Protein AF-A0A2S2NL41-F1 (afdb_monomer)

pLDDT: mean 83.71, std 14.91, range [39.81, 98.31]

Structure (mmCIF, N/CA/C/O backbone):
data_AF-A0A2S2NL41-F1
#
_entry.id   AF-A0A2S2NL41-F1
#
loop_
_atom_site.group_PDB
_atom_site.id
_atom_site.type_symbol
_atom_site.label_atom_id
_atom_site.label_alt_id
_atom_site.label_comp_id
_atom_site.label_asym_id
_atom_site.label_entity_id
_atom_site.label_seq_id
_atom_site.pdbx_PDB_ins_code
_atom_site.Cartn_x
_atom_site.Cartn_y
_atom_site.Cartn_z
_atom_site.occupancy
_atom_site.B_iso_or_equiv
_atom_site.auth_seq_id
_atom_site.auth_comp_id
_atom_site.auth_asym_id
_atom_site.auth_atom_id
_atom_site.pdbx_PDB_model_num
ATOM 1 N N . ILE A 1 1 ? 11.433 3.961 -20.625 1.00 58.94 1 ILE A N 1
ATOM 2 C CA . ILE A 1 1 ? 11.167 5.406 -20.843 1.00 58.94 1 ILE A CA 1
ATOM 3 C C . ILE A 1 1 ? 9.696 5.603 -20.552 1.00 58.94 1 ILE A C 1
ATOM 5 O O . ILE A 1 1 ? 8.921 4.840 -21.105 1.00 58.94 1 ILE A O 1
ATOM 9 N N . ARG A 1 2 ? 9.303 6.508 -19.640 1.00 48.78 2 ARG A N 1
ATOM 10 C CA . ARG A 1 2 ? 7.881 6.687 -19.291 1.00 48.78 2 ARG A CA 1
ATOM 11 C C . ARG A 1 2 ? 7.088 6.974 -20.568 1.00 48.78 2 ARG A C 1
ATOM 13 O O . ARG A 1 2 ? 7.147 8.087 -21.082 1.00 48.78 2 ARG A O 1
ATOM 20 N N . GLN A 1 3 ? 6.408 5.962 -21.097 1.00 49.75 3 GLN A N 1
ATOM 21 C CA . GLN A 1 3 ? 5.397 6.171 -22.115 1.00 49.75 3 GLN A CA 1
ATOM 22 C C . GLN A 1 3 ? 4.179 6.771 -21.407 1.00 49.75 3 GLN A C 1
ATOM 24 O O . GLN A 1 3 ? 3.911 6.407 -20.256 1.00 49.75 3 GLN A O 1
ATOM 29 N N . PRO A 1 4 ? 3.461 7.714 -22.033 1.00 44.19 4 PRO A N 1
ATOM 30 C CA . PRO A 1 4 ? 2.140 8.071 -21.546 1.00 44.19 4 PRO A CA 1
ATOM 31 C C . PRO A 1 4 ? 1.309 6.785 -21.488 1.00 44.19 4 PRO A C 1
ATOM 33 O O . PRO A 1 4 ? 1.332 5.999 -22.434 1.00 44.19 4 PRO A O 1
ATOM 36 N N . TYR A 1 5 ? 0.635 6.548 -20.361 1.00 46.81 5 TYR A N 1
ATOM 37 C CA . TYR A 1 5 ? -0.317 5.445 -20.227 1.00 46.81 5 TYR A CA 1
ATOM 38 C C . TYR A 1 5 ? -1.241 5.445 -21.458 1.00 46.81 5 TYR A C 1
ATOM 40 O O . TYR A 1 5 ? -1.879 6.476 -21.704 1.00 46.81 5 TYR A O 1
ATOM 48 N N . PRO A 1 6 ? -1.328 4.352 -22.240 1.00 42.66 6 PRO A N 1
ATOM 49 C CA . PRO A 1 6 ? -2.351 4.255 -23.264 1.00 42.66 6 PRO A CA 1
ATOM 50 C C . PRO A 1 6 ? -3.687 4.212 -22.519 1.00 42.66 6 PRO A C 1
ATOM 52 O O . PRO A 1 6 ? -3.973 3.273 -21.786 1.00 42.66 6 PRO A O 1
ATOM 55 N N . SER A 1 7 ? -4.457 5.296 -22.609 1.00 46.09 7 SER A N 1
ATOM 56 C CA . SER A 1 7 ? -5.746 5.471 -21.927 1.00 46.09 7 SER A CA 1
ATOM 57 C C . SER A 1 7 ? -5.720 5.389 -20.392 1.00 46.09 7 SER A C 1
ATOM 59 O O . SER A 1 7 ? -6.538 4.707 -19.785 1.00 46.09 7 SER A O 1
ATOM 61 N N . ALA A 1 8 ? -4.869 6.168 -19.708 1.00 44.81 8 ALA A N 1
ATOM 62 C CA . ALA A 1 8 ? -5.311 6.627 -18.385 1.00 44.81 8 ALA A CA 1
ATOM 63 C C . ALA A 1 8 ? -6.676 7.286 -18.613 1.00 44.81 8 ALA A C 1
ATOM 65 O O . ALA A 1 8 ? -6.737 8.190 -19.449 1.00 44.81 8 ALA A O 1
ATOM 66 N N . ARG A 1 9 ? -7.744 6.774 -17.977 1.00 45.78 9 ARG A N 1
ATOM 67 C CA . ARG A 1 9 ? -9.108 7.322 -18.029 1.00 45.78 9 ARG A CA 1
ATOM 68 C C . ARG A 1 9 ? -8.945 8.836 -18.030 1.00 45.78 9 ARG A C 1
ATOM 70 O O . ARG A 1 9 ? -8.517 9.393 -17.019 1.00 45.78 9 ARG A O 1
ATOM 77 N N . VAL A 1 10 ? -9.125 9.486 -19.184 1.00 42.38 10 VAL A N 1
ATOM 78 C CA . VAL A 1 10 ? -9.036 10.941 -19.246 1.00 42.38 10 VAL A CA 1
ATOM 79 C C . VAL A 1 10 ? -10.263 11.354 -18.472 1.00 42.38 10 VAL A C 1
ATOM 81 O O . VAL A 1 10 ? -11.365 11.355 -19.016 1.00 42.38 10 VAL A O 1
ATOM 84 N N . ILE A 1 11 ? -10.089 11.575 -17.170 1.00 44.16 11 ILE A N 1
ATOM 85 C CA . ILE A 1 11 ? -11.090 12.222 -16.352 1.00 44.16 11 ILE A CA 1
ATOM 86 C C . ILE A 1 11 ? -11.190 13.582 -17.015 1.00 44.16 11 ILE A C 1
ATOM 88 O O . ILE A 1 11 ? -10.327 14.443 -16.843 1.00 44.16 11 ILE A O 1
ATOM 92 N N . LYS A 1 12 ? -12.181 13.724 -17.898 1.00 39.81 12 LYS A N 1
ATOM 93 C CA . LYS A 1 12 ? -12.612 15.027 -18.359 1.00 39.81 12 LYS A CA 1
ATOM 94 C C . LYS A 1 12 ? -13.036 15.711 -17.076 1.00 39.81 12 LYS A C 1
ATOM 96 O O . LYS A 1 12 ? -14.079 15.378 -16.524 1.00 39.81 12 LYS A O 1
ATOM 101 N N . HIS A 1 13 ? -12.159 16.558 -16.544 1.00 44.38 13 HIS A N 1
ATOM 102 C CA . HIS A 1 13 ? -12.565 17.484 -15.511 1.00 44.38 13 HIS A CA 1
ATOM 103 C C . HIS A 1 13 ? -13.783 18.198 -16.081 1.00 44.38 13 HIS A C 1
ATOM 105 O O . HIS A 1 13 ? -13.711 18.721 -17.197 1.00 44.38 13 HIS A O 1
ATOM 111 N N . GLU A 1 14 ? -14.903 18.111 -15.371 1.00 51.97 14 GLU A N 1
ATOM 112 C CA . GLU A 1 14 ? -16.080 18.887 -15.724 1.00 51.97 14 GLU A CA 1
ATOM 113 C C . GLU A 1 14 ? -15.659 20.355 -15.870 1.00 51.97 14 GLU A C 1
ATOM 115 O O . GLU A 1 14 ? -14.708 20.811 -15.216 1.00 51.97 14 GLU A O 1
ATOM 120 N N . ASP A 1 15 ? -16.314 21.080 -16.779 1.00 50.53 15 ASP A N 1
ATOM 121 C CA . ASP A 1 15 ? -16.076 22.513 -16.947 1.00 50.53 15 ASP A CA 1
ATOM 122 C C . ASP A 1 15 ? -16.109 23.207 -15.581 1.00 50.53 15 ASP A C 1
ATOM 124 O O . ASP A 1 15 ? -16.822 22.763 -14.684 1.00 50.53 15 ASP A O 1
ATOM 128 N N . ARG A 1 16 ? -15.318 24.277 -15.397 1.00 44.28 16 ARG A N 1
ATOM 129 C CA . ARG A 1 16 ? -15.227 25.008 -14.119 1.00 44.28 16 ARG A CA 1
ATOM 130 C C . ARG A 1 16 ? -16.615 25.473 -13.671 1.00 44.28 16 ARG A C 1
ATOM 132 O O . ARG A 1 16 ? -17.076 26.545 -14.052 1.00 44.28 16 ARG A O 1
ATOM 139 N N . GLN A 1 17 ? -17.247 24.647 -12.858 1.00 50.16 17 GLN A N 1
ATOM 140 C CA . GLN A 1 17 ? -18.577 24.838 -12.319 1.00 50.16 17 GLN A CA 1
ATOM 141 C C . GLN A 1 17 ? -18.550 25.879 -11.195 1.00 50.16 17 GLN A C 1
ATOM 143 O O . GLN A 1 17 ? -17.513 26.125 -10.566 1.00 50.16 17 GLN A O 1
ATOM 148 N N . SER A 1 18 ? -19.680 26.550 -10.972 1.00 53.09 18 SER A N 1
ATOM 149 C CA . SER A 1 18 ? -19.782 27.589 -9.949 1.00 53.09 18 SER A CA 1
ATOM 150 C C . SER A 1 18 ? -19.756 26.974 -8.538 1.00 53.09 18 SER A C 1
ATOM 152 O O . SER A 1 18 ? -20.007 25.785 -8.360 1.00 53.09 18 SER A O 1
ATOM 154 N N . ILE A 1 19 ? -19.490 27.773 -7.494 1.00 54.12 19 ILE A N 1
ATOM 155 C CA . ILE A 1 19 ? -19.550 27.314 -6.084 1.00 54.12 19 ILE A CA 1
ATOM 156 C C . ILE A 1 19 ? -20.929 26.720 -5.721 1.00 54.12 19 ILE A C 1
ATOM 158 O O . ILE A 1 19 ? -21.021 25.934 -4.782 1.00 54.12 19 ILE A O 1
ATOM 162 N N . ALA A 1 20 ? -21.992 27.077 -6.451 1.00 52.44 20 ALA A N 1
ATOM 163 C CA . ALA A 1 20 ? -23.327 26.514 -6.257 1.00 52.44 20 ALA A CA 1
ATOM 164 C C . ALA A 1 20 ? -23.450 25.067 -6.776 1.00 52.44 20 ALA A C 1
ATOM 166 O O . ALA A 1 20 ? -24.202 24.284 -6.204 1.00 52.44 20 ALA A O 1
ATOM 167 N N . ASP A 1 21 ? -22.677 24.715 -7.804 1.00 51.28 21 ASP A N 1
ATOM 168 C CA . ASP A 1 21 ? -22.694 23.404 -8.467 1.00 51.28 21 ASP A CA 1
ATOM 169 C C . ASP A 1 21 ? -21.641 22.447 -7.869 1.00 51.28 21 ASP A C 1
ATOM 171 O O . ASP A 1 21 ? -21.786 21.229 -7.919 1.00 51.28 21 ASP A O 1
ATOM 175 N N . HIS A 1 22 ? -20.613 23.000 -7.211 1.00 47.62 22 HIS A N 1
ATOM 176 C CA . HIS A 1 22 ? -19.648 22.266 -6.394 1.00 47.62 22 HIS A CA 1
ATOM 177 C C . HIS A 1 22 ? -19.915 22.504 -4.899 1.00 47.62 22 HIS A C 1
ATOM 179 O O . HIS A 1 22 ? -19.308 23.402 -4.296 1.00 47.62 22 HIS A O 1
ATOM 185 N N . PRO A 1 23 ? -20.788 21.708 -4.252 1.00 49.41 23 PRO A N 1
ATOM 186 C CA . PRO A 1 23 ? -21.016 21.854 -2.827 1.00 49.41 23 PRO A CA 1
ATOM 187 C C . PRO A 1 23 ? -19.684 21.709 -2.079 1.00 49.41 23 PRO A C 1
ATOM 189 O O . PRO A 1 23 ? -18.893 20.794 -2.309 1.00 49.41 23 PRO A O 1
ATOM 192 N N . VAL A 1 24 ? -19.427 22.633 -1.147 1.00 53.53 24 VAL A N 1
ATOM 193 C CA . VAL A 1 24 ? -18.208 22.683 -0.305 1.00 53.53 24 VAL A CA 1
ATOM 194 C C . VAL A 1 24 ? -17.991 21.365 0.470 1.00 53.53 24 VAL A C 1
ATOM 196 O O . VAL A 1 24 ? -16.900 21.058 0.980 1.00 53.53 24 VAL A O 1
ATOM 199 N N . HIS A 1 25 ? -19.045 20.559 0.559 1.00 55.81 25 HIS A N 1
ATOM 200 C CA . HIS A 1 25 ? -19.097 19.274 1.219 1.00 55.81 25 HIS A CA 1
ATOM 201 C C . HIS A 1 25 ? -19.566 18.217 0.215 1.00 55.81 25 HIS A C 1
ATOM 203 O O . HIS A 1 25 ? -20.576 18.458 -0.444 1.00 55.81 25 HIS A O 1
ATOM 209 N N . PRO A 1 26 ? -18.863 17.074 0.080 1.00 57.22 26 PRO A N 1
ATOM 210 C CA . PRO A 1 26 ? -19.386 15.965 -0.688 1.00 57.22 26 PRO A CA 1
ATOM 211 C C . PRO A 1 26 ? -20.742 15.585 -0.082 1.00 57.22 26 PRO A C 1
ATOM 213 O O . PRO A 1 26 ? -20.913 15.714 1.139 1.00 57.22 26 PRO A O 1
ATOM 216 N N . PRO A 1 27 ? -21.712 15.176 -0.909 1.00 54.19 27 PRO A N 1
ATOM 217 C CA . PRO A 1 27 ? -22.944 14.611 -0.389 1.00 54.19 27 PRO A CA 1
ATOM 218 C C . PRO A 1 27 ? -22.581 13.448 0.539 1.00 54.19 27 PRO A C 1
ATOM 220 O O . PRO A 1 27 ? -21.726 12.633 0.193 1.00 54.19 27 PRO A O 1
ATOM 223 N N . ALA A 1 28 ? -23.188 13.407 1.727 1.00 57.88 28 ALA A N 1
ATOM 224 C CA . ALA A 1 28 ? -23.063 12.242 2.596 1.00 57.88 28 ALA A CA 1
ATOM 225 C C . ALA A 1 28 ? -23.543 11.017 1.811 1.00 57.88 28 ALA A C 1
ATOM 227 O O . ALA A 1 28 ? -24.566 11.106 1.123 1.00 57.88 28 ALA A O 1
ATOM 228 N N . SER A 1 29 ? -22.815 9.904 1.879 1.00 59.25 29 SER A N 1
ATOM 229 C CA . SER A 1 29 ? -23.293 8.661 1.281 1.00 59.25 29 SER A CA 1
ATOM 230 C C . SER A 1 29 ? -24.609 8.257 1.964 1.00 59.25 29 SER A C 1
ATOM 232 O O . SER A 1 29 ? -24.661 7.925 3.145 1.00 59.25 29 SER A O 1
ATOM 234 N N . VAL A 1 30 ? -25.727 8.362 1.241 1.00 59.16 30 VAL A N 1
ATOM 235 C CA . VAL A 1 30 ? -27.039 7.909 1.723 1.00 59.16 30 VAL A CA 1
ATOM 236 C C . VAL A 1 30 ? -27.273 6.516 1.143 1.00 59.16 30 VAL A C 1
ATOM 238 O O . VAL A 1 30 ? -27.660 6.398 -0.016 1.00 59.16 30 VAL A O 1
ATOM 241 N N . GLY A 1 31 ? -27.005 5.460 1.918 1.00 74.38 31 GLY A N 1
ATOM 242 C CA . GLY A 1 31 ? -27.219 4.072 1.485 1.00 74.38 31 GLY A CA 1
ATOM 243 C C . GLY A 1 31 ? -26.299 3.049 2.158 1.00 74.38 31 GLY A C 1
ATOM 244 O O . GLY A 1 31 ? -25.552 3.384 3.074 1.00 74.38 31 GLY A O 1
ATOM 245 N N . ASP A 1 32 ? -26.371 1.792 1.706 1.00 80.50 32 ASP A N 1
ATOM 246 C CA . ASP A 1 32 ? -25.375 0.767 2.046 1.00 80.50 32 ASP A CA 1
ATOM 247 C C . ASP A 1 32 ? -24.104 1.020 1.216 1.00 80.50 32 ASP A C 1
ATOM 249 O O . ASP A 1 32 ? -24.170 0.941 -0.014 1.00 80.50 32 ASP A O 1
ATOM 253 N N . PRO A 1 33 ? -22.951 1.323 1.841 1.00 83.12 33 PRO A N 1
ATOM 254 C CA . PRO A 1 33 ? -21.728 1.649 1.110 1.00 83.12 33 PRO A CA 1
ATOM 255 C C . PRO A 1 33 ? -21.186 0.493 0.264 1.00 83.12 33 PRO A C 1
ATOM 257 O O . PRO A 1 33 ? -20.416 0.733 -0.660 1.00 83.12 33 PRO A O 1
ATOM 260 N N . TRP A 1 34 ? -21.594 -0.746 0.552 1.00 87.31 34 TRP A N 1
ATOM 261 C CA . TRP A 1 34 ? -21.155 -1.938 -0.178 1.00 87.31 34 TRP A CA 1
ATOM 262 C C . TRP A 1 34 ? -22.102 -2.343 -1.309 1.00 87.31 34 TRP A C 1
ATOM 264 O O . TRP A 1 34 ? -21.882 -3.372 -1.954 1.00 87.31 34 TRP A O 1
ATOM 274 N N . GLN A 1 35 ? -23.174 -1.585 -1.542 1.00 85.38 35 GLN A N 1
ATOM 275 C CA . GLN A 1 35 ? -24.072 -1.843 -2.656 1.00 85.38 35 GLN A CA 1
ATOM 276 C C . GLN A 1 35 ? -23.394 -1.419 -3.965 1.00 85.38 35 GLN A C 1
ATOM 278 O O . GLN A 1 35 ? -23.089 -0.247 -4.170 1.00 85.38 35 GLN A O 1
ATOM 283 N N . CYS A 1 36 ? -23.169 -2.378 -4.862 1.00 85.81 36 CYS A N 1
ATOM 284 C CA . CYS A 1 36 ? -22.605 -2.137 -6.186 1.00 85.81 36 CYS A CA 1
ATOM 285 C C . CYS A 1 36 ? -23.342 -2.940 -7.263 1.00 85.81 36 CYS A C 1
ATOM 287 O O . CYS A 1 36 ? -24.034 -3.919 -6.965 1.00 85.81 36 CYS A O 1
ATOM 289 N N . ASP A 1 37 ? -23.174 -2.520 -8.516 1.00 87.31 37 ASP A N 1
ATOM 290 C CA . ASP A 1 37 ? -23.711 -3.226 -9.673 1.00 87.31 37 ASP A CA 1
ATOM 291 C C . ASP A 1 37 ? -22.872 -4.468 -9.996 1.00 87.31 37 ASP A C 1
ATOM 293 O O . ASP A 1 37 ? -21.637 -4.451 -9.942 1.00 87.31 37 ASP A O 1
ATOM 297 N N . PHE A 1 38 ? -23.560 -5.545 -10.371 1.00 89.94 38 PHE A N 1
ATOM 298 C CA . PHE A 1 38 ? -22.963 -6.813 -10.780 1.00 89.94 38 PHE A CA 1
ATOM 299 C C . PHE A 1 38 ? -23.122 -6.972 -12.294 1.00 89.94 38 PHE A C 1
ATOM 301 O O . PHE A 1 38 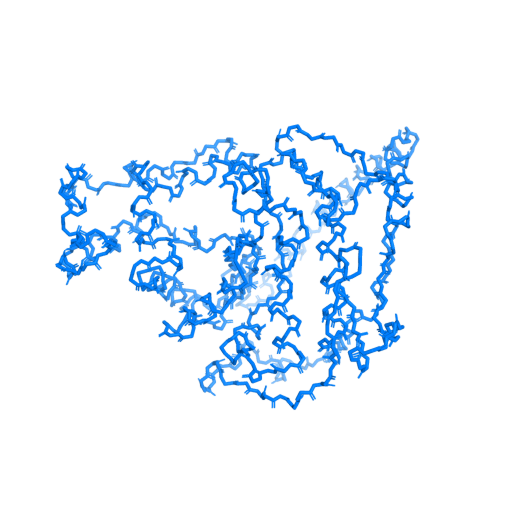? -24.181 -7.418 -12.748 1.00 89.94 38 PHE A O 1
ATOM 308 N N . PRO A 1 39 ? -22.118 -6.573 -13.099 1.00 89.19 39 PRO A N 1
ATOM 309 C CA . PRO A 1 39 ? -22.175 -6.796 -14.535 1.00 89.19 39 PRO A CA 1
ATOM 310 C C . PRO A 1 39 ? -22.178 -8.300 -14.867 1.00 89.19 39 PRO A C 1
ATOM 312 O O . PRO A 1 39 ? -21.706 -9.116 -14.070 1.00 89.19 39 PRO A O 1
ATOM 315 N N . PRO A 1 40 ? -22.721 -8.688 -16.037 1.00 89.69 40 PRO A N 1
ATOM 316 C CA . PRO A 1 40 ? -22.678 -10.073 -16.491 1.00 89.69 40 PRO A CA 1
ATOM 317 C C . PRO A 1 40 ? -21.236 -10.515 -16.766 1.00 89.69 40 PRO A C 1
ATOM 319 O O . PRO A 1 40 ? -20.374 -9.692 -17.075 1.00 89.69 40 PRO A O 1
ATOM 322 N N . SER A 1 41 ? -20.991 -11.825 -16.695 1.00 91.25 41 SER A N 1
ATOM 323 C CA . SER A 1 41 ? -19.665 -12.380 -16.969 1.00 91.25 41 SER A CA 1
ATOM 324 C C . SER A 1 41 ? -19.197 -12.063 -18.394 1.00 91.25 41 SER A C 1
ATOM 326 O O . SER A 1 41 ? -19.959 -12.185 -19.355 1.00 91.25 41 SER A O 1
ATOM 328 N N . LEU A 1 42 ? -17.920 -11.699 -18.524 1.00 87.44 42 LEU A N 1
ATOM 329 C CA . LEU A 1 42 ? -17.264 -11.415 -19.801 1.00 87.44 42 LEU A CA 1
ATOM 330 C C . LEU A 1 42 ? -16.935 -12.692 -20.597 1.00 87.44 42 LEU A C 1
ATOM 332 O O . LEU A 1 42 ? -16.694 -12.617 -21.800 1.00 87.44 42 LEU A O 1
ATOM 336 N N . GLY A 1 43 ? -16.936 -13.862 -19.946 1.00 87.75 43 GLY A N 1
ATOM 337 C CA . GLY A 1 43 ? -16.753 -15.161 -20.598 1.00 87.75 43 GLY A CA 1
ATOM 338 C C . GLY A 1 43 ? -15.330 -15.462 -21.086 1.00 87.75 43 GLY A C 1
ATOM 339 O O . GLY A 1 43 ? -15.153 -16.374 -21.893 1.00 87.75 43 GLY A O 1
ATOM 340 N N . TYR A 1 44 ? -14.308 -14.736 -20.621 1.00 90.94 44 TYR A N 1
ATOM 341 C CA . TYR A 1 44 ? -12.919 -15.013 -20.995 1.00 90.94 44 TYR A CA 1
ATOM 342 C C . TYR A 1 44 ? -12.325 -16.177 -20.197 1.00 90.94 44 TYR A C 1
ATOM 344 O O . TYR A 1 44 ? -12.627 -16.377 -19.021 1.00 90.94 44 TYR A O 1
ATOM 352 N N . THR A 1 45 ? -11.407 -16.912 -20.827 1.00 91.75 45 THR A N 1
ATOM 353 C CA . THR A 1 45 ? -10.500 -17.839 -20.139 1.00 91.75 45 THR A CA 1
ATOM 354 C C . THR A 1 45 ? -9.200 -17.114 -19.792 1.00 91.75 45 THR A C 1
ATOM 356 O O . THR A 1 45 ? -8.541 -16.558 -20.671 1.00 91.75 45 THR A O 1
ATOM 359 N N . ILE A 1 46 ? -8.816 -17.124 -18.515 1.00 93.25 46 ILE A N 1
ATOM 360 C CA . ILE A 1 46 ? -7.629 -16.431 -17.995 1.00 93.25 46 ILE A CA 1
ATOM 361 C C . ILE A 1 46 ? -6.461 -17.418 -17.921 1.00 93.25 46 ILE A C 1
ATOM 363 O O . ILE A 1 46 ? -6.582 -18.471 -17.297 1.00 93.25 46 ILE A O 1
ATOM 367 N N . ARG A 1 47 ? -5.310 -17.093 -18.527 1.00 91.81 47 ARG A N 1
ATOM 368 C CA . ARG A 1 47 ? -4.076 -17.888 -18.365 1.00 91.81 47 ARG A CA 1
ATOM 369 C C . ARG A 1 47 ? -2.849 -16.999 -18.238 1.00 91.81 47 ARG A C 1
ATOM 371 O O . ARG A 1 47 ? -2.733 -15.992 -18.934 1.00 91.81 47 ARG A O 1
ATOM 378 N N . ALA A 1 48 ? -1.915 -17.401 -17.381 1.00 91.44 48 ALA A N 1
ATOM 379 C CA . ALA A 1 48 ? -0.609 -16.767 -17.278 1.00 91.44 48 ALA A CA 1
ATOM 380 C C . ALA A 1 48 ? 0.315 -17.260 -18.399 1.00 91.44 48 ALA A C 1
ATOM 382 O O . ALA A 1 48 ? 0.508 -18.463 -18.577 1.00 91.44 48 ALA A O 1
ATOM 383 N N . ARG A 1 49 ? 0.919 -16.325 -19.134 1.00 90.50 49 ARG A N 1
ATOM 384 C CA . ARG A 1 49 ? 1.975 -16.585 -20.114 1.00 90.50 49 ARG A CA 1
ATOM 385 C C . ARG A 1 49 ? 3.231 -15.843 -19.682 1.00 90.50 49 ARG A C 1
ATOM 387 O O . ARG A 1 49 ? 3.230 -14.619 -19.590 1.00 90.50 49 ARG A O 1
ATOM 394 N N . ASP A 1 50 ? 4.292 -16.593 -19.396 1.00 89.94 50 ASP A N 1
ATOM 395 C CA . ASP A 1 50 ? 5.588 -16.054 -18.965 1.00 89.94 50 ASP A CA 1
ATOM 396 C C . ASP A 1 50 ? 5.503 -15.068 -17.785 1.00 89.94 50 ASP A C 1
ATOM 398 O O . ASP A 1 50 ? 6.271 -14.111 -17.742 1.00 89.94 50 ASP A O 1
ATOM 402 N N . GLY A 1 51 ? 4.577 -15.260 -16.836 1.00 90.25 51 GLY A N 1
ATOM 403 C CA . GLY A 1 51 ? 4.392 -14.334 -15.709 1.00 90.25 51 GLY A CA 1
ATOM 404 C C . GLY A 1 51 ? 3.287 -13.299 -15.855 1.00 90.25 51 GLY A C 1
ATOM 405 O O . GLY A 1 51 ? 2.974 -12.626 -14.874 1.00 90.25 51 GLY A O 1
ATOM 406 N N . VAL A 1 52 ? 2.711 -13.139 -17.048 1.00 94.50 52 VAL A N 1
ATOM 407 C CA . VAL A 1 52 ? 1.690 -12.119 -17.313 1.00 94.50 52 VAL A CA 1
ATOM 408 C C . VAL A 1 52 ? 0.370 -12.775 -17.699 1.00 94.50 52 VAL A C 1
ATOM 410 O O . VAL A 1 52 ? 0.322 -13.606 -18.606 1.00 94.5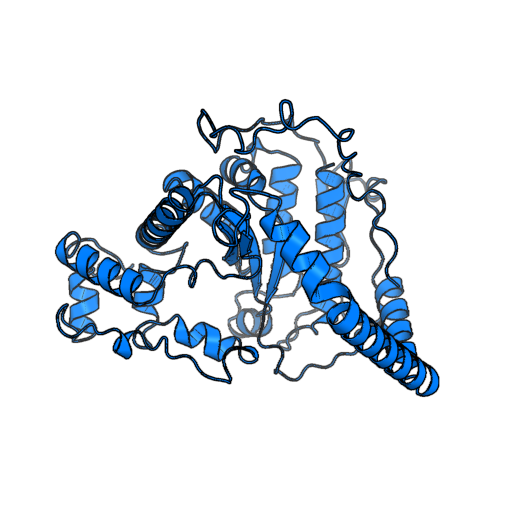0 52 VAL A O 1
ATOM 413 N N . PHE A 1 53 ? -0.707 -12.412 -17.010 1.00 94.31 53 PHE A N 1
ATOM 414 C CA . PHE A 1 53 ? -2.055 -12.879 -17.314 1.00 94.31 53 PHE A CA 1
ATOM 415 C C . PHE A 1 53 ? -2.541 -12.320 -18.649 1.00 94.31 53 PHE A C 1
ATOM 417 O O . PHE A 1 53 ? -2.368 -11.142 -18.949 1.00 94.31 53 PHE A O 1
ATOM 424 N N . GLN A 1 54 ? -3.152 -13.182 -19.456 1.00 92.31 54 GLN A N 1
ATOM 425 C CA . GLN A 1 54 ? -3.739 -12.847 -20.749 1.00 92.31 54 GLN A CA 1
ATOM 426 C C . GLN A 1 54 ? -5.124 -13.487 -20.872 1.00 92.31 54 GLN A C 1
ATOM 428 O O . GLN A 1 54 ? -5.374 -14.562 -20.316 1.00 92.31 54 GLN A O 1
ATOM 433 N N . MET A 1 55 ? -6.018 -12.808 -21.591 1.00 92.38 55 MET A N 1
ATOM 434 C CA . MET A 1 55 ? -7.394 -13.251 -21.820 1.00 92.38 55 MET A CA 1
ATOM 435 C C . MET A 1 55 ? -7.489 -14.043 -23.124 1.00 92.38 55 MET A C 1
ATOM 437 O O . MET A 1 55 ? -6.868 -13.670 -24.120 1.00 92.38 55 MET A O 1
ATOM 441 N N . TYR A 1 56 ? -8.290 -15.105 -23.135 1.00 91.06 56 TYR A N 1
ATOM 442 C CA . TYR A 1 56 ? -8.534 -15.961 -24.299 1.00 91.06 56 TYR A CA 1
ATOM 443 C C . TYR A 1 56 ? -10.041 -16.133 -24.517 1.00 91.06 56 TYR A C 1
ATOM 445 O O . TYR A 1 56 ? -10.794 -16.263 -23.553 1.00 91.06 56 TYR A O 1
ATOM 453 N N . SER A 1 57 ? -10.486 -16.143 -25.778 1.00 87.81 57 SER A N 1
ATOM 454 C CA . SER A 1 57 ? -11.910 -16.294 -26.129 1.00 87.81 57 SER A CA 1
ATOM 455 C C . SER A 1 57 ? -12.465 -17.689 -25.843 1.00 87.81 57 SER A C 1
ATOM 457 O O . SER A 1 57 ? -13.653 -17.836 -25.587 1.00 87.81 57 SER A O 1
ATOM 459 N N . SER A 1 58 ? -11.619 -18.716 -25.903 1.00 85.31 58 SER A N 1
ATOM 460 C CA . SER A 1 58 ? -11.974 -20.091 -25.557 1.00 85.31 58 SER A CA 1
ATOM 461 C C . SER A 1 58 ? -10.797 -20.784 -24.863 1.00 85.31 58 SER A C 1
ATOM 463 O O . SER A 1 58 ? -9.656 -20.326 -25.007 1.00 85.31 58 SER A O 1
ATOM 465 N N . PRO A 1 59 ? -11.043 -21.896 -24.146 1.00 81.81 59 PRO A N 1
ATOM 466 C CA . PRO A 1 59 ? -9.985 -22.693 -23.523 1.00 81.81 59 PRO A CA 1
ATOM 467 C C . PRO A 1 59 ? -8.922 -23.179 -24.520 1.00 81.81 59 PRO A C 1
ATOM 469 O O . PRO A 1 59 ? -7.731 -23.193 -24.200 1.00 81.81 59 PRO A O 1
ATOM 472 N N . ASP A 1 60 ? -9.352 -23.507 -25.741 1.00 83.19 60 ASP A N 1
ATOM 473 C CA . ASP A 1 60 ? -8.506 -24.075 -26.796 1.00 83.19 60 ASP A CA 1
ATOM 474 C C . ASP A 1 60 ? -7.798 -23.014 -27.656 1.00 83.19 60 ASP A C 1
ATOM 476 O O . ASP A 1 60 ? -6.931 -23.345 -28.460 1.00 83.19 60 ASP A O 1
ATOM 480 N N . SER A 1 61 ? -8.146 -21.730 -27.517 1.00 84.38 61 SER A N 1
ATOM 481 C CA . SER A 1 61 ? -7.510 -20.666 -28.301 1.00 84.38 61 SER A CA 1
ATOM 482 C C . SER A 1 61 ? -6.054 -20.491 -27.880 1.00 84.38 61 SER A C 1
ATOM 484 O O . SER A 1 61 ? -5.787 -20.210 -26.720 1.00 84.38 61 SER A O 1
ATOM 486 N N . GLU A 1 62 ? -5.094 -20.574 -28.798 1.00 80.75 62 GLU A N 1
ATOM 487 C CA . GLU A 1 62 ? -3.675 -20.316 -28.486 1.00 80.75 62 GLU A CA 1
ATOM 488 C C . GLU A 1 62 ? -3.314 -18.824 -28.509 1.00 80.75 62 GLU A C 1
ATOM 490 O O . GLU A 1 62 ? -2.300 -18.404 -27.945 1.00 80.75 62 GLU A O 1
ATOM 495 N N . ILE A 1 63 ? -4.145 -18.008 -29.158 1.00 84.12 63 ILE A N 1
ATOM 496 C CA . ILE A 1 63 ? -3.878 -16.587 -29.371 1.00 84.12 63 ILE A CA 1
ATOM 497 C C . ILE A 1 63 ? -4.647 -15.777 -28.320 1.00 84.12 63 ILE A C 1
ATOM 499 O O . ILE A 1 63 ? -5.865 -15.961 -28.189 1.00 84.12 63 ILE A O 1
ATOM 503 N N . PRO A 1 64 ? -3.967 -14.892 -27.568 1.00 85.62 64 PRO A N 1
ATOM 504 C CA . PRO A 1 64 ? -4.629 -14.019 -26.612 1.00 85.62 64 PRO A CA 1
ATOM 505 C C . PRO A 1 64 ? -5.460 -12.953 -27.331 1.00 85.62 64 PRO A C 1
ATOM 507 O O . PRO A 1 64 ? -5.120 -12.495 -28.426 1.00 85.62 64 PRO A O 1
ATOM 510 N N . VAL A 1 65 ? -6.539 -12.530 -26.683 1.00 85.38 65 VAL A N 1
ATOM 511 C CA . VAL A 1 65 ? -7.399 -11.439 -27.146 1.00 85.38 65 VAL A CA 1
ATOM 512 C C . VAL A 1 65 ? -6.583 -10.147 -27.232 1.00 85.38 65 VAL A C 1
ATOM 514 O O . VAL A 1 65 ? -5.819 -9.806 -26.326 1.00 85.38 65 VAL A O 1
ATOM 517 N N . GLN A 1 66 ? -6.734 -9.423 -28.341 1.00 79.62 66 GLN A N 1
ATOM 518 C CA . GLN A 1 66 ? -6.093 -8.123 -28.534 1.00 79.62 66 GLN A CA 1
ATOM 519 C C . GLN A 1 66 ? -6.848 -7.025 -27.771 1.00 79.62 66 GLN A C 1
ATOM 521 O O . GLN A 1 66 ? -8.057 -7.113 -27.595 1.00 79.62 66 GLN A O 1
ATOM 526 N N . GLY A 1 67 ? -6.140 -5.974 -27.349 1.00 76.50 67 GLY A N 1
ATOM 527 C CA . GLY A 1 67 ? -6.734 -4.840 -26.619 1.00 76.50 67 GLY A CA 1
ATOM 528 C C . GLY A 1 67 ? -6.170 -4.610 -25.216 1.00 76.50 67 GLY A C 1
ATOM 529 O O . GLY A 1 67 ? -6.470 -3.589 -24.609 1.00 76.50 67 GLY A O 1
ATOM 530 N N . PHE A 1 68 ? -5.289 -5.493 -24.737 1.00 83.56 68 PHE A N 1
ATOM 531 C CA . PHE A 1 68 ? -4.640 -5.380 -23.426 1.00 83.56 68 PHE A CA 1
ATOM 532 C C . PHE A 1 68 ? -3.123 -5.140 -23.566 1.00 83.56 68 PHE A C 1
ATOM 534 O O . PHE A 1 68 ? -2.329 -6.059 -23.347 1.00 83.56 68 PHE A O 1
ATOM 541 N N . PRO A 1 69 ? -2.678 -3.944 -24.002 1.00 86.50 69 PRO A N 1
ATOM 542 C CA . PRO A 1 69 ? -1.263 -3.678 -24.230 1.00 86.50 69 PRO A CA 1
ATOM 543 C C . PRO A 1 69 ? -0.487 -3.554 -22.913 1.00 86.50 69 PRO A C 1
ATOM 545 O O . PRO A 1 69 ? -0.902 -2.868 -21.982 1.00 86.50 69 PRO A O 1
ATOM 548 N N . TYR A 1 70 ? 0.698 -4.156 -22.870 1.00 89.06 70 TYR A N 1
ATOM 549 C CA . TYR A 1 70 ? 1.686 -3.974 -21.808 1.00 89.06 70 TYR A CA 1
ATOM 550 C C . TYR A 1 70 ? 3.102 -4.069 -22.407 1.00 89.06 70 TYR A C 1
ATOM 552 O O . TYR A 1 70 ? 3.289 -4.715 -23.444 1.00 89.06 70 TYR A O 1
ATOM 560 N N . PRO A 1 71 ? 4.119 -3.417 -21.815 1.00 88.25 71 PRO A N 1
ATOM 561 C CA . PRO A 1 71 ? 5.489 -3.546 -22.295 1.00 88.25 71 PRO A CA 1
ATOM 562 C C . PRO A 1 71 ? 6.010 -4.955 -22.014 1.00 88.25 71 PRO A C 1
ATOM 564 O O . PRO A 1 71 ? 5.868 -5.464 -20.906 1.00 88.25 71 PRO A O 1
ATOM 567 N N . ASN A 1 72 ? 6.655 -5.574 -23.001 1.00 89.25 72 ASN A N 1
ATOM 568 C CA . ASN A 1 72 ? 7.331 -6.850 -22.788 1.00 89.25 72 ASN A CA 1
ATOM 569 C C . ASN A 1 72 ? 8.615 -6.678 -21.949 1.00 89.25 72 ASN A C 1
ATOM 571 O O . ASN A 1 72 ? 9.174 -5.581 -21.842 1.00 89.25 72 ASN A O 1
ATOM 575 N N . LEU A 1 73 ? 9.098 -7.786 -21.379 1.00 89.81 73 LEU A N 1
ATOM 576 C CA . LEU A 1 73 ? 10.248 -7.796 -20.469 1.00 89.81 73 LEU A CA 1
ATOM 577 C C . LEU A 1 73 ? 11.508 -7.244 -21.139 1.00 89.81 73 LEU A C 1
ATOM 579 O O . LEU A 1 73 ? 12.232 -6.455 -20.549 1.00 89.81 73 LEU A O 1
ATOM 583 N N . GLU A 1 74 ? 11.732 -7.598 -22.402 1.00 89.88 74 GLU A N 1
ATOM 584 C CA . GLU A 1 74 ? 12.869 -7.107 -23.181 1.00 89.88 74 GLU A CA 1
ATOM 585 C C . GLU A 1 74 ? 12.868 -5.582 -23.323 1.00 89.88 74 GLU A C 1
ATOM 587 O O . GLU A 1 74 ? 13.894 -4.931 -23.120 1.00 89.88 74 GLU A O 1
ATOM 592 N N . THR A 1 75 ? 11.710 -4.995 -23.634 1.00 90.38 75 THR A N 1
ATOM 593 C CA . THR A 1 75 ? 11.565 -3.541 -23.725 1.00 90.38 75 THR A CA 1
ATOM 594 C C . THR A 1 75 ? 11.807 -2.898 -22.371 1.00 90.38 75 THR A C 1
ATOM 596 O O . THR A 1 75 ? 12.505 -1.889 -22.312 1.00 90.38 75 THR A O 1
ATOM 599 N N . PHE A 1 76 ? 11.284 -3.485 -21.291 1.00 90.81 76 PHE A N 1
ATOM 600 C CA . PHE A 1 76 ? 11.523 -3.003 -19.935 1.00 90.81 76 PHE A CA 1
ATOM 601 C C . PHE A 1 76 ? 13.016 -3.016 -19.573 1.00 90.81 76 PHE A C 1
ATOM 603 O O . PHE A 1 76 ? 13.544 -1.976 -19.181 1.00 90.81 76 PHE A O 1
ATOM 610 N N . CYS A 1 77 ? 13.715 -4.138 -19.771 1.00 90.19 77 CYS A N 1
ATOM 611 C CA . CYS A 1 77 ? 15.148 -4.273 -19.488 1.00 90.19 77 CYS A CA 1
ATOM 612 C C . CYS A 1 77 ? 15.983 -3.273 -20.296 1.00 90.19 77 CYS A C 1
ATOM 614 O O . CYS A 1 77 ? 16.787 -2.532 -19.726 1.00 90.19 77 CYS A O 1
ATOM 616 N N . ARG A 1 78 ? 15.740 -3.175 -21.610 1.00 90.75 78 ARG A N 1
ATOM 617 C CA . ARG A 1 78 ? 16.419 -2.210 -22.490 1.00 90.75 78 ARG A CA 1
ATOM 618 C C . ARG A 1 78 ? 16.199 -0.771 -22.025 1.00 90.75 78 ARG A C 1
ATOM 620 O O . ARG A 1 78 ? 17.130 0.034 -21.980 1.00 90.75 78 ARG A O 1
ATOM 627 N N . ASP A 1 79 ? 14.962 -0.429 -21.685 1.00 91.38 79 ASP A N 1
ATOM 628 C CA . ASP A 1 79 ? 14.603 0.913 -21.247 1.00 91.38 79 ASP A CA 1
ATOM 629 C C . ASP A 1 79 ? 15.177 1.252 -19.868 1.00 91.38 79 ASP A C 1
ATOM 631 O O . ASP A 1 79 ? 15.557 2.403 -19.637 1.00 91.38 79 ASP A O 1
ATOM 635 N N . MET A 1 80 ? 15.253 0.272 -18.966 1.00 89.38 80 MET A N 1
ATOM 636 C CA . MET A 1 80 ? 15.881 0.407 -17.655 1.00 89.38 80 MET A CA 1
ATOM 637 C C . MET A 1 80 ? 17.385 0.641 -17.799 1.00 89.38 80 MET A C 1
ATOM 639 O O . MET A 1 80 ? 17.898 1.614 -17.252 1.00 89.38 80 MET A O 1
ATOM 643 N N . GLN A 1 81 ? 18.076 -0.158 -18.616 1.00 89.25 81 GLN A N 1
ATOM 644 C CA . GLN A 1 81 ? 19.495 0.046 -18.926 1.00 89.25 81 GLN A CA 1
ATOM 645 C C . GLN A 1 81 ? 19.743 1.439 -19.516 1.00 89.25 81 GLN A C 1
ATOM 647 O O . GLN A 1 81 ? 20.665 2.138 -19.097 1.00 89.25 81 GLN A O 1
ATOM 652 N N . ARG A 1 82 ? 18.874 1.898 -20.426 1.00 91.38 82 ARG A N 1
ATOM 653 C CA . ARG A 1 82 ? 18.948 3.256 -20.984 1.00 91.38 82 ARG A CA 1
ATOM 654 C C . ARG A 1 82 ? 18.768 4.343 -19.915 1.00 91.38 82 ARG A C 1
ATOM 656 O O . ARG A 1 82 ? 19.393 5.396 -19.999 1.00 91.38 82 ARG A O 1
ATOM 663 N N . LEU A 1 83 ? 17.913 4.128 -18.917 1.00 91.31 83 LEU A N 1
ATOM 664 C CA . LEU A 1 83 ? 17.793 5.050 -17.783 1.00 91.31 83 LEU A CA 1
ATOM 665 C C . LEU A 1 83 ? 19.049 5.020 -16.907 1.00 91.31 83 LEU A C 1
ATOM 667 O O . LEU A 1 83 ? 19.536 6.081 -16.533 1.00 91.31 83 LEU A O 1
ATOM 671 N N . CYS A 1 84 ? 19.616 3.845 -16.634 1.00 90.00 84 CYS A N 1
ATOM 672 C CA . CYS A 1 84 ? 20.856 3.707 -15.868 1.00 90.00 84 CYS A CA 1
ATOM 673 C C . CYS A 1 84 ? 22.048 4.403 -16.544 1.00 90.00 84 CYS A C 1
ATOM 675 O O . CYS A 1 84 ? 22.848 5.042 -15.853 1.00 90.00 84 CYS A O 1
ATOM 677 N N . THR A 1 85 ? 22.149 4.348 -17.878 1.00 92.06 85 THR A N 1
ATOM 678 C CA . THR A 1 85 ? 23.189 5.077 -18.623 1.00 92.06 85 THR A CA 1
ATOM 679 C C . THR A 1 85 ? 22.978 6.586 -18.548 1.00 92.06 85 THR A C 1
ATOM 681 O O . THR A 1 85 ? 23.925 7.306 -18.248 1.00 92.06 85 THR A O 1
ATOM 684 N N . MET A 1 86 ? 21.739 7.071 -18.704 1.00 92.75 86 MET A N 1
ATOM 685 C CA . MET A 1 86 ? 21.414 8.492 -18.516 1.00 92.75 86 MET A CA 1
ATOM 686 C C . MET A 1 86 ? 21.716 8.971 -17.089 1.00 92.75 86 MET A C 1
ATOM 688 O O . MET A 1 86 ? 22.312 10.025 -16.904 1.00 92.75 86 MET A O 1
ATOM 692 N N . ILE A 1 87 ? 21.349 8.195 -16.066 1.00 92.19 87 ILE A N 1
ATOM 693 C CA . ILE A 1 87 ? 21.632 8.533 -14.663 1.00 92.19 87 ILE A CA 1
ATOM 694 C C . ILE A 1 87 ? 23.141 8.573 -14.411 1.00 92.19 87 ILE A C 1
ATOM 696 O O . ILE A 1 87 ? 23.611 9.377 -13.610 1.00 92.19 87 ILE A O 1
ATOM 700 N N . SER A 1 88 ? 23.921 7.721 -15.069 1.00 92.44 88 SER A N 1
ATOM 701 C CA . SER A 1 88 ? 25.378 7.676 -14.910 1.00 92.44 88 SER A CA 1
ATOM 702 C C . SER A 1 88 ? 26.119 8.758 -15.703 1.00 92.44 88 SER A C 1
ATOM 704 O O . SER A 1 88 ? 27.287 9.004 -15.413 1.00 92.44 88 SER A O 1
ATOM 706 N N . ASP A 1 89 ? 25.450 9.451 -16.628 1.00 95.94 89 ASP A N 1
ATOM 707 C CA . ASP A 1 89 ? 26.053 10.497 -17.452 1.00 95.94 89 ASP A CA 1
ATOM 708 C C . ASP A 1 89 ? 26.429 11.747 -16.629 1.00 95.94 89 ASP A C 1
ATOM 710 O O . ASP A 1 89 ? 25.588 12.416 -16.019 1.00 95.94 89 ASP A O 1
ATOM 714 N N . GLY A 1 90 ? 27.727 12.060 -16.595 1.00 96.38 90 GLY A N 1
ATOM 715 C CA . GLY A 1 90 ? 28.293 13.161 -15.806 1.00 96.38 90 GLY A CA 1
ATOM 716 C C . GLY A 1 90 ? 27.812 14.558 -16.234 1.00 96.38 90 GLY A C 1
ATOM 717 O O . GLY A 1 90 ? 27.394 15.343 -15.368 1.00 96.38 90 GLY A O 1
ATOM 718 N N . PRO A 1 91 ? 27.840 14.897 -17.539 1.00 96.94 91 PRO A N 1
ATOM 719 C CA . PRO A 1 91 ? 27.287 16.148 -18.053 1.00 96.94 91 PRO A CA 1
ATOM 720 C C . PRO A 1 91 ? 25.801 16.328 -17.722 1.00 96.94 91 PRO A C 1
ATOM 722 O O . PRO A 1 91 ? 25.422 17.387 -17.214 1.00 96.94 91 PRO A O 1
ATOM 725 N N . LEU A 1 92 ? 24.971 15.298 -17.926 1.00 95.88 92 LEU A N 1
ATOM 726 C CA . LEU A 1 92 ? 23.543 15.345 -17.610 1.00 95.88 92 LEU A CA 1
ATOM 727 C C . LEU A 1 92 ? 23.302 15.541 -16.112 1.00 95.88 92 LEU A C 1
ATOM 729 O O . LEU A 1 92 ? 22.514 16.407 -15.732 1.00 95.88 92 LEU A O 1
ATOM 733 N N . LYS A 1 93 ? 24.020 14.811 -15.248 1.00 95.44 93 LYS A N 1
ATOM 734 C CA . LYS A 1 93 ? 23.976 15.009 -13.787 1.00 95.44 93 LYS A CA 1
ATOM 735 C C . LYS A 1 93 ? 24.291 16.451 -13.397 1.00 95.44 93 LYS A C 1
ATOM 737 O O . LYS A 1 93 ? 23.547 17.062 -12.629 1.00 95.44 93 LYS A O 1
ATOM 742 N N . SER A 1 94 ? 25.359 17.011 -13.960 1.00 96.25 94 SER A N 1
ATOM 743 C CA . SER A 1 94 ? 25.793 18.385 -13.681 1.00 96.25 94 SER A CA 1
ATOM 744 C C . SER A 1 94 ? 24.764 19.415 -14.151 1.00 96.25 94 SER A C 1
ATOM 746 O O . SER A 1 94 ? 24.476 20.383 -13.442 1.00 96.25 94 SER A O 1
ATOM 748 N N . PHE A 1 95 ? 24.171 19.200 -15.327 1.00 97.00 95 PHE A N 1
ATOM 749 C CA . PHE A 1 95 ? 23.102 20.039 -15.860 1.00 97.00 95 PHE A CA 1
ATOM 750 C C . PHE A 1 95 ? 21.843 19.987 -14.984 1.00 97.00 95 PHE A C 1
ATOM 752 O O . PHE A 1 95 ? 21.331 21.035 -14.585 1.00 97.00 95 PHE A O 1
ATOM 759 N N . CYS A 1 96 ? 21.378 18.785 -14.631 1.00 96.81 96 CYS A N 1
ATOM 760 C CA . CYS A 1 96 ? 20.224 18.581 -13.758 1.00 96.81 96 CYS A CA 1
ATOM 761 C C . CYS A 1 96 ? 20.433 19.245 -12.394 1.00 96.81 96 CYS A C 1
ATOM 763 O O . CYS A 1 96 ? 19.546 19.960 -11.932 1.00 96.81 96 CYS A O 1
ATOM 765 N N . TYR A 1 97 ? 21.616 19.091 -11.789 1.00 96.69 97 TYR A N 1
ATOM 766 C CA . TYR A 1 97 ? 21.952 19.753 -10.529 1.00 96.69 97 TYR A CA 1
ATOM 767 C C . TYR A 1 97 ? 21.846 21.279 -10.646 1.00 96.69 97 TYR A C 1
ATOM 769 O O . TYR A 1 97 ? 21.093 21.898 -9.898 1.00 96.69 97 TYR A O 1
ATOM 777 N N . ARG A 1 98 ? 22.504 21.890 -11.645 1.00 97.38 98 ARG A N 1
ATOM 778 C CA . ARG A 1 98 ? 22.421 23.345 -11.878 1.00 97.38 98 ARG A CA 1
ATOM 779 C C . ARG A 1 98 ? 20.984 23.813 -12.094 1.00 97.38 98 ARG A C 1
ATOM 781 O O . ARG A 1 98 ? 20.596 24.864 -11.586 1.00 97.38 98 ARG A O 1
ATOM 788 N N . ARG A 1 99 ? 20.183 23.041 -12.834 1.00 97.75 99 ARG A N 1
ATOM 789 C CA . ARG A 1 99 ? 18.775 23.353 -13.091 1.00 97.75 99 ARG A CA 1
ATOM 790 C C . ARG A 1 99 ? 17.942 23.304 -11.813 1.00 97.75 99 ARG A C 1
ATOM 792 O O . ARG A 1 99 ? 17.153 24.219 -11.592 1.00 97.75 99 ARG A O 1
ATOM 799 N N . LEU A 1 100 ? 18.123 22.281 -10.980 1.00 98.00 100 LEU A N 1
ATOM 800 C CA . LEU A 1 100 ? 17.440 22.155 -9.692 1.00 98.00 100 LEU A CA 1
ATOM 801 C C . LEU A 1 100 ? 17.846 23.281 -8.735 1.00 98.00 100 LEU A C 1
ATOM 803 O O . LEU A 1 100 ? 16.968 23.910 -8.148 1.00 98.00 100 LEU A O 1
ATOM 807 N N . SER A 1 101 ? 19.138 23.615 -8.651 1.00 97.88 101 SER A N 1
ATOM 808 C CA . SER A 1 101 ? 19.615 24.760 -7.865 1.00 97.88 101 SER A CA 1
ATOM 809 C C . SER A 1 101 ? 18.991 26.070 -8.345 1.00 97.88 101 SER A C 1
ATOM 811 O O . SER A 1 101 ? 18.461 26.824 -7.537 1.00 97.88 101 SER A O 1
ATOM 813 N N . TYR A 1 102 ? 18.969 26.313 -9.660 1.00 98.00 102 TYR A N 1
ATOM 814 C CA . TYR A 1 102 ? 18.319 27.492 -10.233 1.00 98.00 102 TYR A CA 1
ATOM 815 C C . TYR A 1 102 ? 16.825 27.558 -9.886 1.00 98.00 102 TYR A C 1
ATOM 817 O O . TYR A 1 102 ? 16.333 28.619 -9.511 1.00 98.00 102 TYR A O 1
ATOM 825 N N . LEU A 1 103 ? 16.095 26.442 -10.000 1.00 98.31 103 LEU A N 1
ATOM 826 C CA . LEU A 1 103 ? 14.672 26.389 -9.653 1.00 98.31 103 LEU A CA 1
ATOM 827 C C . LEU A 1 103 ? 14.444 26.674 -8.163 1.00 98.31 103 LEU A C 1
ATOM 829 O O . LEU A 1 103 ? 13.545 27.443 -7.831 1.00 98.31 103 LEU A O 1
ATOM 833 N N . SER A 1 104 ? 15.292 26.128 -7.289 1.00 98.12 104 SER A N 1
ATOM 834 C CA . SER A 1 104 ? 15.256 26.403 -5.850 1.00 98.12 104 SER A CA 1
ATOM 835 C C . SER A 1 104 ? 15.511 27.881 -5.549 1.00 98.12 104 SER A C 1
ATOM 837 O O . SER A 1 104 ? 14.732 28.504 -4.832 1.00 98.12 104 SER A O 1
ATOM 839 N N . SER A 1 105 ? 16.553 28.481 -6.133 1.00 98.12 105 SER A N 1
ATOM 840 C CA . SER A 1 105 ? 16.858 29.907 -5.946 1.00 98.12 105 SER A CA 1
ATOM 841 C C . SER A 1 105 ? 15.763 30.810 -6.513 1.00 98.12 105 SER A C 1
ATOM 843 O O . SER A 1 105 ? 15.404 31.810 -5.897 1.00 98.12 105 SER A O 1
ATOM 845 N N . LYS A 1 106 ? 15.179 30.446 -7.662 1.00 98.06 106 LYS A N 1
ATOM 846 C CA . LYS A 1 106 ? 14.039 31.164 -8.241 1.00 98.06 106 LYS A CA 1
ATOM 847 C C . LYS A 1 106 ? 12.830 31.132 -7.305 1.00 98.06 106 LYS A C 1
ATOM 849 O O . LYS A 1 106 ? 12.170 32.154 -7.150 1.00 98.06 106 LYS A O 1
ATOM 854 N N . PHE A 1 107 ? 12.551 29.988 -6.679 1.00 97.81 107 PHE A N 1
ATOM 855 C CA . PHE A 1 107 ? 11.472 29.874 -5.700 1.00 97.81 107 PHE A CA 1
ATOM 856 C C . PHE A 1 107 ? 11.753 30.700 -4.437 1.00 97.81 107 PHE A C 1
ATOM 858 O O . PHE A 1 107 ? 10.879 31.429 -3.986 1.00 97.81 107 PHE A O 1
ATOM 865 N N . GLN A 1 108 ? 12.982 30.680 -3.916 1.00 97.81 108 GLN A N 1
ATOM 866 C CA . GLN A 1 108 ? 13.370 31.521 -2.775 1.00 97.81 108 GLN A CA 1
ATOM 867 C C . GLN A 1 108 ? 13.202 33.017 -3.075 1.00 97.81 108 GLN A C 1
ATOM 869 O O . GLN A 1 108 ? 12.649 33.750 -2.259 1.00 97.81 108 GLN A O 1
ATOM 874 N N . LEU A 1 109 ? 13.615 33.466 -4.265 1.00 97.81 109 LEU A N 1
ATOM 875 C CA . LEU A 1 109 ? 13.395 34.845 -4.701 1.00 97.81 109 LEU A CA 1
ATOM 876 C C . LEU A 1 109 ? 11.900 35.169 -4.827 1.00 97.81 109 LEU A C 1
ATOM 878 O O . LEU A 1 109 ? 11.474 36.249 -4.429 1.00 97.81 109 LEU A O 1
ATOM 882 N N . HIS A 1 110 ? 11.100 34.238 -5.356 1.00 97.31 110 HIS A N 1
ATOM 883 C CA . HIS A 1 110 ? 9.646 34.394 -5.425 1.00 97.31 110 HIS A CA 1
ATOM 884 C C . HIS A 1 110 ? 9.036 34.611 -4.038 1.00 97.31 110 HIS A C 1
ATOM 886 O O . HIS A 1 110 ? 8.251 35.543 -3.890 1.00 97.31 110 HIS A O 1
ATOM 892 N N . VAL A 1 111 ? 9.429 33.816 -3.037 1.00 97.06 111 VAL A N 1
ATOM 893 C CA . VAL A 1 111 ? 8.960 33.982 -1.651 1.00 97.06 111 VAL A CA 1
ATOM 894 C C . VAL A 1 111 ? 9.345 35.366 -1.123 1.00 97.06 111 VAL A C 1
ATOM 896 O O . VAL A 1 111 ? 8.465 36.111 -0.707 1.00 97.06 111 VAL A O 1
ATOM 899 N N . LEU A 1 112 ? 10.615 35.774 -1.241 1.00 96.69 112 LEU A N 1
ATOM 900 C CA . LEU A 1 112 ? 11.081 37.084 -0.755 1.00 96.69 112 LEU A CA 1
ATOM 901 C C . LEU A 1 112 ? 10.327 38.271 -1.375 1.00 96.69 112 LEU A C 1
ATOM 903 O O . LEU A 1 112 ? 10.100 39.276 -0.705 1.00 96.69 112 LEU A O 1
ATOM 907 N N . LEU A 1 113 ? 9.953 38.174 -2.653 1.00 97.44 113 LEU A N 1
ATOM 908 C CA . LEU A 1 113 ? 9.263 39.253 -3.363 1.00 97.44 113 LEU A CA 1
ATOM 909 C C . LEU A 1 113 ? 7.742 39.244 -3.160 1.00 97.44 113 LEU A C 1
ATOM 911 O O . LEU A 1 113 ? 7.117 40.297 -3.276 1.00 97.44 113 LEU A O 1
ATOM 915 N N . ASN A 1 114 ? 7.134 38.080 -2.901 1.00 97.31 114 ASN A N 1
ATOM 916 C CA . ASN A 1 114 ? 5.678 37.916 -2.969 1.00 97.31 114 ASN A CA 1
ATOM 917 C C . ASN A 1 114 ? 5.015 37.445 -1.670 1.00 97.31 114 ASN A C 1
ATOM 919 O O . ASN A 1 114 ? 3.787 37.470 -1.615 1.00 97.31 114 ASN A O 1
ATOM 923 N N . GLU A 1 115 ? 5.762 37.084 -0.623 1.00 96.12 115 GLU A N 1
ATOM 924 C CA . GLU A 1 115 ? 5.207 36.547 0.632 1.00 96.12 115 GLU A CA 1
ATOM 925 C C . GLU A 1 115 ? 4.093 37.433 1.211 1.00 96.12 115 GLU A C 1
ATOM 927 O O . GLU A 1 115 ? 3.004 36.950 1.515 1.00 96.12 115 GLU A O 1
ATOM 932 N N . LEU A 1 116 ? 4.309 38.752 1.289 1.00 95.44 116 LEU A N 1
ATOM 933 C CA . LEU A 1 116 ? 3.301 39.681 1.815 1.00 95.44 116 LEU A CA 1
ATOM 934 C C . LEU A 1 116 ? 2.034 39.732 0.948 1.00 95.44 116 LEU A C 1
ATOM 936 O O . LEU A 1 116 ? 0.926 39.865 1.472 1.00 95.44 116 LEU A O 1
ATOM 940 N N . ARG A 1 117 ? 2.182 39.606 -0.376 1.00 95.81 117 ARG A N 1
ATOM 941 C CA . ARG A 1 117 ? 1.057 39.596 -1.319 1.00 95.81 117 ARG A CA 1
ATOM 942 C C . ARG A 1 117 ? 0.275 38.287 -1.234 1.00 95.81 117 ARG A C 1
ATOM 944 O O . ARG A 1 117 ? -0.956 38.314 -1.273 1.00 95.81 117 ARG A O 1
ATOM 951 N N . GLU A 1 118 ? 0.964 37.158 -1.095 1.00 94.94 118 GLU A N 1
ATOM 952 C CA . GLU A 1 118 ? 0.342 35.848 -0.883 1.00 94.94 118 GLU A CA 1
ATOM 953 C C . GLU A 1 118 ? -0.391 35.804 0.461 1.00 94.94 118 GLU A C 1
ATOM 955 O O . GLU A 1 118 ? -1.554 35.408 0.504 1.00 94.94 118 GLU A O 1
ATOM 960 N N . LEU A 1 119 ? 0.222 36.319 1.532 1.00 91.81 119 LEU A N 1
ATOM 961 C CA . LEU A 1 119 ? -0.400 36.422 2.852 1.00 91.81 119 LEU A CA 1
ATOM 962 C C . LEU A 1 119 ? -1.657 37.304 2.827 1.00 91.81 119 LEU A C 1
ATOM 964 O O . LEU A 1 119 ? -2.680 36.941 3.408 1.00 91.81 119 LEU A O 1
ATOM 968 N N . ALA A 1 120 ? -1.608 38.450 2.142 1.00 93.12 120 ALA A N 1
ATOM 969 C CA . ALA A 1 120 ? -2.779 39.307 1.962 1.00 93.12 120 ALA A CA 1
ATOM 970 C C . ALA A 1 120 ? -3.888 38.594 1.171 1.00 93.12 120 ALA A C 1
ATOM 972 O O . ALA A 1 120 ? -5.058 38.684 1.538 1.00 93.12 120 ALA A O 1
ATOM 973 N N . SER A 1 121 ? -3.520 37.835 0.133 1.00 92.06 121 SER A N 1
ATOM 974 C CA . SER A 1 121 ? -4.467 37.058 -0.678 1.00 92.06 121 SER A CA 1
ATOM 975 C C . SER A 1 121 ? -5.126 35.932 0.124 1.00 92.06 121 SER A C 1
ATOM 977 O O . SER A 1 121 ? -6.328 35.721 -0.002 1.00 92.06 121 SER A O 1
ATOM 979 N N . GLN A 1 122 ? -4.376 35.248 0.996 1.00 88.25 122 GLN A N 1
ATOM 980 C CA . GLN A 1 122 ? -4.924 34.241 1.911 1.00 88.25 122 GLN A CA 1
ATOM 981 C C . GLN A 1 122 ? -5.896 34.870 2.918 1.00 88.25 122 GLN A C 1
ATOM 983 O O . GLN A 1 122 ? -6.997 34.363 3.108 1.00 88.25 122 GLN A O 1
ATOM 988 N N . LYS A 1 123 ? -5.532 36.016 3.515 1.00 88.31 123 LYS A N 1
ATOM 989 C CA . LYS A 1 123 ? -6.395 36.746 4.464 1.00 88.31 123 LYS A CA 1
ATOM 990 C C . LYS A 1 123 ? -7.669 37.302 3.825 1.00 88.31 123 LYS A C 1
ATOM 992 O O . LYS A 1 123 ? -8.661 37.478 4.526 1.00 88.31 123 LYS A O 1
ATOM 997 N N . ALA A 1 124 ? -7.650 37.582 2.522 1.00 90.69 124 ALA A N 1
ATOM 998 C CA . ALA A 1 124 ? -8.816 38.065 1.789 1.00 90.69 124 ALA A CA 1
ATOM 999 C C . ALA A 1 124 ? -9.908 36.994 1.612 1.00 90.69 124 ALA A C 1
ATOM 1001 O O . ALA A 1 124 ? -11.045 37.344 1.304 1.00 90.69 124 ALA A O 1
ATOM 1002 N N . ILE A 1 125 ? -9.584 35.709 1.804 1.00 86.50 125 ILE A N 1
ATOM 1003 C CA . ILE A 1 125 ? -10.536 34.602 1.695 1.00 86.50 125 ILE A CA 1
ATOM 1004 C C . ILE A 1 125 ? -10.943 34.164 3.112 1.00 86.50 125 ILE A C 1
ATOM 1006 O O . ILE A 1 125 ? -10.236 33.374 3.744 1.00 86.50 125 ILE A O 1
ATOM 1010 N N . PRO A 1 126 ? -12.081 34.649 3.641 1.00 80.50 126 PRO A N 1
ATOM 1011 C CA . PRO A 1 126 ? -12.539 34.250 4.964 1.00 80.50 126 PRO A CA 1
ATOM 1012 C C . PRO A 1 126 ? -12.880 32.753 4.997 1.00 80.50 126 PRO A C 1
ATOM 1014 O O . PRO A 1 126 ? -13.236 32.147 3.986 1.00 80.50 126 PRO A O 1
ATOM 1017 N N . HIS A 1 127 ? -12.780 32.149 6.183 1.00 80.19 127 HIS A N 1
ATOM 1018 C CA . HIS A 1 127 ? -13.111 30.739 6.448 1.00 80.19 127 HIS A CA 1
ATOM 1019 C C . HIS A 1 127 ? -12.274 29.684 5.695 1.00 80.19 127 HIS A C 1
ATOM 1021 O O . HIS A 1 127 ? -12.582 28.495 5.778 1.00 80.19 127 HIS A O 1
ATOM 1027 N N . ARG A 1 128 ? -11.187 30.069 5.015 1.00 80.69 128 ARG A N 1
ATOM 1028 C CA . ARG A 1 128 ? -10.210 29.147 4.412 1.00 80.69 128 ARG A CA 1
ATOM 1029 C C . ARG A 1 128 ? -8.871 29.262 5.130 1.00 80.69 128 ARG A C 1
ATOM 1031 O O . ARG A 1 128 ? -7.951 29.924 4.667 1.00 80.69 128 ARG A O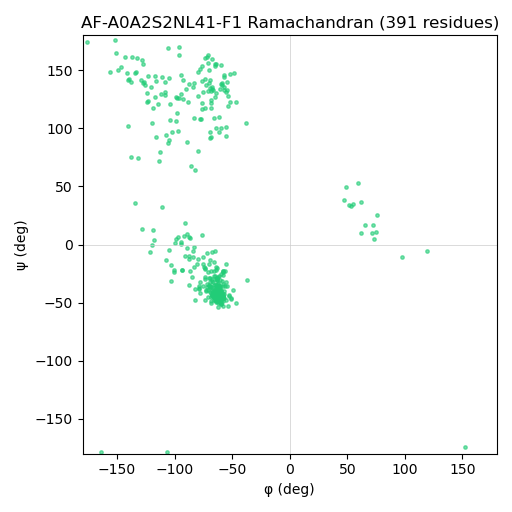 1
ATOM 1038 N N . ASP A 1 129 ? -8.787 28.612 6.281 1.00 83.00 129 ASP A N 1
ATOM 1039 C CA . ASP A 1 129 ? -7.556 28.467 7.050 1.00 83.00 129 ASP A CA 1
ATOM 1040 C C . ASP A 1 129 ? -7.017 27.031 6.953 1.00 83.00 129 ASP A C 1
ATOM 1042 O O . ASP A 1 129 ? -7.581 26.166 6.279 1.00 83.00 129 ASP A O 1
ATOM 1046 N N . PHE A 1 130 ? -5.912 26.760 7.645 1.00 85.38 130 PHE A N 1
ATOM 1047 C CA . PHE A 1 130 ? -5.301 25.434 7.663 1.00 85.38 130 PHE A CA 1
ATOM 1048 C C . PHE A 1 130 ? -6.246 24.328 8.170 1.00 85.38 130 PHE A C 1
ATOM 1050 O O . PHE A 1 130 ? -6.071 23.165 7.799 1.00 85.38 130 PHE A O 1
ATOM 1057 N N . TYR A 1 131 ? -7.239 24.654 9.001 1.00 82.88 131 TYR A N 1
ATOM 1058 C CA . TYR A 1 131 ? -8.197 23.686 9.533 1.00 82.88 131 TYR A CA 1
ATOM 1059 C C . TYR A 1 131 ? -9.277 23.337 8.510 1.00 82.88 131 TYR A C 1
ATOM 1061 O O . TYR A 1 131 ? -9.645 22.171 8.412 1.00 82.88 131 TYR A O 1
ATOM 1069 N N . ASN A 1 132 ? -9.699 24.309 7.696 1.00 84.56 132 ASN A N 1
ATOM 1070 C CA . ASN A 1 132 ? -10.784 24.168 6.720 1.00 84.56 132 ASN A CA 1
ATOM 1071 C C . ASN A 1 132 ? -10.337 23.737 5.309 1.00 84.56 132 ASN A C 1
ATOM 1073 O O . ASN A 1 132 ? -11.133 23.729 4.360 1.00 84.56 132 ASN A O 1
ATOM 1077 N N . ILE A 1 133 ? -9.058 23.397 5.143 1.00 87.62 133 ILE A N 1
ATOM 1078 C CA . ILE A 1 133 ? -8.510 22.835 3.905 1.00 87.62 133 ILE A CA 1
ATOM 1079 C C . ILE A 1 133 ? -8.519 21.313 3.999 1.00 87.62 133 ILE A C 1
ATOM 1081 O O . ILE A 1 133 ? -8.001 20.739 4.958 1.00 87.62 133 ILE A O 1
ATOM 1085 N N . ARG A 1 134 ? -9.068 20.663 2.966 1.00 88.00 134 ARG A N 1
ATOM 1086 C CA . ARG A 1 134 ? -9.037 19.204 2.841 1.00 88.00 134 ARG A CA 1
ATOM 1087 C C . ARG A 1 134 ? -7.604 18.726 2.669 1.00 88.00 134 ARG A C 1
ATOM 1089 O O . ARG A 1 134 ? -6.896 19.181 1.775 1.00 88.00 134 ARG A O 1
ATOM 1096 N N . LYS A 1 135 ? -7.209 17.795 3.520 1.00 90.69 135 LYS A N 1
ATOM 1097 C CA . LYS A 1 135 ? -5.905 17.148 3.533 1.00 90.69 135 LYS A CA 1
ATOM 1098 C C . LYS A 1 135 ? -6.130 15.650 3.418 1.00 90.69 135 LYS A C 1
ATOM 1100 O O . LYS A 1 135 ? -7.121 15.128 3.932 1.00 90.69 135 LYS A O 1
ATOM 1105 N N . VAL A 1 136 ? -5.218 14.991 2.723 1.00 92.50 136 VAL A N 1
ATOM 1106 C CA . VAL A 1 136 ? -5.226 13.543 2.550 1.00 92.50 136 VAL A CA 1
ATOM 1107 C C . VAL A 1 136 ? -3.885 13.032 3.042 1.00 92.50 136 VAL A C 1
ATOM 1109 O O . VAL A 1 136 ? -2.845 13.484 2.560 1.00 92.50 136 VAL A O 1
ATOM 1112 N N . ASP A 1 137 ? -3.907 12.127 4.012 1.00 93.12 137 ASP A N 1
ATOM 1113 C CA . ASP A 1 137 ? -2.735 11.322 4.325 1.00 93.12 137 ASP A CA 1
ATOM 1114 C C . ASP A 1 137 ? -2.614 10.222 3.267 1.00 93.12 137 ASP A C 1
ATOM 1116 O O . ASP A 1 137 ? -3.437 9.311 3.209 1.00 93.12 137 ASP A O 1
ATOM 1120 N N . THR A 1 138 ? -1.621 10.349 2.390 1.00 93.00 138 THR A N 1
ATOM 1121 C CA . THR A 1 138 ? -1.421 9.453 1.238 1.00 93.00 138 THR A CA 1
ATOM 1122 C C . THR A 1 138 ? -0.514 8.264 1.562 1.00 93.00 138 THR A C 1
ATOM 1124 O O . THR A 1 138 ? -0.382 7.339 0.754 1.00 93.00 138 THR A O 1
ATOM 1127 N N . HIS A 1 139 ? 0.142 8.251 2.732 1.00 90.38 139 HIS A N 1
ATOM 1128 C CA . HIS A 1 139 ? 1.131 7.227 3.068 1.00 90.38 139 HIS A CA 1
ATOM 1129 C C . HIS A 1 139 ? 1.031 6.721 4.508 1.00 90.38 139 HIS A C 1
ATOM 1131 O O . HIS A 1 139 ? 1.880 7.015 5.348 1.00 90.38 139 HIS A O 1
ATOM 1137 N N . ILE A 1 140 ? 0.023 5.889 4.776 1.00 89.31 140 ILE A N 1
ATOM 1138 C CA . ILE A 1 140 ? -0.206 5.305 6.097 1.00 89.31 140 ILE A CA 1
ATOM 1139 C C . ILE A 1 140 ? -0.595 3.822 6.019 1.00 89.31 140 ILE A C 1
ATOM 1141 O O . ILE A 1 140 ? -1.354 3.386 5.148 1.00 89.31 140 ILE A O 1
ATOM 1145 N N . HIS A 1 141 ? -0.057 3.019 6.938 1.00 89.56 141 HIS A N 1
ATOM 1146 C CA . HIS A 1 141 ? -0.408 1.607 7.077 1.00 89.56 141 HIS A CA 1
ATOM 1147 C C . HIS A 1 141 ? -1.618 1.462 8.002 1.00 89.56 141 HIS A C 1
ATOM 1149 O O . HIS A 1 141 ? -1.682 2.095 9.054 1.00 89.56 141 HIS A O 1
ATOM 1155 N N . ALA A 1 142 ? -2.575 0.596 7.660 1.00 89.31 142 ALA A N 1
ATOM 1156 C CA . ALA A 1 142 ? -3.792 0.431 8.459 1.00 89.31 142 ALA A CA 1
ATOM 1157 C C . ALA A 1 142 ? -3.493 -0.045 9.893 1.00 89.31 142 ALA A C 1
ATOM 1159 O O . ALA A 1 142 ? -4.118 0.402 10.848 1.00 89.31 142 ALA A O 1
ATOM 1160 N N . ALA A 1 143 ? -2.479 -0.898 10.072 1.00 84.88 143 ALA A N 1
ATOM 1161 C CA . ALA A 1 143 ? -2.039 -1.345 11.397 1.00 84.88 143 ALA A CA 1
ATOM 1162 C C . ALA A 1 143 ? -1.443 -0.215 12.261 1.00 84.88 143 ALA A C 1
ATOM 1164 O O . ALA A 1 143 ? -1.298 -0.379 13.469 1.00 84.88 143 ALA A O 1
ATOM 1165 N N . SER A 1 144 ? -1.104 0.924 11.650 1.00 82.94 144 SER A N 1
ATOM 1166 C CA . SER A 1 144 ? -0.459 2.070 12.285 1.00 82.94 144 SER A CA 1
ATOM 1167 C C . SER A 1 144 ? -1.291 3.349 12.226 1.00 82.94 144 SER A C 1
ATOM 1169 O O . SER A 1 144 ? -0.749 4.423 12.470 1.00 82.94 144 SER A O 1
ATOM 1171 N N . CYS A 1 145 ? -2.575 3.265 11.862 1.00 86.25 145 CYS A N 1
ATOM 1172 C CA . CYS A 1 145 ? -3.421 4.452 11.707 1.00 86.25 145 CYS A CA 1
ATOM 1173 C C . CYS A 1 145 ? -3.844 5.079 13.043 1.00 86.25 145 CYS A C 1
ATOM 1175 O O . CYS A 1 145 ? -4.226 6.242 13.106 1.00 86.25 145 CYS A O 1
ATOM 1177 N N . MET A 1 146 ? -3.764 4.301 14.117 1.00 87.12 146 MET A N 1
ATOM 1178 C CA . MET A 1 146 ? -4.194 4.671 15.457 1.00 87.12 146 MET A CA 1
ATOM 1179 C C . MET A 1 146 ? -3.040 5.229 16.296 1.00 87.12 146 MET A C 1
ATOM 1181 O O . MET A 1 146 ? -1.903 4.761 16.238 1.00 87.12 146 MET A O 1
ATOM 1185 N N . ASN A 1 147 ? -3.353 6.186 17.167 1.00 85.56 147 ASN A N 1
ATOM 1186 C CA . ASN A 1 147 ? -2.408 6.658 18.174 1.00 85.56 147 ASN A CA 1
ATOM 1187 C C . ASN A 1 147 ? -2.165 5.565 19.238 1.00 85.56 147 ASN A C 1
ATOM 1189 O O . ASN A 1 147 ? -3.105 4.918 19.700 1.00 85.56 147 ASN A O 1
ATOM 1193 N N . GLN A 1 148 ? -0.925 5.421 19.715 1.00 80.62 148 GLN A N 1
ATOM 1194 C CA . GLN A 1 148 ? -0.549 4.498 20.795 1.00 80.62 148 GLN A CA 1
ATOM 1195 C C . GLN A 1 148 ? -1.442 4.588 22.046 1.00 80.62 148 GLN A C 1
ATOM 1197 O O . GLN A 1 148 ? -1.804 3.569 22.633 1.00 80.62 148 GLN A O 1
ATOM 1202 N N . LYS A 1 149 ? -1.855 5.801 22.446 1.00 86.19 149 LYS A N 1
ATOM 1203 C CA . LYS A 1 149 ? -2.740 6.007 23.606 1.00 86.19 149 LYS A CA 1
ATOM 1204 C C . LYS A 1 149 ? -4.144 5.466 23.338 1.00 86.19 149 LYS A C 1
ATOM 1206 O O . LYS A 1 149 ? -4.783 4.934 24.248 1.00 86.19 149 LYS A O 1
ATOM 1211 N N . HIS A 1 150 ? -4.624 5.609 22.104 1.00 89.19 150 HIS A N 1
ATOM 1212 C CA . HIS A 1 150 ? -5.915 5.078 21.677 1.00 89.19 150 HIS A CA 1
ATOM 1213 C C . HIS A 1 150 ? -5.882 3.551 21.641 1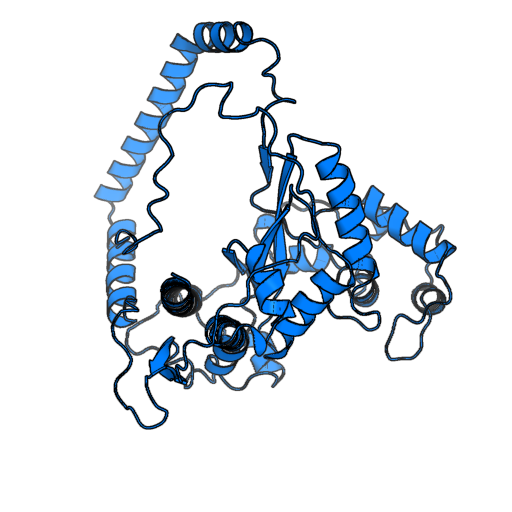.00 89.19 150 HIS A C 1
ATOM 1215 O O . HIS A 1 150 ? -6.723 2.938 22.295 1.00 89.19 150 HIS A O 1
ATOM 1221 N N . LEU A 1 151 ? -4.859 2.954 21.019 1.00 87.88 151 LEU A N 1
ATOM 1222 C CA . LEU A 1 151 ? -4.663 1.502 20.992 1.00 87.88 151 LEU A CA 1
ATOM 1223 C C . LEU A 1 151 ? -4.566 0.907 22.404 1.00 87.88 151 LEU A C 1
ATOM 1225 O O . LEU A 1 151 ? -5.262 -0.055 22.720 1.00 87.88 151 LEU A O 1
ATOM 1229 N N . LEU A 1 152 ? -3.778 1.514 23.297 1.00 86.88 152 LEU A N 1
ATOM 1230 C CA . LEU A 1 152 ? -3.668 1.053 24.682 1.00 86.88 152 LEU A CA 1
ATOM 1231 C C . LEU A 1 152 ? -5.023 1.078 25.403 1.00 86.88 152 LEU A C 1
ATOM 1233 O O . LEU A 1 152 ? -5.407 0.114 26.069 1.00 86.88 152 LEU A O 1
ATOM 1237 N N . ARG A 1 153 ? -5.765 2.185 25.268 1.00 89.12 153 ARG A N 1
ATOM 1238 C CA . ARG A 1 153 ? -7.105 2.329 25.852 1.00 89.12 153 ARG A CA 1
ATOM 1239 C C . ARG A 1 153 ? -8.063 1.281 25.287 1.00 89.12 153 ARG A C 1
ATOM 1241 O O . ARG A 1 153 ? -8.855 0.724 26.046 1.00 89.12 153 ARG A O 1
ATOM 1248 N N . PHE A 1 154 ? -7.974 1.003 23.991 1.00 90.81 154 PHE A N 1
ATOM 1249 C CA . PHE A 1 154 ? -8.774 -0.012 23.322 1.00 90.81 154 PHE A CA 1
ATOM 1250 C C . PHE A 1 154 ? -8.485 -1.418 23.862 1.00 90.81 154 PHE A C 1
ATOM 1252 O O . PHE A 1 154 ? -9.418 -2.127 24.243 1.00 90.81 154 PHE A O 1
ATOM 1259 N N . ILE A 1 155 ? -7.209 -1.799 23.981 1.00 88.44 155 ILE A N 1
ATOM 1260 C CA . ILE A 1 155 ? -6.796 -3.097 24.536 1.00 88.44 155 ILE A CA 1
ATOM 1261 C C . ILE A 1 155 ? -7.301 -3.241 25.977 1.00 88.44 155 ILE A C 1
ATOM 1263 O O . ILE A 1 155 ? -7.949 -4.235 26.304 1.00 88.44 155 ILE A O 1
ATOM 1267 N N . LYS A 1 156 ? -7.103 -2.223 26.830 1.00 88.25 156 LYS A N 1
ATOM 1268 C CA . LYS A 1 156 ? -7.591 -2.238 28.223 1.00 88.25 156 LYS A CA 1
ATOM 1269 C C . LYS A 1 156 ? -9.113 -2.374 28.314 1.00 88.25 156 LYS A C 1
ATOM 1271 O O . LYS A 1 156 ? -9.615 -3.146 29.128 1.00 88.25 156 LYS A O 1
ATOM 1276 N N . LYS A 1 157 ? -9.858 -1.640 27.479 1.00 90.56 157 LYS A N 1
ATOM 1277 C CA . LYS A 1 157 ? -11.329 -1.708 27.424 1.00 90.56 157 LYS A CA 1
ATOM 1278 C C . LYS A 1 157 ? -11.807 -3.083 26.958 1.00 90.56 157 LYS A C 1
ATOM 1280 O O . LYS A 1 157 ? -12.764 -3.614 27.515 1.00 90.56 157 LYS A O 1
ATOM 1285 N N . THR A 1 158 ? -11.128 -3.663 25.973 1.00 90.25 158 THR A N 1
ATOM 1286 C CA . THR A 1 158 ? -11.446 -4.992 25.444 1.00 90.25 158 THR A CA 1
ATOM 1287 C C . THR A 1 158 ? -11.187 -6.073 26.484 1.00 90.25 158 THR A C 1
ATOM 1289 O O . THR A 1 158 ? -12.068 -6.886 26.733 1.00 90.25 158 THR A O 1
ATOM 1292 N N . LEU A 1 159 ? -10.047 -6.022 27.174 1.00 87.44 159 LEU A N 1
ATOM 1293 C CA . LEU A 1 159 ? -9.722 -6.959 28.248 1.00 87.44 159 LEU A CA 1
ATOM 1294 C C . LEU A 1 159 ? -10.733 -6.900 29.404 1.00 87.44 159 LEU A C 1
ATOM 1296 O O . LEU A 1 159 ? -11.056 -7.931 29.978 1.00 87.44 159 LEU A O 1
ATOM 1300 N N . LYS A 1 160 ? -11.269 -5.715 29.725 1.00 88.62 160 LYS A N 1
ATOM 1301 C CA . LYS A 1 160 ? -12.289 -5.559 30.774 1.00 88.62 160 LYS A CA 1
ATOM 1302 C C . LYS A 1 160 ? -13.663 -6.108 30.371 1.00 88.62 160 LYS A C 1
ATOM 1304 O O . LYS A 1 160 ? -14.375 -6.623 31.224 1.00 88.62 160 LYS A O 1
ATOM 1309 N N . ASN A 1 161 ? -14.047 -5.959 29.103 1.00 90.38 161 ASN A N 1
ATOM 1310 C CA . ASN A 1 161 ? -15.408 -6.254 28.641 1.00 90.38 161 ASN A CA 1
ATOM 1311 C C . ASN A 1 161 ? -15.549 -7.619 27.945 1.00 90.38 161 ASN A C 1
ATOM 1313 O O . ASN A 1 161 ? -16.659 -8.131 27.849 1.00 90.38 161 ASN A O 1
ATOM 1317 N N . HIS A 1 162 ? -14.452 -8.179 27.434 1.00 88.94 162 HIS A N 1
ATOM 1318 C CA . HIS A 1 162 ? -14.419 -9.389 26.605 1.00 88.94 162 HIS A CA 1
ATOM 1319 C C . HIS A 1 162 ? -13.302 -10.351 27.054 1.00 88.94 162 HIS A C 1
ATOM 1321 O O . HIS A 1 162 ? -12.665 -11.005 26.231 1.00 88.94 162 HIS A O 1
ATOM 1327 N N . SER A 1 163 ? -13.031 -10.430 28.362 1.00 85.88 163 SER A N 1
ATOM 1328 C CA . SER A 1 163 ? -11.952 -11.261 28.926 1.00 85.88 163 SER A CA 1
ATOM 1329 C C . SER A 1 163 ? -12.071 -12.745 28.572 1.00 85.88 163 SER A C 1
ATOM 1331 O O . SER A 1 163 ? -11.057 -13.418 28.388 1.00 85.88 163 SER A O 1
ATOM 1333 N N . ASP A 1 164 ? -13.301 -13.242 28.468 1.00 88.69 164 ASP A N 1
ATOM 1334 C CA . ASP A 1 164 ? -13.596 -14.672 28.345 1.00 88.69 164 ASP A CA 1
ATOM 1335 C C . ASP A 1 164 ? -13.751 -15.123 26.882 1.00 88.69 164 ASP A C 1
ATOM 1337 O O . ASP A 1 164 ? -13.981 -16.299 26.611 1.00 88.69 164 ASP A O 1
ATOM 1341 N N . GLU A 1 165 ? -13.606 -14.204 25.921 1.00 89.19 165 GLU A N 1
ATOM 1342 C CA . GLU A 1 165 ? -13.677 -14.522 24.493 1.00 89.19 165 GLU A CA 1
ATOM 1343 C C . GLU A 1 165 ? -12.437 -15.326 24.071 1.00 89.19 165 GLU A C 1
ATOM 1345 O O . GLU A 1 165 ? -11.306 -14.973 24.416 1.00 89.19 165 GLU A O 1
ATOM 1350 N N . VAL A 1 166 ? -12.642 -16.426 23.341 1.00 88.38 166 VAL A N 1
ATOM 1351 C CA . VAL A 1 166 ? -11.558 -17.285 22.840 1.00 88.38 166 VAL A CA 1
ATOM 1352 C C . VAL A 1 166 ? -10.896 -16.609 21.644 1.00 88.38 166 VAL A C 1
ATOM 1354 O O . VAL A 1 166 ? -11.559 -16.319 20.651 1.00 88.38 166 VAL A O 1
ATOM 1357 N N . VAL A 1 167 ? -9.588 -16.362 21.735 1.00 84.62 167 VAL A N 1
ATOM 1358 C CA . VAL A 1 167 ? -8.837 -15.572 20.739 1.00 84.62 167 VAL A CA 1
ATOM 1359 C C . VAL A 1 167 ? -7.705 -16.340 20.059 1.00 84.62 167 VAL A C 1
ATOM 1361 O O . VAL A 1 167 ? -7.024 -15.792 19.197 1.00 84.62 167 VAL A O 1
ATOM 1364 N N . SER A 1 168 ? -7.494 -17.604 20.424 1.00 81.62 168 SER A N 1
ATOM 1365 C CA . SER A 1 168 ? -6.436 -18.451 19.871 1.00 81.62 168 SER A CA 1
ATOM 1366 C C . SER A 1 168 ? -6.968 -19.833 19.503 1.00 81.62 168 SER A C 1
ATOM 1368 O O . SER A 1 168 ? -7.824 -20.378 20.200 1.00 81.62 168 SER A O 1
ATOM 1370 N N . ALA A 1 169 ? -6.386 -20.439 18.463 1.00 73.19 169 ALA A N 1
ATOM 1371 C CA . ALA A 1 169 ? -6.685 -21.805 18.029 1.00 73.19 169 ALA A CA 1
ATOM 1372 C C . ALA A 1 169 ? -6.461 -22.863 19.129 1.00 73.19 169 ALA A C 1
ATOM 1374 O O . ALA A 1 169 ? -7.077 -23.922 19.097 1.00 73.19 169 ALA A O 1
ATOM 1375 N N . GLY A 1 170 ? -5.626 -22.566 20.134 1.00 75.31 170 GLY A N 1
ATOM 1376 C CA . GLY A 1 170 ? -5.429 -23.416 21.313 1.00 75.31 170 GLY A CA 1
ATOM 1377 C C . GLY A 1 170 ? -6.560 -23.355 22.349 1.00 75.31 170 GLY A C 1
ATOM 1378 O O . GLY A 1 170 ? -6.384 -23.859 23.453 1.00 75.31 170 GLY A O 1
ATOM 1379 N N . GLY A 1 171 ? -7.682 -22.693 22.046 1.00 81.19 171 GLY A N 1
ATOM 1380 C CA . GLY A 1 171 ? -8.806 -22.529 22.973 1.00 81.19 171 GLY A CA 1
ATOM 1381 C C . GLY A 1 171 ? -8.552 -21.512 24.090 1.00 81.19 171 GLY A C 1
ATOM 1382 O O . GLY A 1 171 ? -9.336 -21.439 25.032 1.00 81.19 171 GLY A O 1
ATOM 1383 N N . MET A 1 172 ? -7.474 -20.725 23.997 1.00 85.19 172 MET A N 1
ATOM 1384 C CA . MET A 1 172 ? -7.134 -19.739 25.023 1.00 85.19 172 MET A CA 1
ATOM 1385 C C . MET A 1 172 ? -8.048 -18.516 24.944 1.00 85.19 172 MET A C 1
ATOM 1387 O O . MET A 1 172 ? -8.222 -17.917 23.876 1.00 85.19 172 MET A O 1
ATOM 1391 N N . THR A 1 173 ? -8.590 -18.117 26.093 1.00 88.88 173 THR A N 1
ATOM 1392 C CA . THR A 1 173 ? -9.330 -16.857 26.226 1.00 88.88 173 THR A CA 1
ATOM 1393 C C . THR A 1 173 ? -8.389 -15.660 26.213 1.00 88.88 173 THR A C 1
ATOM 1395 O O . THR A 1 173 ? -7.193 -15.790 26.491 1.00 88.88 173 THR A O 1
ATOM 1398 N N . LEU A 1 174 ? -8.917 -14.468 25.930 1.00 86.69 174 LEU A N 1
ATOM 1399 C CA . LEU A 1 174 ? -8.139 -13.232 25.994 1.00 86.69 174 LEU A CA 1
ATOM 1400 C C . LEU A 1 174 ? -7.447 -13.091 27.358 1.00 86.69 174 LEU A C 1
ATOM 1402 O O . LEU A 1 174 ? -6.256 -12.802 27.420 1.00 86.69 174 LEU A O 1
ATOM 1406 N N . LYS A 1 175 ? -8.158 -13.391 28.449 1.00 86.31 175 LYS A N 1
ATOM 1407 C CA . LYS A 1 175 ? -7.599 -13.402 29.804 1.00 86.31 175 LYS A CA 1
ATOM 1408 C C . LYS A 1 175 ? -6.411 -14.357 29.937 1.00 86.31 175 LYS A C 1
ATOM 1410 O O . LYS A 1 175 ? -5.364 -13.941 30.419 1.00 86.31 175 LYS A O 1
ATOM 1415 N N . GLN A 1 176 ? -6.548 -15.595 29.464 1.00 86.56 176 GLN A N 1
ATOM 1416 C CA . GLN A 1 176 ? -5.479 -16.598 29.524 1.00 86.56 176 GLN A CA 1
ATOM 1417 C C . GLN A 1 176 ? -4.264 -16.204 28.682 1.00 86.56 176 GLN A C 1
ATOM 1419 O O . GLN A 1 176 ? -3.130 -16.461 29.083 1.00 86.56 176 GLN A O 1
ATOM 1424 N N . VAL A 1 177 ? -4.475 -15.538 27.542 1.00 84.19 177 VAL A N 1
ATOM 1425 C CA . VAL A 1 177 ? -3.377 -14.985 26.739 1.00 84.19 177 VAL A CA 1
ATOM 1426 C C . VAL A 1 177 ? -2.593 -13.962 27.565 1.00 84.19 177 VAL A C 1
ATOM 1428 O O . VAL A 1 177 ? -1.378 -14.105 27.694 1.00 84.19 177 VAL A O 1
ATOM 1431 N N . PHE A 1 178 ? -3.263 -13.001 28.208 1.00 82.81 178 PHE A N 1
ATOM 1432 C CA . PHE A 1 178 ? -2.605 -12.017 29.083 1.00 82.81 178 PHE A CA 1
ATOM 1433 C C . PHE A 1 178 ? -1.939 -12.647 30.320 1.00 82.81 178 PHE A C 1
ATOM 1435 O O . PHE A 1 178 ? -0.806 -12.291 30.650 1.00 82.81 178 PHE A O 1
ATOM 1442 N N . GLU A 1 179 ? -2.580 -13.633 30.951 1.00 84.62 179 GLU A N 1
ATOM 1443 C CA . GLU A 1 179 ? -2.012 -14.393 32.073 1.00 84.62 179 GLU A CA 1
ATOM 1444 C C . GLU A 1 179 ? -0.747 -15.163 31.661 1.00 84.62 179 GLU A C 1
ATOM 1446 O O . GLU A 1 179 ? 0.242 -15.153 32.395 1.00 84.62 179 GLU A O 1
ATOM 1451 N N . SER A 1 180 ? -0.727 -15.765 30.464 1.00 81.56 180 SER A N 1
ATOM 1452 C CA . SER A 1 180 ? 0.443 -16.485 29.937 1.00 81.56 180 SER A CA 1
ATOM 1453 C C . SER A 1 180 ? 1.650 -15.572 29.709 1.00 81.56 180 SER A C 1
ATOM 1455 O O . SER A 1 180 ? 2.791 -15.996 29.881 1.00 81.56 180 SER A O 1
ATOM 1457 N N . MET A 1 181 ? 1.394 -14.299 29.398 1.00 74.31 181 MET A N 1
ATOM 1458 C CA . MET A 1 181 ? 2.420 -13.265 29.259 1.00 74.31 181 MET A CA 1
ATOM 1459 C C . MET A 1 181 ? 2.827 -12.651 30.607 1.00 74.31 181 MET A C 1
ATOM 1461 O O . MET A 1 181 ? 3.724 -11.815 30.641 1.00 74.31 181 MET A O 1
ATOM 1465 N N . LYS A 1 182 ? 2.198 -13.061 31.721 1.00 76.12 182 LYS A N 1
ATOM 1466 C CA . LYS A 1 182 ? 2.368 -12.474 33.062 1.00 76.12 182 LYS A CA 1
ATOM 1467 C C . LYS A 1 182 ? 2.103 -10.963 33.088 1.00 76.12 182 LYS A C 1
ATOM 1469 O O . LYS A 1 182 ? 2.753 -10.232 33.830 1.00 76.12 182 LYS A O 1
ATOM 1474 N N . LEU A 1 183 ? 1.149 -10.502 32.280 1.00 74.62 183 LEU A N 1
ATOM 1475 C CA . LEU A 1 183 ? 0.790 -9.091 32.167 1.00 74.62 183 LEU A CA 1
ATOM 1476 C C . LEU A 1 183 ? -0.604 -8.855 32.728 1.00 74.62 183 LEU A C 1
ATOM 1478 O O . LEU A 1 183 ? -1.565 -9.510 32.324 1.00 74.62 183 LEU A O 1
ATOM 1482 N N . THR A 1 184 ? -0.738 -7.868 33.611 1.00 72.00 184 THR A N 1
ATOM 1483 C CA . THR A 1 184 ? -2.055 -7.397 34.044 1.00 72.00 184 THR A CA 1
ATOM 1484 C C . THR A 1 184 ? -2.494 -6.169 33.247 1.00 72.00 184 THR A C 1
ATOM 1486 O O . THR A 1 184 ? -1.692 -5.458 32.640 1.00 72.00 184 THR A O 1
ATOM 1489 N N . SER A 1 185 ? -3.791 -5.850 33.288 1.00 71.00 185 SER A N 1
ATOM 1490 C CA . SER A 1 185 ? -4.325 -4.616 32.690 1.00 71.00 185 SER A CA 1
ATOM 1491 C C . SER A 1 185 ? -3.691 -3.335 33.253 1.00 71.00 185 SER A C 1
ATOM 1493 O O . SER A 1 185 ? -3.752 -2.280 32.613 1.00 71.00 185 SER A O 1
ATOM 1495 N N . TYR A 1 186 ? -3.146 -3.409 34.471 1.00 70.06 186 TYR A N 1
ATOM 1496 C CA . TYR A 1 186 ? -2.483 -2.294 35.138 1.00 70.06 186 TYR A CA 1
ATOM 1497 C C . TYR A 1 186 ? -1.063 -2.092 34.598 1.00 70.06 186 TYR A C 1
ATOM 1499 O O . TYR A 1 186 ? -0.679 -0.953 34.341 1.00 70.06 186 TYR A O 1
ATOM 1507 N N . ASP A 1 187 ? -0.356 -3.190 34.318 1.00 71.62 187 ASP A N 1
ATOM 1508 C CA . ASP A 1 187 ? 1.031 -3.186 33.833 1.00 71.62 187 ASP A CA 1
ATOM 1509 C C . ASP A 1 187 ? 1.156 -2.742 32.373 1.00 71.62 187 ASP A C 1
ATOM 1511 O O . ASP A 1 187 ? 2.215 -2.287 31.953 1.00 71.62 187 ASP A O 1
ATOM 1515 N N . LEU A 1 188 ? 0.070 -2.823 31.597 1.00 73.19 188 LEU A N 1
ATOM 1516 C CA . LEU A 1 188 ? 0.040 -2.330 30.222 1.00 73.19 188 LEU A CA 1
ATOM 1517 C C . LEU A 1 188 ? 0.230 -0.806 30.193 1.00 73.19 188 LEU A C 1
ATOM 1519 O O . LEU A 1 188 ? -0.713 -0.032 30.412 1.00 73.19 188 LEU A O 1
ATOM 1523 N N . THR A 1 189 ? 1.447 -0.372 29.891 1.00 68.75 189 THR A N 1
ATOM 1524 C CA . THR A 1 189 ? 1.800 1.028 29.645 1.00 68.75 189 THR A CA 1
ATOM 1525 C C . THR A 1 189 ? 2.020 1.282 28.159 1.00 68.75 189 THR A C 1
ATOM 1527 O O . THR A 1 189 ? 2.073 0.365 27.341 1.00 68.75 189 THR A O 1
ATOM 1530 N N . VAL A 1 190 ? 2.123 2.562 27.804 1.00 63.47 190 VAL A N 1
ATOM 1531 C CA . VAL A 1 190 ? 2.483 2.977 26.444 1.00 63.47 190 VAL A CA 1
ATOM 1532 C C . VAL A 1 190 ? 3.876 2.460 26.078 1.00 63.47 190 VAL A C 1
ATOM 1534 O O . VAL A 1 190 ? 4.066 1.981 24.966 1.00 63.47 190 VAL A O 1
ATOM 1537 N N . ASP A 1 191 ? 4.806 2.478 27.032 1.00 61.53 191 ASP A N 1
ATOM 1538 C CA . ASP A 1 191 ? 6.192 2.051 26.823 1.00 61.53 191 ASP A CA 1
ATOM 1539 C C . ASP A 1 191 ? 6.292 0.545 26.539 1.00 61.53 191 ASP A C 1
ATOM 1541 O O . ASP A 1 191 ? 7.126 0.124 25.741 1.00 61.53 191 ASP A O 1
ATOM 1545 N N . MET A 1 192 ? 5.395 -0.269 27.115 1.00 62.31 192 MET A N 1
ATOM 1546 C CA . MET A 1 192 ? 5.329 -1.706 26.823 1.00 62.31 192 MET A CA 1
ATOM 1547 C C . MET A 1 192 ? 4.857 -2.018 25.399 1.00 62.31 192 MET A C 1
ATOM 1549 O O . MET A 1 192 ? 5.164 -3.088 24.888 1.00 62.31 192 MET A O 1
ATOM 1553 N N . LEU A 1 193 ? 4.136 -1.114 24.725 1.00 60.88 193 LEU A N 1
ATOM 1554 C CA . LEU A 1 193 ? 3.728 -1.336 23.332 1.00 60.88 193 LEU A CA 1
ATOM 1555 C C . LEU A 1 193 ? 4.907 -1.228 22.342 1.00 60.88 193 LEU A C 1
ATOM 1557 O O . LEU A 1 193 ? 4.712 -1.540 21.174 1.00 60.88 193 LEU A O 1
ATOM 1561 N N . ASP A 1 194 ? 6.096 -0.817 22.802 1.00 58.53 194 ASP A N 1
ATOM 1562 C CA . ASP A 1 194 ? 7.347 -0.672 22.035 1.00 58.53 194 ASP A CA 1
ATOM 1563 C C . ASP A 1 194 ? 7.207 0.074 20.691 1.00 58.53 194 ASP A C 1
ATOM 1565 O O . ASP A 1 194 ? 7.830 -0.224 19.673 1.00 58.53 194 ASP A O 1
ATOM 1569 N N . VAL A 1 195 ? 6.371 1.110 20.699 1.00 55.38 195 VAL A N 1
ATOM 1570 C CA . VAL A 1 195 ? 6.063 1.976 19.547 1.00 55.38 195 VAL A CA 1
ATOM 1571 C C . VAL A 1 195 ? 6.990 3.199 19.455 1.00 55.38 195 VAL A C 1
ATOM 1573 O O . VAL A 1 195 ? 6.669 4.187 18.794 1.00 55.38 195 VAL A O 1
ATOM 1576 N N . HIS A 1 196 ? 8.150 3.168 20.121 1.00 54.88 196 HIS A N 1
ATOM 1577 C CA . HIS A 1 196 ? 9.083 4.296 20.179 1.00 54.88 196 HIS A CA 1
ATOM 1578 C C . HIS A 1 196 ? 9.544 4.720 18.779 1.00 54.88 196 HIS A C 1
ATOM 1580 O O . HIS A 1 196 ? 9.890 3.885 17.940 1.00 54.88 196 HIS A O 1
ATOM 1586 N N . ALA A 1 197 ? 9.606 6.026 18.510 1.00 52.66 197 ALA A N 1
ATOM 1587 C CA . ALA A 1 197 ? 10.160 6.538 17.259 1.00 52.66 197 ALA A CA 1
ATOM 1588 C C . ALA A 1 197 ? 11.685 6.289 17.214 1.00 52.66 197 ALA A C 1
ATOM 1590 O O . ALA A 1 197 ? 12.415 6.754 18.083 1.00 52.66 197 ALA A O 1
ATOM 1591 N N . ASP A 1 198 ? 12.173 5.562 16.200 1.00 50.16 198 ASP A N 1
ATOM 1592 C CA . ASP A 1 198 ? 13.613 5.319 15.965 1.00 50.16 198 ASP A CA 1
ATOM 1593 C C . ASP A 1 198 ? 14.007 5.957 14.626 1.00 50.16 198 ASP A C 1
ATOM 1595 O O . ASP A 1 198 ? 13.259 5.846 13.649 1.00 50.16 198 ASP A O 1
ATOM 1599 N N . ARG A 1 199 ? 15.190 6.578 14.537 1.00 50.75 199 ARG A N 1
ATOM 1600 C CA . ARG A 1 199 ? 15.701 7.160 13.277 1.00 50.75 199 ARG A CA 1
ATOM 1601 C C . ARG A 1 199 ? 15.841 6.111 12.172 1.00 50.75 199 ARG A C 1
ATOM 1603 O O . ARG A 1 199 ? 15.739 6.460 11.002 1.00 50.75 199 ARG A O 1
ATOM 1610 N N . ASN A 1 200 ? 16.012 4.836 12.527 1.00 51.91 200 ASN A N 1
ATOM 1611 C CA . ASN A 1 200 ? 16.169 3.748 11.559 1.00 51.91 200 ASN A CA 1
ATOM 1612 C C . ASN A 1 200 ? 14.841 3.182 11.030 1.00 51.91 200 ASN A C 1
ATOM 1614 O O . ASN A 1 200 ? 14.865 2.345 10.134 1.00 51.91 200 ASN A O 1
ATOM 1618 N N . THR A 1 201 ? 13.687 3.621 11.550 1.00 52.78 201 THR A N 1
ATOM 1619 C CA . THR A 1 201 ? 12.366 3.062 11.183 1.00 52.78 201 THR A CA 1
ATOM 1620 C C . THR A 1 201 ? 12.022 3.268 9.709 1.00 52.78 201 THR A C 1
ATOM 1622 O O . THR A 1 201 ? 11.330 2.449 9.121 1.00 52.78 201 THR A O 1
ATOM 1625 N N . PHE A 1 202 ? 12.511 4.359 9.112 1.00 48.03 202 PHE A N 1
ATOM 1626 C CA . PHE A 1 202 ? 12.175 4.749 7.741 1.00 48.03 202 PHE A CA 1
ATOM 1627 C C . PHE A 1 202 ? 12.854 3.870 6.680 1.00 48.03 202 PHE A C 1
ATOM 1629 O O . PHE A 1 202 ? 12.325 3.708 5.588 1.00 48.03 202 PHE A O 1
ATOM 1636 N N . HIS A 1 203 ? 14.020 3.297 6.998 1.00 47.88 203 HIS A N 1
ATOM 1637 C CA . HIS A 1 203 ? 14.806 2.496 6.053 1.00 47.88 203 HIS A CA 1
ATOM 1638 C C . HIS A 1 203 ? 14.702 0.988 6.289 1.00 47.88 203 HIS A C 1
ATOM 1640 O O . HIS A 1 203 ? 15.045 0.229 5.398 1.00 47.88 203 HIS A O 1
ATOM 1646 N N . ARG A 1 204 ? 14.252 0.558 7.474 1.00 50.44 204 ARG A N 1
ATOM 1647 C CA . ARG A 1 204 ? 14.251 -0.840 7.924 1.00 50.44 204 ARG A CA 1
ATOM 1648 C C . ARG A 1 204 ? 12.818 -1.321 8.135 1.00 50.44 204 ARG A C 1
ATOM 1650 O O . ARG A 1 204 ? 12.253 -1.147 9.218 1.00 50.44 204 ARG A O 1
ATOM 1657 N N . PHE A 1 205 ? 12.216 -1.917 7.104 1.00 49.62 205 PHE A N 1
ATOM 1658 C CA . PHE A 1 205 ? 10.828 -2.400 7.165 1.00 49.62 205 PHE A CA 1
ATOM 1659 C C . PHE A 1 205 ? 10.643 -3.562 8.163 1.00 49.62 205 PHE A C 1
ATOM 1661 O O . PHE A 1 205 ? 9.555 -3.771 8.697 1.00 49.62 205 PHE A O 1
ATOM 1668 N N . ASP A 1 206 ? 11.709 -4.300 8.481 1.00 47.84 206 ASP A N 1
ATOM 1669 C CA . ASP A 1 206 ? 11.749 -5.300 9.555 1.00 47.84 206 ASP A CA 1
ATOM 1670 C C . ASP A 1 206 ? 11.612 -4.653 10.948 1.00 47.84 206 ASP A C 1
ATOM 1672 O O . ASP A 1 206 ? 10.793 -5.099 11.751 1.00 47.84 206 ASP A O 1
ATOM 1676 N N . LYS A 1 207 ? 12.328 -3.547 11.204 1.00 52.44 207 LYS A N 1
ATOM 1677 C CA . LYS A 1 207 ? 12.210 -2.734 12.427 1.00 52.44 207 LYS A CA 1
ATOM 1678 C C . LYS A 1 207 ? 10.884 -1.983 12.496 1.00 52.44 207 LYS A C 1
ATOM 1680 O O . LYS A 1 207 ? 10.351 -1.764 13.578 1.00 52.44 207 LYS A O 1
ATOM 1685 N N . PHE A 1 208 ? 10.334 -1.588 11.351 1.00 49.44 208 PHE A N 1
ATOM 1686 C CA . PHE A 1 208 ? 8.964 -1.091 11.254 1.00 49.44 208 PHE A CA 1
ATOM 1687 C C . PHE A 1 208 ? 7.976 -2.190 11.667 1.00 49.44 208 PHE A C 1
ATOM 1689 O O . PHE A 1 208 ? 7.174 -1.989 12.569 1.00 49.44 208 PHE A O 1
ATOM 1696 N N . ASN A 1 209 ? 8.094 -3.397 11.106 1.00 52.84 209 ASN A N 1
ATOM 1697 C CA . ASN A 1 209 ? 7.247 -4.534 11.463 1.00 52.84 209 ASN A CA 1
ATOM 1698 C C . ASN A 1 209 ? 7.377 -4.964 12.924 1.00 52.84 209 ASN A C 1
ATOM 1700 O O . ASN A 1 209 ? 6.365 -5.356 13.507 1.00 52.84 209 ASN A O 1
ATOM 1704 N N . SER A 1 210 ? 8.572 -4.907 13.515 1.00 51.44 210 SER A N 1
ATOM 1705 C CA . SER A 1 210 ? 8.771 -5.247 14.925 1.00 51.44 210 SER A CA 1
ATOM 1706 C C . SER A 1 210 ? 8.101 -4.241 15.863 1.00 51.44 210 SER A C 1
ATOM 1708 O O . SER A 1 210 ? 7.590 -4.656 16.894 1.00 51.44 210 SER A O 1
ATOM 1710 N N . LYS A 1 211 ? 7.975 -2.963 15.472 1.00 51.28 211 LYS A N 1
ATOM 1711 C CA . LYS A 1 211 ? 7.228 -1.933 16.230 1.00 51.28 211 LYS A CA 1
ATOM 1712 C C . LYS A 1 211 ? 5.715 -2.135 16.256 1.00 51.28 211 LYS A C 1
ATOM 1714 O O . LYS A 1 211 ? 5.023 -1.501 17.043 1.00 51.28 211 LYS A O 1
ATOM 1719 N N . TYR A 1 212 ? 5.196 -3.023 15.406 1.00 50.38 212 TYR A N 1
ATOM 1720 C CA . TYR A 1 212 ? 3.794 -3.453 15.434 1.00 50.38 212 TYR A CA 1
ATOM 1721 C C . TYR A 1 212 ? 3.590 -4.781 16.155 1.00 50.38 212 TYR A C 1
ATOM 1723 O O . TYR A 1 212 ? 2.470 -5.283 16.146 1.00 50.38 212 TYR A O 1
ATOM 1731 N N . ASN A 1 213 ? 4.633 -5.364 16.755 1.00 47.03 213 ASN A N 1
ATOM 1732 C CA . ASN A 1 213 ? 4.479 -6.406 17.765 1.00 47.03 213 ASN A CA 1
ATOM 1733 C C . ASN A 1 213 ? 4.382 -5.707 19.128 1.00 47.03 213 ASN A C 1
ATOM 1735 O O . ASN A 1 213 ? 5.421 -5.503 19.756 1.00 47.03 213 ASN A O 1
ATOM 1739 N N . PRO A 1 214 ? 3.183 -5.309 19.599 1.00 44.06 214 PRO A N 1
ATOM 1740 C CA . PRO A 1 214 ? 3.066 -4.769 20.942 1.00 44.06 214 PRO A CA 1
ATOM 1741 C C . PRO A 1 214 ? 3.680 -5.766 21.928 1.00 44.06 214 PRO A C 1
ATOM 1743 O O . PRO A 1 214 ? 3.331 -6.947 21.916 1.00 44.06 214 PRO A O 1
ATOM 1746 N N . ILE A 1 215 ? 4.598 -5.283 22.771 1.00 45.22 215 ILE A N 1
ATOM 1747 C CA . ILE A 1 215 ? 5.299 -6.068 23.803 1.00 45.22 215 ILE A CA 1
ATOM 1748 C C . ILE A 1 215 ? 6.340 -7.060 23.234 1.00 45.22 215 ILE A C 1
ATOM 1750 O O . ILE A 1 215 ? 6.873 -7.897 23.955 1.00 45.22 215 ILE A O 1
ATOM 1754 N N . GLY A 1 216 ? 6.665 -6.980 21.937 1.00 45.53 216 GLY A N 1
ATOM 1755 C CA . GLY A 1 216 ? 7.580 -7.920 21.275 1.00 45.53 216 GLY A CA 1
ATOM 1756 C C . GLY A 1 216 ? 6.977 -9.311 21.041 1.00 45.53 216 GLY A C 1
ATOM 1757 O O . GLY A 1 216 ? 7.654 -10.191 20.515 1.00 45.53 216 GLY A O 1
ATOM 1758 N N . GLU A 1 217 ? 5.695 -9.494 21.366 1.00 54.44 217 GLU A N 1
ATOM 1759 C CA . GLU A 1 217 ? 4.989 -10.768 21.286 1.00 54.44 217 GLU A CA 1
ATOM 1760 C C . GLU A 1 217 ? 4.062 -10.787 20.062 1.00 54.44 217 GLU A C 1
ATOM 1762 O O . GLU A 1 217 ? 3.142 -9.973 19.920 1.00 54.44 217 GLU A O 1
ATOM 1767 N N . SER A 1 218 ? 4.276 -11.748 19.160 1.00 64.12 218 SER A N 1
ATOM 1768 C CA . SER A 1 218 ? 3.502 -11.878 17.916 1.00 64.12 218 SER A CA 1
ATOM 1769 C C . SER A 1 218 ? 2.006 -12.114 18.159 1.00 64.12 218 SER A C 1
ATOM 1771 O O . SER A 1 218 ? 1.180 -11.702 17.343 1.00 64.12 218 SER A O 1
ATOM 1773 N N . ARG A 1 219 ? 1.642 -12.704 19.305 1.00 71.38 219 ARG A N 1
ATOM 1774 C CA . ARG A 1 219 ? 0.263 -13.076 19.656 1.00 71.38 219 ARG A CA 1
ATOM 1775 C C . ARG A 1 219 ? -0.663 -11.874 19.828 1.00 71.38 219 ARG A C 1
ATOM 1777 O O . ARG A 1 219 ? -1.788 -11.897 19.338 1.00 71.38 219 ARG A O 1
ATOM 1784 N N . LEU A 1 220 ? -0.217 -10.800 20.487 1.00 76.00 220 LEU A N 1
ATOM 1785 C CA . LEU A 1 220 ? -1.057 -9.605 20.661 1.00 76.00 220 LEU A CA 1
ATOM 1786 C C . LEU A 1 220 ? -1.280 -8.874 19.338 1.00 76.00 220 LEU A C 1
ATOM 1788 O O . LEU A 1 220 ? -2.389 -8.407 19.072 1.00 76.00 220 LEU A O 1
ATOM 1792 N N . ARG A 1 221 ? -0.254 -8.827 18.482 1.00 76.69 221 ARG A N 1
ATOM 1793 C CA . ARG A 1 221 ? -0.401 -8.323 17.113 1.00 76.69 221 ARG A CA 1
ATOM 1794 C C . ARG A 1 221 ? -1.415 -9.142 16.328 1.00 76.69 221 ARG A C 1
ATOM 1796 O O . ARG A 1 221 ? -2.240 -8.568 15.629 1.00 76.69 221 ARG A O 1
ATOM 1803 N N . GLU A 1 222 ? -1.346 -10.463 16.431 1.00 79.50 222 GLU A N 1
ATOM 1804 C CA . GLU A 1 222 ? -2.266 -11.365 15.743 1.00 79.50 222 GLU A CA 1
ATOM 1805 C C . GLU A 1 222 ? -3.719 -11.132 16.173 1.00 79.50 222 GLU A C 1
ATOM 1807 O O . GLU A 1 222 ? -4.603 -11.029 15.327 1.00 79.50 222 GLU A O 1
ATOM 1812 N N . VAL A 1 223 ? -3.974 -10.950 17.470 1.00 84.75 223 VAL A N 1
ATOM 1813 C CA . VAL A 1 223 ? -5.334 -10.721 17.983 1.00 84.75 223 VAL A CA 1
ATOM 1814 C C . VAL A 1 223 ? -5.874 -9.333 17.614 1.00 84.75 223 VAL A C 1
ATOM 1816 O O . VAL A 1 223 ? -7.023 -9.220 17.183 1.00 84.75 223 VAL A O 1
ATOM 1819 N N . PHE A 1 224 ? -5.076 -8.271 17.775 1.00 86.56 224 PHE A N 1
ATOM 1820 C CA . PHE A 1 224 ? -5.569 -6.888 17.684 1.00 86.56 224 PHE A CA 1
ATOM 1821 C C . PHE A 1 224 ? -5.296 -6.179 16.352 1.00 86.56 224 PHE A C 1
ATOM 1823 O O . PHE A 1 224 ? -6.008 -5.231 16.031 1.00 86.56 224 PHE A O 1
ATOM 1830 N N . LEU A 1 225 ? -4.279 -6.597 15.592 1.00 86.06 225 LEU A N 1
ATOM 1831 C CA . LEU A 1 225 ? -3.744 -5.851 14.440 1.00 86.06 225 LEU A CA 1
ATOM 1832 C C . LEU A 1 225 ? -3.647 -6.691 13.151 1.00 86.06 225 LEU A C 1
ATOM 1834 O O . LEU A 1 225 ? -2.975 -6.288 12.197 1.00 86.06 225 LEU A O 1
ATOM 1838 N N . LYS A 1 226 ? -4.284 -7.868 13.104 1.00 85.19 226 LYS A N 1
ATOM 1839 C CA . LYS A 1 226 ? -4.393 -8.703 11.897 1.00 85.19 226 LYS A CA 1
ATOM 1840 C C . LYS A 1 226 ? -5.847 -8.859 11.458 1.00 85.19 226 LYS A C 1
ATOM 1842 O O . LYS A 1 226 ? -6.755 -8.922 12.282 1.00 85.19 226 LYS A O 1
ATOM 1847 N N . THR A 1 227 ? -6.033 -8.920 10.142 1.00 86.69 227 THR A N 1
ATOM 1848 C CA . THR A 1 227 ? -7.321 -9.154 9.473 1.00 86.69 227 THR A CA 1
ATOM 1849 C C . THR A 1 227 ? -7.712 -10.633 9.509 1.00 86.69 227 THR A C 1
ATOM 1851 O O . THR A 1 227 ? -8.859 -10.952 9.798 1.00 86.69 227 THR A O 1
ATOM 1854 N N . ASP A 1 228 ? -6.750 -11.532 9.274 1.00 85.56 228 ASP A N 1
ATOM 1855 C CA . ASP A 1 228 ? -6.920 -12.986 9.374 1.00 85.56 228 ASP A CA 1
ATOM 1856 C C . ASP A 1 228 ? -6.379 -13.477 10.726 1.00 85.56 228 ASP A C 1
ATOM 1858 O O . ASP A 1 228 ? -5.169 -13.465 10.966 1.00 85.56 228 ASP A O 1
ATOM 1862 N N . ASN A 1 229 ? -7.287 -13.831 11.637 1.00 87.19 229 ASN A N 1
ATOM 1863 C CA . ASN A 1 229 ? -6.995 -14.426 12.942 1.00 87.19 229 ASN A CA 1
ATOM 1864 C C . ASN A 1 229 ? -8.174 -15.303 13.399 1.00 87.19 229 ASN A C 1
ATOM 1866 O O . ASN A 1 229 ? -9.222 -15.329 12.753 1.00 87.19 229 ASN A O 1
ATOM 1870 N N . TYR A 1 230 ? -8.042 -15.985 14.542 1.00 86.56 230 TYR A N 1
ATOM 1871 C CA . TYR A 1 230 ? -9.084 -16.886 15.062 1.00 86.56 230 TYR A CA 1
ATOM 1872 C C . TYR A 1 230 ? -10.461 -16.213 15.242 1.00 86.56 230 TYR A C 1
ATOM 1874 O O . TYR A 1 230 ? -11.496 -16.841 15.044 1.00 86.56 230 TYR A O 1
ATOM 1882 N N . THR A 1 231 ? -10.485 -14.918 15.571 1.00 86.31 231 THR A N 1
ATOM 1883 C CA . THR A 1 231 ? -11.716 -14.120 15.734 1.00 86.31 231 THR A CA 1
ATOM 1884 C C . THR A 1 231 ? -12.195 -13.447 14.442 1.00 86.31 231 THR A C 1
ATOM 1886 O O . THR A 1 231 ? -13.066 -12.578 14.491 1.00 86.31 231 THR A O 1
ATOM 1889 N N . GLY A 1 232 ? -11.604 -13.781 13.291 1.00 87.69 232 GLY A N 1
ATOM 1890 C CA . GLY A 1 232 ? -11.924 -13.164 12.003 1.00 87.69 232 GLY A CA 1
ATOM 1891 C C . GLY A 1 232 ? -11.641 -11.660 11.966 1.00 87.69 232 GLY A C 1
ATOM 1892 O O . GLY A 1 232 ? -12.443 -10.903 11.428 1.00 87.69 232 GLY A O 1
ATOM 1893 N N . GLY A 1 233 ? -10.568 -11.203 12.622 1.00 89.50 233 GLY A N 1
ATOM 1894 C CA . GLY A 1 233 ? -10.114 -9.807 12.588 1.00 89.50 233 GLY A CA 1
ATOM 1895 C C . GLY A 1 233 ? -11.068 -8.792 13.228 1.00 89.50 233 GLY A C 1
ATOM 1896 O O . GLY A 1 233 ? -10.928 -7.588 12.991 1.00 89.50 233 GLY A O 1
ATOM 1897 N N . LYS A 1 234 ? -12.027 -9.251 14.043 1.00 92.69 234 LYS A N 1
ATOM 1898 C CA . LYS A 1 234 ? -13.066 -8.436 14.699 1.00 92.69 234 LYS A CA 1
ATOM 1899 C C . LYS A 1 234 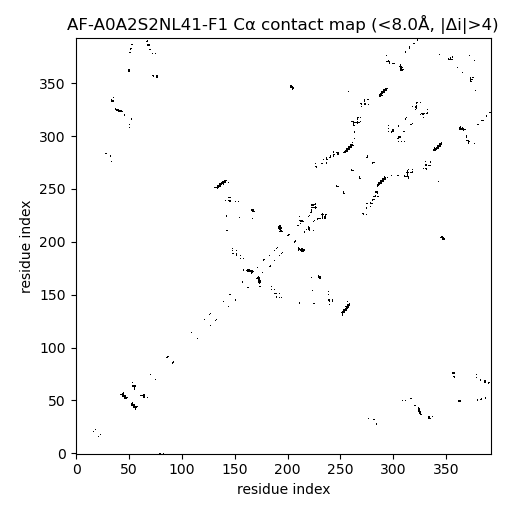? -12.501 -7.231 15.456 1.00 92.69 234 LYS A C 1
ATOM 1901 O O . LYS A 1 234 ? -13.013 -6.119 15.336 1.00 92.69 234 LYS A O 1
ATOM 1906 N N . TYR A 1 235 ? -11.440 -7.432 16.239 1.00 91.75 235 TYR A N 1
ATOM 1907 C CA . TYR A 1 235 ? -10.834 -6.348 17.015 1.00 91.75 235 TYR A CA 1
ATOM 1908 C C . TYR A 1 235 ? -10.139 -5.320 16.132 1.00 91.75 235 TYR A C 1
ATOM 1910 O O . TYR A 1 235 ? -10.311 -4.126 16.359 1.00 91.75 235 TYR A O 1
ATOM 1918 N N . PHE A 1 236 ? -9.424 -5.768 15.100 1.00 93.25 236 PHE A N 1
ATOM 1919 C CA . PHE A 1 236 ? -8.744 -4.862 14.184 1.00 93.25 236 PHE A CA 1
ATOM 1920 C C . PHE A 1 236 ? -9.740 -3.988 13.414 1.00 93.25 236 PHE A C 1
ATOM 1922 O O . PHE A 1 236 ? -9.582 -2.770 13.362 1.00 93.25 236 PHE A O 1
ATOM 1929 N N . ALA A 1 237 ? -10.825 -4.589 12.915 1.00 94.25 237 ALA A N 1
ATOM 1930 C CA . ALA A 1 237 ? -11.914 -3.858 12.275 1.00 94.25 237 ALA A CA 1
ATOM 1931 C C . ALA A 1 237 ? -12.552 -2.825 13.212 1.00 94.25 237 ALA A C 1
ATOM 1933 O O . ALA A 1 237 ? -12.782 -1.684 12.822 1.00 94.25 237 ALA A O 1
ATOM 1934 N N . ARG A 1 238 ? -12.789 -3.195 14.476 1.00 94.06 238 ARG A N 1
ATOM 1935 C CA . ARG A 1 238 ? -13.363 -2.281 15.468 1.00 94.06 238 ARG A CA 1
ATOM 1936 C C . ARG A 1 238 ? -12.463 -1.073 15.730 1.00 94.06 238 ARG A C 1
ATOM 1938 O O . ARG A 1 238 ? -12.982 0.033 15.832 1.00 94.06 238 ARG A O 1
ATOM 1945 N N . VAL A 1 239 ? -11.146 -1.262 15.830 1.00 93.06 239 VAL A N 1
ATOM 1946 C CA . VAL A 1 239 ? -10.220 -0.134 16.012 1.00 93.06 239 VAL A CA 1
ATOM 1947 C C . VAL A 1 239 ? -10.203 0.767 14.784 1.00 93.06 239 VAL A C 1
ATOM 1949 O O . VAL A 1 239 ? -10.257 1.984 14.932 1.00 93.06 239 VAL A O 1
ATOM 1952 N N . ILE A 1 240 ? -10.178 0.187 13.581 1.00 94.06 240 ILE A N 1
ATOM 1953 C CA . ILE A 1 240 ? -10.247 0.962 12.338 1.00 94.06 240 ILE A CA 1
ATOM 1954 C C . ILE A 1 240 ? -11.540 1.775 12.281 1.00 94.06 240 ILE A C 1
ATOM 1956 O O . ILE A 1 240 ? -11.480 2.948 11.941 1.00 94.06 240 ILE A O 1
ATOM 1960 N N . ASN A 1 241 ? -12.680 1.199 12.665 1.00 94.50 241 ASN A N 1
ATOM 1961 C CA . ASN A 1 241 ? -13.955 1.915 12.690 1.00 94.50 241 ASN A CA 1
ATOM 1962 C C . ASN A 1 241 ? -13.970 3.053 13.726 1.00 94.50 241 ASN A C 1
ATOM 1964 O O . ASN A 1 241 ? -14.552 4.099 13.460 1.00 94.50 241 ASN A O 1
ATOM 1968 N N . GLU A 1 242 ? -13.308 2.894 14.881 1.00 94.00 242 GLU A N 1
ATOM 1969 C CA . GLU A 1 242 ? -13.123 4.004 15.832 1.00 94.00 242 GLU A CA 1
ATOM 1970 C C . GLU A 1 242 ? -12.276 5.132 15.210 1.00 94.00 242 GLU A C 1
ATOM 1972 O O . GLU A 1 242 ? -12.658 6.294 15.297 1.00 94.00 242 GLU A O 1
ATOM 1977 N N . VAL A 1 243 ? -11.177 4.804 14.517 1.00 92.62 243 VAL A N 1
ATOM 1978 C CA . VAL A 1 243 ? -10.343 5.801 13.810 1.00 92.62 243 VAL A CA 1
ATOM 1979 C C . VAL A 1 243 ? -11.100 6.460 12.652 1.00 92.62 243 VAL A C 1
ATOM 1981 O O . VAL A 1 243 ? -10.973 7.659 12.428 1.00 92.62 243 VAL A O 1
ATOM 1984 N N . ALA A 1 244 ? -11.897 5.690 11.915 1.00 91.94 244 ALA A N 1
ATOM 1985 C CA . ALA A 1 244 ? -12.719 6.182 10.820 1.00 91.94 244 ALA A CA 1
ATOM 1986 C C . ALA A 1 244 ? -13.790 7.166 11.311 1.00 91.94 244 ALA A C 1
ATOM 1988 O O . ALA A 1 244 ? -13.955 8.226 10.715 1.00 91.94 244 ALA A O 1
ATOM 1989 N N . SER A 1 245 ? -14.440 6.867 12.440 1.00 92.06 245 SER A N 1
ATOM 1990 C CA . SER A 1 245 ? -15.388 7.781 13.087 1.00 92.06 245 SER A CA 1
ATOM 1991 C C . SER A 1 245 ? -14.720 9.104 13.478 1.00 92.06 245 SER A C 1
ATOM 1993 O O . SER A 1 245 ? -15.275 10.168 13.214 1.00 92.06 245 SER A O 1
ATOM 1995 N N . ASP A 1 246 ? -13.510 9.058 14.047 1.00 90.50 246 ASP A N 1
ATOM 1996 C CA . ASP A 1 246 ? -12.748 10.270 14.385 1.00 90.50 246 ASP A CA 1
ATOM 1997 C C . ASP A 1 246 ? -12.391 11.087 13.117 1.00 90.50 246 ASP A C 1
ATOM 1999 O O . ASP A 1 246 ? -12.402 12.322 13.132 1.00 90.50 246 ASP A O 1
ATOM 2003 N N . LEU A 1 247 ? -12.098 10.416 11.993 1.00 89.62 247 LEU A N 1
ATOM 20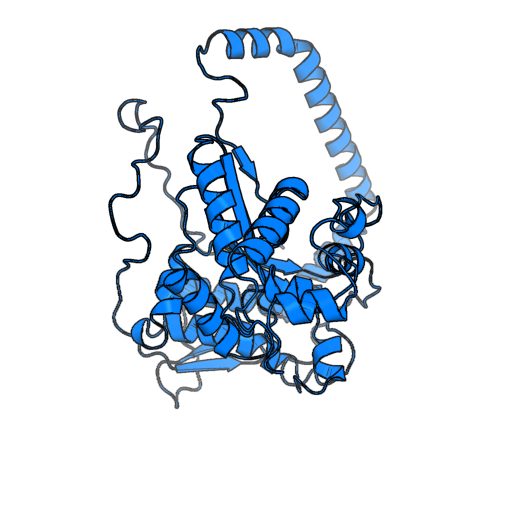04 C CA . LEU A 1 247 ? -11.842 11.064 10.698 1.00 89.62 247 LEU A CA 1
ATOM 2005 C C . LEU A 1 247 ? -13.105 11.689 10.087 1.00 89.62 247 LEU A C 1
ATOM 2007 O O . LEU A 1 247 ? -13.012 12.745 9.464 1.00 89.62 247 LEU A O 1
ATOM 2011 N N . GLU A 1 248 ? -14.276 11.085 10.274 1.00 88.81 248 GLU A N 1
ATOM 2012 C CA . GLU A 1 248 ? -15.559 11.625 9.805 1.00 88.81 248 GLU A CA 1
ATOM 2013 C C . GLU A 1 248 ? -15.992 12.860 10.603 1.00 88.81 248 GLU A C 1
ATOM 2015 O O . GLU A 1 248 ? -16.452 13.846 10.017 1.00 88.81 248 GLU A O 1
ATOM 2020 N N . GLU A 1 249 ? -15.769 12.859 11.923 1.00 87.62 249 GLU A N 1
ATOM 2021 C CA . GLU A 1 249 ? -15.918 14.058 12.757 1.00 87.62 249 GLU A CA 1
ATOM 2022 C C . GLU A 1 249 ? -14.964 15.173 12.287 1.00 87.62 249 GLU A C 1
ATOM 2024 O O . GLU A 1 249 ? -15.325 16.354 12.217 1.00 87.62 249 GLU A O 1
ATOM 2029 N N . SER A 1 250 ? -13.753 14.791 11.876 1.00 85.62 250 SER A N 1
ATOM 2030 C CA . SER A 1 250 ? -12.733 15.669 11.306 1.00 85.62 250 SER A CA 1
ATOM 2031 C C . SER A 1 250 ? -12.913 15.863 9.793 1.00 85.62 250 SER A C 1
ATOM 2033 O O . SER A 1 250 ? -12.070 15.487 8.982 1.00 85.62 250 SER A O 1
ATOM 2035 N N . LYS A 1 251 ? -13.999 16.538 9.398 1.00 79.81 251 LYS A N 1
ATOM 2036 C CA . LYS A 1 251 ? -14.469 16.762 8.008 1.00 79.81 251 LYS A CA 1
ATOM 2037 C C . LYS A 1 251 ? -13.413 17.004 6.911 1.00 79.81 251 LYS A C 1
ATOM 2039 O O . LYS A 1 251 ? -13.662 16.738 5.734 1.00 79.81 251 LYS A O 1
ATOM 2044 N N . TYR A 1 252 ? -12.277 17.607 7.252 1.00 86.94 252 TYR A N 1
ATOM 2045 C CA . TYR A 1 252 ? -11.233 17.998 6.304 1.00 86.94 252 TYR A CA 1
ATOM 2046 C C . TYR A 1 252 ? -10.060 17.016 6.231 1.00 86.94 252 TYR A C 1
ATOM 2048 O O . TYR A 1 252 ? -9.116 17.266 5.486 1.00 86.94 252 TYR A O 1
ATOM 2056 N N . GLN A 1 253 ? -10.083 15.920 6.981 1.00 89.62 253 GLN A N 1
ATOM 2057 C CA . GLN A 1 253 ? -9.022 14.919 6.994 1.00 89.62 253 GLN A CA 1
ATOM 2058 C C . GLN A 1 253 ? -9.500 13.649 6.300 1.00 89.62 253 GLN A C 1
ATOM 2060 O O . GLN A 1 253 ? -10.568 13.128 6.595 1.00 89.62 253 GLN A O 1
ATOM 2065 N N . ASN A 1 254 ? -8.699 13.167 5.357 1.00 92.00 254 ASN A N 1
ATOM 2066 C CA . ASN A 1 254 ? -8.929 11.922 4.636 1.00 92.00 254 ASN A CA 1
ATOM 2067 C C . ASN A 1 254 ? -7.657 11.080 4.714 1.00 92.00 254 ASN A C 1
ATOM 2069 O O . ASN A 1 254 ? -6.571 11.628 4.929 1.00 92.00 254 ASN A O 1
ATOM 2073 N N . ALA A 1 255 ? -7.776 9.773 4.514 1.00 92.69 255 ALA A N 1
ATOM 2074 C CA . ALA A 1 255 ? -6.642 8.863 4.594 1.00 92.69 255 ALA A CA 1
ATOM 2075 C C . ALA A 1 255 ? -6.691 7.772 3.519 1.00 92.69 255 ALA A C 1
ATOM 2077 O O . ALA A 1 255 ? -7.736 7.199 3.216 1.00 92.69 255 ALA A O 1
ATOM 2078 N N . GLU A 1 256 ? -5.518 7.451 2.991 1.00 95.25 256 GLU A N 1
ATOM 2079 C CA . GLU A 1 256 ? -5.268 6.324 2.106 1.00 95.25 256 GLU A CA 1
ATOM 2080 C C . GLU A 1 256 ? -4.540 5.232 2.899 1.00 95.25 256 GLU A C 1
ATOM 2082 O O . GLU A 1 256 ? -3.307 5.207 3.007 1.00 95.25 256 GLU A O 1
ATOM 2087 N N . LEU A 1 257 ? -5.326 4.345 3.514 1.00 94.56 257 LEU A N 1
ATOM 2088 C CA . LEU A 1 257 ? -4.829 3.294 4.399 1.00 94.56 257 LEU A CA 1
ATOM 2089 C C . LEU A 1 257 ? -4.352 2.076 3.598 1.00 94.56 257 LEU A C 1
ATOM 2091 O O . LEU A 1 257 ? -5.020 1.626 2.668 1.00 94.56 257 LEU A O 1
ATOM 2095 N N . ARG A 1 258 ? -3.222 1.484 4.001 1.00 94.75 258 ARG A N 1
ATOM 2096 C CA . ARG A 1 258 ? -2.684 0.262 3.378 1.00 94.75 258 ARG A CA 1
ATOM 2097 C C . ARG A 1 258 ? -3.045 -1.007 4.138 1.00 94.75 258 ARG A C 1
ATOM 2099 O O . ARG A 1 258 ? -2.711 -1.131 5.319 1.00 94.75 258 ARG A O 1
ATOM 2106 N N . LEU A 1 259 ? -3.640 -1.972 3.440 1.00 93.31 259 LEU A N 1
ATOM 2107 C CA . LEU A 1 259 ? -3.902 -3.332 3.920 1.00 93.31 259 LEU A CA 1
ATOM 2108 C C . LEU A 1 259 ? -2.987 -4.331 3.218 1.00 93.31 259 LEU A C 1
ATOM 2110 O O . LEU A 1 259 ? -2.742 -4.212 2.024 1.00 93.31 259 LEU A O 1
ATOM 2114 N N . SER A 1 260 ? -2.468 -5.309 3.959 1.00 91.12 260 SER A N 1
ATOM 2115 C CA . SER A 1 260 ? -1.542 -6.306 3.411 1.00 91.12 260 SER A CA 1
ATOM 2116 C C . SER A 1 260 ? -2.251 -7.465 2.734 1.00 91.12 260 SER A C 1
ATOM 2118 O O . SER A 1 260 ? -3.135 -8.065 3.338 1.00 91.12 260 SER A O 1
ATOM 2120 N N . ILE A 1 261 ? -1.738 -7.844 1.566 1.00 92.56 261 ILE A N 1
ATOM 2121 C CA . ILE A 1 261 ? -1.901 -9.174 0.977 1.00 92.56 261 ILE A CA 1
ATOM 2122 C C . ILE A 1 261 ? -0.508 -9.740 0.735 1.00 92.56 261 ILE A C 1
ATOM 2124 O O . ILE A 1 261 ? 0.332 -9.108 0.099 1.00 92.56 261 ILE A O 1
ATOM 2128 N N . TYR A 1 262 ? -0.235 -10.906 1.306 1.00 88.88 262 TYR A N 1
ATOM 2129 C CA . TYR A 1 262 ? 1.075 -11.542 1.266 1.00 88.88 262 TYR A CA 1
ATOM 2130 C C . TYR A 1 262 ? 1.280 -12.398 0.012 1.00 88.88 262 TYR A C 1
ATOM 2132 O O . TYR A 1 262 ? 2.424 -12.641 -0.356 1.00 88.88 262 TYR A O 1
ATOM 2140 N N . GLY A 1 263 ? 0.212 -12.870 -0.635 1.00 90.00 263 GLY A N 1
ATOM 2141 C CA . GLY A 1 263 ? 0.300 -13.753 -1.800 1.00 90.00 263 GLY A CA 1
ATOM 2142 C C . GLY A 1 263 ? 0.655 -15.198 -1.432 1.00 90.00 263 GLY A C 1
ATOM 2143 O O . GLY A 1 263 ? 1.213 -15.931 -2.247 1.00 90.00 263 GLY A O 1
ATOM 2144 N N . LYS A 1 264 ? 0.347 -15.628 -0.201 1.00 88.81 264 LYS A N 1
ATOM 2145 C CA . LYS A 1 264 ? 0.596 -17.010 0.261 1.00 88.81 264 LYS A CA 1
ATOM 2146 C C . LYS A 1 264 ? -0.433 -18.005 -0.267 1.00 88.81 264 LYS A C 1
ATOM 2148 O O . LYS A 1 264 ? -0.117 -19.173 -0.458 1.00 88.81 264 LYS A O 1
ATOM 2153 N N . SER A 1 265 ? -1.664 -17.544 -0.453 1.00 91.81 265 SER A N 1
ATOM 2154 C CA . SER A 1 265 ? -2.813 -18.349 -0.866 1.00 91.81 265 SER A CA 1
ATOM 2155 C C . SER A 1 265 ? -3.777 -17.498 -1.682 1.00 91.81 265 SER A C 1
ATOM 2157 O O . SER A 1 265 ? -3.899 -16.304 -1.416 1.00 91.81 265 SER A O 1
ATOM 2159 N N . ARG A 1 266 ? -4.513 -18.117 -2.610 1.00 92.94 266 ARG A N 1
ATOM 2160 C CA . ARG A 1 266 ? -5.518 -17.435 -3.448 1.00 92.94 266 ARG A CA 1
ATOM 2161 C C . ARG A 1 266 ? -6.676 -16.856 -2.630 1.00 92.94 266 ARG A C 1
ATOM 2163 O O . ARG A 1 266 ? -7.102 -15.738 -2.888 1.00 92.94 266 ARG A O 1
ATOM 2170 N N . ASP A 1 267 ? -7.077 -17.555 -1.570 1.00 94.19 267 ASP A N 1
ATOM 2171 C CA . ASP A 1 267 ? -8.204 -17.173 -0.704 1.00 94.19 267 ASP A CA 1
ATOM 2172 C C . ASP A 1 267 ? -7.957 -15.895 0.119 1.00 94.19 267 ASP A C 1
ATOM 2174 O O . ASP A 1 267 ? -8.837 -15.432 0.843 1.00 94.19 267 ASP A O 1
ATOM 2178 N N . GLU A 1 268 ? -6.744 -15.333 0.084 1.00 94.06 268 GLU A N 1
ATOM 2179 C CA . GLU A 1 268 ? -6.377 -14.174 0.900 1.00 94.06 268 GLU A CA 1
ATOM 2180 C C . GLU A 1 268 ? -7.208 -12.932 0.541 1.00 94.06 268 GLU A C 1
ATOM 2182 O O . GLU A 1 268 ? -7.633 -12.195 1.434 1.00 94.06 268 GLU A O 1
ATOM 2187 N N . TRP A 1 269 ? -7.511 -12.747 -0.747 1.00 95.94 269 TRP A N 1
ATOM 2188 C CA . TRP A 1 269 ? -8.396 -11.682 -1.221 1.00 95.94 269 TRP A CA 1
ATOM 2189 C C . TRP A 1 269 ? -9.823 -11.838 -0.709 1.00 95.94 269 TRP A C 1
ATOM 2191 O O . TRP A 1 269 ? -10.385 -10.883 -0.173 1.00 95.94 269 TRP A O 1
ATOM 2201 N N . ASP A 1 270 ? -10.389 -13.039 -0.823 1.00 95.44 270 ASP A N 1
ATOM 2202 C CA . ASP A 1 270 ? -11.757 -13.316 -0.385 1.00 95.44 270 ASP A CA 1
ATOM 2203 C C . ASP A 1 270 ? -11.901 -13.175 1.129 1.00 95.44 270 ASP A C 1
ATOM 2205 O O . ASP A 1 270 ? -12.861 -12.579 1.617 1.00 95.44 270 ASP A O 1
ATOM 2209 N N . LYS A 1 271 ? -10.911 -13.651 1.894 1.00 94.75 271 LYS A N 1
ATOM 2210 C CA . LYS A 1 271 ? -10.860 -13.448 3.346 1.00 94.75 271 LYS A CA 1
ATOM 2211 C C . LYS A 1 271 ? -10.814 -11.969 3.712 1.00 94.75 271 LYS A C 1
ATOM 2213 O O . LYS A 1 271 ? -11.534 -11.550 4.619 1.00 94.75 271 LYS A O 1
ATOM 2218 N N . LEU A 1 272 ? -9.984 -11.181 3.024 1.00 95.44 272 LEU A N 1
ATOM 2219 C CA . LEU A 1 272 ? -9.860 -9.749 3.285 1.00 95.44 272 LEU A CA 1
ATOM 2220 C C . LEU A 1 272 ? -11.157 -9.003 2.950 1.00 95.44 272 LEU A C 1
ATOM 2222 O O . LEU A 1 272 ? -11.618 -8.184 3.746 1.00 95.44 272 LEU A O 1
ATOM 2226 N N . ALA A 1 273 ? -11.763 -9.311 1.806 1.00 95.56 273 ALA A N 1
ATOM 2227 C CA . ALA A 1 273 ? -13.016 -8.708 1.379 1.00 95.56 273 ALA A CA 1
ATOM 2228 C C . ALA A 1 273 ? -14.167 -9.056 2.333 1.00 95.56 273 ALA A C 1
ATOM 2230 O O . ALA A 1 273 ? -14.881 -8.167 2.804 1.00 95.56 273 ALA A O 1
ATOM 2231 N N . LYS A 1 274 ? -14.278 -10.334 2.712 1.00 95.25 274 LYS A N 1
ATOM 2232 C CA . LYS A 1 274 ? -15.242 -10.801 3.709 1.00 95.25 274 LYS A CA 1
ATOM 2233 C C . LYS A 1 274 ? -15.050 -10.092 5.046 1.00 95.25 274 LYS A C 1
ATOM 2235 O O . LYS A 1 274 ? -16.032 -9.644 5.626 1.00 95.25 274 LYS A O 1
ATOM 2240 N N . TRP A 1 275 ? -13.806 -9.945 5.513 1.00 95.50 275 TRP A N 1
ATOM 2241 C CA . TRP A 1 275 ? -13.483 -9.210 6.740 1.00 95.50 275 TRP A CA 1
ATOM 2242 C C . TRP A 1 275 ? -13.961 -7.753 6.686 1.00 95.50 275 TRP A C 1
ATOM 2244 O O . TRP A 1 275 ? -14.563 -7.276 7.653 1.00 95.50 275 TRP A O 1
ATOM 2254 N N . ALA A 1 276 ? -13.728 -7.059 5.569 1.00 94.75 276 ALA A N 1
ATOM 2255 C CA . ALA A 1 276 ? -14.132 -5.667 5.403 1.00 94.75 276 ALA A CA 1
ATOM 2256 C C . ALA A 1 276 ? -15.662 -5.514 5.424 1.00 94.75 276 ALA A C 1
ATOM 2258 O O . ALA A 1 276 ? -16.190 -4.666 6.144 1.00 94.75 276 ALA A O 1
ATOM 2259 N N . ILE A 1 277 ? -16.386 -6.378 4.707 1.00 93.38 277 ILE A N 1
ATOM 2260 C CA . ILE A 1 277 ? -17.850 -6.310 4.593 1.00 93.38 277 ILE A CA 1
ATOM 2261 C C . ILE A 1 277 ? -18.531 -6.763 5.885 1.00 93.38 277 ILE A C 1
ATOM 2263 O O . ILE A 1 277 ? -19.396 -6.056 6.409 1.00 93.38 277 ILE A O 1
ATOM 2267 N N . SER A 1 278 ? -18.124 -7.904 6.454 1.00 93.12 278 SER A N 1
ATOM 2268 C CA . SER A 1 278 ? -18.759 -8.462 7.655 1.00 93.12 278 SER A CA 1
ATOM 2269 C C . SER A 1 278 ? -18.632 -7.539 8.863 1.00 93.12 278 SER A C 1
ATOM 2271 O O . SER A 1 278 ? -19.540 -7.471 9.688 1.00 93.12 278 SER A O 1
ATOM 2273 N N . ASN A 1 279 ? -17.513 -6.816 8.965 1.00 92.56 279 ASN A N 1
ATOM 2274 C CA . ASN A 1 279 ? -17.268 -5.867 10.047 1.00 92.56 279 ASN A CA 1
ATOM 2275 C C . ASN A 1 279 ? -17.610 -4.411 9.672 1.00 92.56 279 ASN A C 1
ATOM 2277 O O . ASN A 1 279 ? -17.345 -3.508 10.468 1.00 92.56 279 ASN A O 1
ATOM 2281 N N . ARG A 1 280 ? -18.203 -4.179 8.488 1.00 91.75 280 ARG A N 1
ATOM 2282 C CA . ARG A 1 280 ? -18.565 -2.854 7.954 1.00 91.75 280 ARG A CA 1
ATOM 2283 C C . ARG A 1 280 ? -17.419 -1.840 8.047 1.00 91.75 280 ARG A C 1
ATOM 2285 O O . ARG A 1 280 ? -17.601 -0.734 8.544 1.00 91.75 280 ARG A O 1
ATOM 2292 N N . VAL A 1 281 ? -16.234 -2.240 7.594 1.00 93.25 281 VAL A N 1
ATOM 2293 C CA . VAL A 1 281 ? -15.020 -1.417 7.619 1.00 93.25 281 VAL A CA 1
ATOM 2294 C C . VAL A 1 281 ? -15.042 -0.430 6.454 1.00 93.25 281 VAL A C 1
ATOM 2296 O O . VAL A 1 281 ? -14.452 -0.669 5.400 1.00 93.25 281 VAL A O 1
ATOM 2299 N N . TYR A 1 282 ? -15.776 0.662 6.635 1.00 91.75 282 TYR A N 1
ATOM 2300 C CA . TYR A 1 282 ? -16.027 1.670 5.610 1.00 91.75 282 TYR A CA 1
ATOM 2301 C C . TYR A 1 282 ? -16.021 3.082 6.200 1.00 91.75 282 TYR A C 1
ATOM 2303 O O . TYR A 1 282 ? -16.453 3.280 7.332 1.00 91.75 282 TYR A O 1
ATOM 2311 N N . SER A 1 283 ? -15.569 4.049 5.398 1.00 90.88 283 SER A N 1
ATOM 2312 C CA . SER A 1 283 ? -15.752 5.478 5.640 1.00 90.88 283 SER A CA 1
ATOM 2313 C C . SER A 1 283 ? -15.664 6.260 4.332 1.00 90.88 283 SER A C 1
ATOM 2315 O O . SER A 1 283 ? -14.896 5.902 3.432 1.00 90.88 283 SER A O 1
ATOM 2317 N N . ASP A 1 284 ? -16.404 7.365 4.239 1.00 87.88 284 ASP A N 1
ATOM 2318 C CA . ASP A 1 284 ? -16.317 8.297 3.107 1.00 87.88 284 ASP A CA 1
ATOM 2319 C C . ASP A 1 284 ? -14.926 8.952 3.009 1.00 87.88 284 ASP A C 1
ATOM 2321 O O . ASP A 1 284 ? -14.457 9.269 1.913 1.00 87.88 284 ASP A O 1
ATOM 2325 N N . ASN A 1 285 ? -14.237 9.097 4.145 1.00 90.50 285 ASN A N 1
ATOM 2326 C CA . ASN A 1 285 ? -12.940 9.765 4.256 1.00 90.50 285 ASN A CA 1
ATOM 2327 C C . ASN A 1 285 ? -11.753 8.807 4.051 1.00 90.50 285 ASN A C 1
ATOM 2329 O O . ASN A 1 285 ? -10.599 9.246 4.082 1.00 90.50 285 ASN A O 1
ATOM 2333 N N . VAL A 1 286 ? -12.009 7.507 3.859 1.00 92.56 286 VAL A N 1
ATOM 2334 C CA . VAL A 1 286 ? -10.969 6.475 3.765 1.00 92.56 286 VAL A CA 1
ATOM 2335 C C . VAL A 1 286 ? -11.023 5.743 2.426 1.00 92.56 286 VAL A C 1
ATOM 2337 O O . VAL A 1 286 ? -12.079 5.324 1.941 1.00 92.56 286 VAL A O 1
ATOM 2340 N N . ARG A 1 287 ? -9.847 5.553 1.825 1.00 93.62 287 ARG A N 1
ATOM 2341 C CA . ARG A 1 287 ? -9.638 4.668 0.673 1.00 93.62 287 ARG A CA 1
ATOM 2342 C C . ARG A 1 287 ? -8.506 3.693 0.948 1.00 93.62 287 ARG A C 1
ATOM 2344 O O . ARG A 1 287 ? -7.636 3.960 1.777 1.00 93.62 287 ARG A O 1
ATOM 2351 N N . TRP A 1 288 ? -8.540 2.554 0.263 1.00 95.25 288 TRP A N 1
ATOM 2352 C CA . TRP A 1 288 ? -7.636 1.444 0.538 1.00 95.25 288 TRP A CA 1
ATOM 2353 C C . TRP A 1 288 ? -6.590 1.286 -0.557 1.00 95.25 288 TRP A C 1
ATOM 2355 O O . TRP A 1 288 ? -6.919 1.220 -1.741 1.00 95.25 288 TRP A O 1
ATOM 2365 N N . LEU A 1 289 ? -5.329 1.161 -0.159 1.00 96.19 289 LEU A N 1
ATOM 2366 C CA . LEU A 1 289 ? -4.284 0.598 -1.005 1.00 96.19 289 LEU A CA 1
ATOM 2367 C C . LEU A 1 289 ? -3.964 -0.809 -0.517 1.00 96.19 289 LEU A C 1
ATOM 2369 O O . LEU A 1 289 ? -3.936 -1.078 0.685 1.00 96.19 289 LEU A O 1
ATOM 2373 N N . VAL A 1 290 ? -3.686 -1.709 -1.450 1.00 95.81 290 VAL A N 1
ATOM 2374 C CA . VAL A 1 290 ? -3.251 -3.062 -1.116 1.00 95.81 290 VAL A CA 1
ATOM 2375 C C . VAL A 1 290 ? -1.739 -3.124 -1.202 1.00 95.81 290 VAL A C 1
ATOM 2377 O O . VAL A 1 290 ? -1.161 -2.986 -2.278 1.00 95.81 290 VAL A O 1
ATOM 2380 N N . GLN A 1 291 ? -1.099 -3.315 -0.053 1.00 93.19 291 GLN A N 1
ATOM 2381 C CA . GLN A 1 291 ? 0.345 -3.470 0.035 1.00 93.19 291 GLN A CA 1
ATOM 2382 C C . GLN A 1 291 ? 0.745 -4.940 -0.091 1.00 93.19 291 GLN A C 1
ATOM 2384 O O . GLN A 1 291 ? 0.181 -5.807 0.581 1.00 93.19 291 GLN A O 1
ATOM 2389 N N . ILE A 1 292 ? 1.754 -5.208 -0.910 1.00 92.56 292 ILE A N 1
ATOM 2390 C CA . ILE A 1 292 ? 2.253 -6.545 -1.218 1.00 92.56 292 ILE A CA 1
ATOM 2391 C C . ILE A 1 292 ? 3.719 -6.622 -0.789 1.00 92.56 292 ILE A C 1
ATOM 2393 O O . ILE A 1 292 ? 4.589 -6.036 -1.445 1.00 92.56 292 ILE A O 1
ATOM 2397 N N . PRO A 1 293 ? 4.002 -7.298 0.340 1.00 90.88 293 PRO A N 1
ATOM 2398 C CA . PRO A 1 293 ? 5.361 -7.461 0.829 1.00 90.88 293 PRO A CA 1
ATOM 2399 C C . PRO A 1 293 ? 6.218 -8.359 -0.076 1.00 90.88 293 PRO A C 1
ATOM 2401 O O . PRO A 1 293 ? 5.798 -9.467 -0.410 1.00 90.88 293 PRO A O 1
ATOM 2404 N N . ARG A 1 294 ? 7.441 -7.936 -0.425 1.00 89.81 294 ARG A N 1
ATOM 2405 C CA . ARG A 1 294 ? 8.368 -8.695 -1.296 1.00 89.81 294 ARG A CA 1
ATOM 2406 C C . ARG A 1 294 ? 9.145 -9.772 -0.526 1.00 89.81 294 ARG A C 1
ATOM 2408 O O . ARG A 1 294 ? 10.360 -9.696 -0.390 1.00 89.81 294 ARG A O 1
ATOM 2415 N N . LEU A 1 295 ? 8.430 -10.761 0.009 1.00 87.75 295 LEU A N 1
ATOM 2416 C CA . LEU A 1 295 ? 8.959 -11.779 0.936 1.00 87.75 295 LEU A CA 1
ATOM 2417 C C . LEU A 1 295 ? 9.018 -13.193 0.324 1.00 87.75 295 LEU A C 1
ATOM 2419 O O . LEU A 1 295 ? 8.792 -14.187 1.023 1.00 87.75 295 LEU A O 1
ATOM 2423 N N . PHE A 1 296 ? 9.247 -13.303 -0.991 1.00 88.44 296 PHE A N 1
ATOM 2424 C CA . PHE A 1 296 ? 9.262 -14.599 -1.682 1.00 88.44 296 PHE A CA 1
ATOM 2425 C C . PHE A 1 296 ? 10.332 -15.548 -1.132 1.00 88.44 296 PHE A C 1
ATOM 2427 O O . PHE A 1 296 ? 10.049 -16.727 -0.947 1.00 88.44 296 PHE A O 1
ATOM 2434 N N . ASP A 1 297 ? 11.517 -15.037 -0.807 1.00 86.12 297 ASP A N 1
ATOM 2435 C CA . ASP A 1 297 ? 12.608 -15.772 -0.155 1.00 86.12 297 ASP A CA 1
ATOM 2436 C C . ASP A 1 297 ? 12.160 -16.481 1.133 1.00 86.12 297 ASP A C 1
ATOM 2438 O O . ASP A 1 297 ? 12.447 -17.665 1.341 1.00 86.12 297 ASP A O 1
ATOM 2442 N N . ILE A 1 298 ? 11.381 -15.795 1.975 1.00 86.50 298 ILE A N 1
ATOM 2443 C CA . ILE A 1 298 ? 10.835 -16.353 3.218 1.00 86.50 298 ILE A CA 1
ATOM 2444 C C . ILE A 1 298 ? 9.811 -17.450 2.912 1.00 86.50 298 ILE A C 1
ATOM 2446 O O . ILE A 1 298 ? 9.801 -18.497 3.564 1.00 86.50 298 ILE A O 1
ATOM 2450 N N . PHE A 1 299 ? 8.929 -17.235 1.934 1.00 88.06 299 PHE A N 1
ATOM 2451 C CA . PHE A 1 299 ? 7.921 -18.234 1.558 1.00 88.06 299 PHE A CA 1
ATOM 2452 C C . PHE A 1 299 ? 8.549 -19.464 0.917 1.00 88.06 299 PHE A C 1
ATOM 2454 O O . PHE A 1 299 ? 8.116 -20.582 1.196 1.00 88.06 299 PHE A O 1
ATOM 2461 N N . LYS A 1 300 ? 9.599 -19.263 0.125 1.00 88.12 300 LYS A N 1
ATOM 2462 C CA . LYS A 1 300 ? 10.355 -20.333 -0.504 1.00 88.12 300 LYS A CA 1
ATOM 2463 C C . LYS A 1 300 ? 11.124 -21.155 0.526 1.00 88.12 300 LYS A C 1
ATOM 2465 O O . LYS A 1 300 ? 11.034 -22.378 0.511 1.00 88.12 300 LYS A O 1
ATOM 2470 N N . SER A 1 301 ? 11.797 -20.494 1.468 1.00 88.31 301 SER A N 1
ATOM 2471 C CA . SER A 1 301 ? 12.528 -21.151 2.563 1.00 88.31 301 SER A CA 1
ATOM 2472 C C . SER A 1 301 ? 11.611 -21.973 3.476 1.00 88.31 301 SER A C 1
ATOM 2474 O O . SER A 1 301 ? 12.003 -23.026 3.972 1.00 88.31 301 SER A O 1
ATOM 2476 N N . ASN A 1 302 ? 10.368 -21.521 3.662 1.00 87.12 302 ASN A N 1
ATOM 2477 C CA . ASN A 1 302 ? 9.350 -22.225 4.444 1.00 87.12 302 ASN A CA 1
ATOM 2478 C C . ASN A 1 302 ? 8.545 -23.259 3.632 1.00 87.12 302 ASN A C 1
ATOM 2480 O O . ASN A 1 302 ? 7.585 -23.812 4.162 1.00 87.12 302 ASN A O 1
ATOM 2484 N N . ASN A 1 303 ? 8.901 -23.514 2.365 1.00 88.94 303 ASN A N 1
ATOM 2485 C CA . ASN A 1 303 ? 8.181 -24.413 1.451 1.00 88.94 303 ASN A CA 1
ATOM 2486 C C . ASN A 1 303 ? 6.679 -24.089 1.309 1.00 88.94 303 ASN A C 1
ATOM 2488 O O . ASN A 1 303 ? 5.856 -24.985 1.143 1.00 88.94 303 ASN A O 1
ATOM 2492 N N . ILE A 1 304 ? 6.317 -22.805 1.398 1.00 89.50 304 ILE A N 1
ATOM 2493 C CA . ILE A 1 304 ? 4.943 -22.331 1.170 1.00 89.50 304 ILE A CA 1
ATOM 2494 C C . ILE A 1 304 ? 4.689 -22.174 -0.332 1.00 89.50 304 ILE A C 1
ATOM 2496 O O . ILE A 1 304 ? 3.597 -22.480 -0.798 1.00 89.50 304 ILE A O 1
ATOM 2500 N N . LEU A 1 305 ? 5.692 -21.692 -1.077 1.00 90.56 305 LEU A N 1
ATOM 2501 C CA . LEU A 1 305 ? 5.622 -21.473 -2.522 1.00 90.56 305 LEU A CA 1
ATOM 2502 C C . LEU A 1 305 ? 6.788 -22.169 -3.233 1.00 90.56 305 LEU A C 1
ATOM 2504 O O . LEU A 1 305 ? 7.933 -22.114 -2.779 1.00 90.56 305 LEU A O 1
ATOM 2508 N N . ASP A 1 306 ? 6.517 -22.767 -4.390 1.00 92.19 306 ASP A N 1
ATOM 2509 C CA . ASP A 1 306 ? 7.523 -23.465 -5.195 1.00 92.19 306 ASP A CA 1
ATOM 2510 C C . ASP A 1 306 ? 8.254 -22.547 -6.170 1.00 92.19 306 ASP A C 1
ATOM 2512 O O . ASP A 1 306 ? 9.433 -22.761 -6.462 1.00 92.19 306 ASP A O 1
ATOM 2516 N N . ASN A 1 307 ? 7.558 -21.561 -6.725 1.00 94.25 307 ASN A N 1
ATOM 2517 C CA . ASN A 1 307 ? 8.092 -20.657 -7.734 1.00 94.25 307 ASN A CA 1
ATOM 2518 C C . ASN A 1 307 ? 7.411 -19.288 -7.659 1.00 94.25 307 ASN A C 1
ATOM 2520 O O . ASN A 1 307 ? 6.353 -19.139 -7.045 1.00 94.25 307 ASN A O 1
ATOM 2524 N N . PHE A 1 308 ? 8.010 -18.289 -8.304 1.00 94.19 308 PHE A N 1
ATOM 2525 C CA . PHE A 1 308 ? 7.487 -16.924 -8.279 1.00 94.19 308 PHE A CA 1
ATOM 2526 C C . PHE A 1 308 ? 6.125 -16.784 -8.980 1.00 94.19 308 PHE A C 1
ATOM 2528 O O . PHE A 1 308 ? 5.328 -15.925 -8.607 1.00 94.19 308 PHE A O 1
ATOM 2535 N N . GLN A 1 309 ? 5.809 -17.648 -9.954 1.00 95.50 309 GLN A N 1
ATOM 2536 C CA . GLN A 1 309 ? 4.494 -17.651 -10.607 1.00 95.50 309 GLN A CA 1
ATOM 2537 C C . GLN A 1 309 ? 3.363 -17.895 -9.602 1.00 95.50 309 GLN A C 1
ATOM 2539 O O . GLN A 1 309 ? 2.348 -17.218 -9.688 1.00 95.50 309 GLN A O 1
ATOM 2544 N N . GLN A 1 310 ? 3.545 -18.776 -8.614 1.00 95.00 310 GLN A N 1
ATOM 2545 C CA . GLN A 1 310 ? 2.520 -19.011 -7.589 1.00 95.00 310 GLN A CA 1
ATOM 2546 C C . GLN A 1 310 ? 2.216 -17.750 -6.764 1.00 95.00 310 GLN A C 1
ATOM 2548 O O . GLN A 1 310 ? 1.059 -17.512 -6.426 1.00 95.00 310 GLN A O 1
ATOM 2553 N N . LEU A 1 311 ? 3.223 -16.910 -6.483 1.00 94.62 311 LEU A N 1
ATOM 2554 C CA . LEU A 1 311 ? 3.007 -15.616 -5.824 1.00 94.62 311 LEU A CA 1
ATOM 2555 C C . LEU A 1 311 ? 2.130 -14.705 -6.697 1.00 94.62 311 LEU A C 1
ATOM 2557 O O . LEU A 1 311 ? 1.152 -14.139 -6.213 1.00 94.62 311 LEU A O 1
ATOM 2561 N N . LEU A 1 312 ? 2.459 -14.590 -7.989 1.00 96.12 312 LEU A N 1
ATOM 2562 C CA . LEU A 1 312 ? 1.688 -13.788 -8.945 1.00 96.12 312 LEU A CA 1
ATOM 2563 C C . LEU A 1 312 ? 0.262 -14.324 -9.117 1.00 96.12 312 LEU A C 1
ATOM 2565 O O . LEU A 1 312 ? -0.673 -13.530 -9.184 1.00 96.12 312 LEU A O 1
ATOM 2569 N N . ASP A 1 313 ? 0.088 -15.645 -9.139 1.00 96.19 313 ASP A N 1
ATOM 2570 C CA . ASP A 1 313 ? -1.221 -16.292 -9.197 1.00 96.19 313 ASP A CA 1
ATOM 2571 C C . ASP A 1 313 ? -2.057 -15.936 -7.971 1.00 96.19 313 ASP A C 1
ATOM 2573 O O . ASP A 1 313 ? -3.189 -15.488 -8.112 1.00 96.19 313 ASP A O 1
ATOM 2577 N N . ASN A 1 314 ? -1.494 -16.065 -6.770 1.00 95.50 314 ASN A N 1
ATOM 2578 C CA . ASN A 1 314 ? -2.204 -15.756 -5.529 1.00 95.50 314 ASN A CA 1
ATOM 2579 C C . ASN A 1 314 ? -2.597 -14.275 -5.421 1.00 95.50 314 ASN A C 1
ATOM 2581 O O . ASN A 1 314 ? -3.617 -13.952 -4.819 1.00 95.50 314 ASN A O 1
ATOM 2585 N N . VAL A 1 315 ? -1.804 -13.376 -6.009 1.00 95.69 315 VAL A N 1
ATOM 2586 C CA . VAL A 1 315 ? -2.065 -11.932 -5.992 1.00 95.69 315 VAL A CA 1
ATOM 2587 C C . VAL A 1 315 ? -3.058 -11.507 -7.073 1.00 95.69 315 VAL A C 1
ATOM 2589 O O . VAL A 1 315 ? -3.962 -10.730 -6.780 1.00 95.69 315 VAL A O 1
ATOM 2592 N N . PHE A 1 316 ? -2.887 -11.949 -8.319 1.00 96.81 316 PHE A N 1
ATOM 2593 C CA . PHE A 1 316 ? -3.623 -11.388 -9.454 1.00 96.81 316 PHE A CA 1
ATOM 2594 C C . PHE A 1 316 ? -4.769 -12.262 -9.947 1.00 96.81 316 PHE A C 1
ATOM 2596 O O . PHE A 1 316 ? -5.759 -11.706 -10.417 1.00 96.81 316 PHE A O 1
ATOM 2603 N N . LEU A 1 317 ? -4.680 -13.592 -9.852 1.00 95.56 317 LEU A N 1
ATOM 2604 C CA . LEU A 1 317 ? -5.713 -14.466 -10.413 1.00 95.56 317 LEU A CA 1
ATOM 2605 C C . LEU A 1 317 ? -7.103 -14.208 -9.798 1.00 95.56 317 LEU A C 1
ATOM 2607 O O . LEU A 1 317 ? -8.016 -13.974 -10.589 1.00 95.56 317 LEU A O 1
ATOM 2611 N N . PRO A 1 318 ? -7.270 -14.087 -8.460 1.00 96.62 318 PRO A N 1
ATOM 2612 C CA . PRO A 1 318 ? -8.574 -13.760 -7.866 1.00 96.62 318 PRO A CA 1
ATOM 2613 C C . PRO A 1 318 ? -9.146 -12.426 -8.365 1.00 96.62 318 PRO A C 1
ATOM 2615 O O . PRO A 1 318 ? -10.353 -12.253 -8.504 1.00 96.62 318 PRO A O 1
ATOM 2618 N N . LEU A 1 319 ? -8.277 -11.462 -8.688 1.00 96.38 319 LEU A N 1
ATOM 2619 C CA . LEU A 1 319 ? -8.697 -10.165 -9.216 1.00 96.38 319 LEU A CA 1
ATOM 2620 C C . LEU A 1 319 ? -9.186 -10.258 -10.658 1.00 96.38 319 LEU A C 1
ATOM 2622 O O . LEU A 1 319 ? -10.134 -9.559 -11.022 1.00 96.38 319 LEU A O 1
ATOM 2626 N N . PHE A 1 320 ? -8.528 -11.080 -11.477 1.00 95.94 320 PHE A N 1
ATOM 2627 C CA . PHE A 1 320 ? -8.964 -11.363 -12.840 1.00 95.94 320 PHE A CA 1
ATOM 2628 C C . PHE A 1 320 ? -10.274 -12.148 -12.840 1.00 95.94 320 PHE A C 1
ATOM 2630 O O . PHE A 1 320 ? -11.181 -11.785 -13.582 1.00 95.94 320 PHE A O 1
ATOM 2637 N N . GLU A 1 321 ? -10.401 -13.157 -11.977 1.00 95.00 321 GLU A N 1
ATOM 2638 C CA . GLU A 1 321 ? -11.622 -13.951 -11.806 1.00 95.00 321 GLU A CA 1
ATOM 2639 C C . GLU A 1 321 ? -12.802 -13.066 -11.392 1.00 95.00 321 GLU A C 1
ATOM 2641 O O . GLU A 1 321 ? -13.811 -13.058 -12.091 1.00 95.00 321 GLU A O 1
ATOM 2646 N N . ALA A 1 322 ? -12.639 -12.226 -10.363 1.00 94.88 322 ALA A N 1
ATOM 2647 C CA . ALA A 1 322 ? -13.672 -11.287 -9.913 1.00 94.88 322 ALA A CA 1
ATOM 2648 C C . ALA A 1 322 ? -14.042 -10.222 -10.959 1.00 94.88 322 ALA A C 1
ATOM 2650 O O . ALA A 1 322 ? -15.161 -9.719 -10.973 1.00 94.88 322 ALA A O 1
ATOM 2651 N N . THR A 1 323 ? -13.101 -9.848 -11.832 1.00 93.62 323 THR A N 1
ATOM 2652 C CA . THR A 1 323 ? -13.375 -8.895 -12.920 1.00 93.62 323 THR A CA 1
ATOM 2653 C C . THR A 1 323 ? -14.103 -9.575 -14.083 1.00 93.62 323 THR A C 1
ATOM 2655 O O . THR A 1 323 ? -14.972 -8.972 -14.705 1.00 93.62 323 THR A O 1
ATOM 2658 N N . ASN A 1 324 ? -13.748 -10.824 -14.393 1.00 93.62 324 ASN A N 1
ATOM 2659 C CA . ASN A 1 324 ? -14.347 -11.598 -15.477 1.00 93.62 324 ASN A CA 1
ATOM 2660 C C . ASN A 1 324 ? -15.752 -12.109 -15.126 1.00 93.62 324 ASN A C 1
ATOM 2662 O O . ASN A 1 324 ? -16.613 -12.166 -16.001 1.00 93.62 324 ASN A O 1
ATOM 2666 N N . ASP A 1 325 ? -15.986 -12.482 -13.868 1.00 93.81 325 ASP A N 1
ATOM 2667 C CA . ASP A 1 325 ? -17.304 -12.797 -13.320 1.00 93.81 325 ASP A CA 1
ATOM 2668 C C . ASP A 1 325 ? -17.440 -12.242 -11.890 1.00 93.81 325 ASP A C 1
ATOM 2670 O O . ASP A 1 325 ? -16.968 -12.853 -10.933 1.00 93.81 325 ASP A O 1
ATOM 2674 N N . PRO A 1 326 ? -18.131 -11.109 -11.701 1.00 93.31 326 PRO A N 1
ATOM 2675 C CA . PRO A 1 326 ? -18.369 -10.543 -10.373 1.00 93.31 326 PRO A CA 1
ATOM 2676 C C . PRO A 1 326 ? -19.098 -11.482 -9.405 1.00 93.31 326 PRO A C 1
ATOM 2678 O O . PRO A 1 326 ? -18.991 -11.312 -8.190 1.00 93.31 326 PRO A O 1
ATOM 2681 N N . ASN A 1 327 ? -19.850 -12.467 -9.912 1.00 92.75 327 ASN A N 1
ATOM 2682 C CA . ASN A 1 327 ? -20.593 -13.402 -9.067 1.00 92.75 327 ASN A CA 1
ATOM 2683 C C . ASN A 1 327 ? -19.723 -14.530 -8.507 1.00 92.75 327 ASN A C 1
ATOM 2685 O O . ASN A 1 327 ? -20.140 -15.168 -7.539 1.00 92.75 327 ASN A O 1
ATOM 2689 N N . SER A 1 328 ? -18.537 -14.778 -9.072 1.00 93.69 328 SER A N 1
ATOM 2690 C CA . SER A 1 328 ? -17.618 -15.781 -8.527 1.00 93.69 328 SER A CA 1
ATOM 2691 C C . SER A 1 328 ? -16.982 -15.308 -7.216 1.00 93.69 328 SER A C 1
ATOM 2693 O O . SER A 1 328 ? -16.817 -16.111 -6.300 1.00 93.69 328 SER A O 1
ATOM 2695 N N . HIS A 1 329 ? -16.726 -13.999 -7.084 1.00 94.38 329 HIS A N 1
ATOM 2696 C CA . HIS A 1 329 ? -16.209 -13.371 -5.863 1.00 94.38 329 HIS A CA 1
ATOM 2697 C C . HIS A 1 329 ? -17.015 -12.109 -5.489 1.00 94.38 329 HIS A C 1
ATOM 2699 O O . HIS A 1 329 ? -16.532 -10.981 -5.646 1.00 94.38 329 HIS A O 1
ATOM 2705 N N . PRO A 1 330 ? -18.246 -12.256 -4.965 1.00 94.44 330 PRO A N 1
ATOM 2706 C CA . PRO A 1 330 ? -19.153 -11.125 -4.781 1.00 94.44 330 PRO A CA 1
ATOM 2707 C C . PRO A 1 330 ? -18.673 -10.127 -3.723 1.00 94.44 330 PRO A C 1
ATOM 2709 O O . PRO A 1 330 ? -18.763 -8.913 -3.922 1.00 94.44 330 PRO A O 1
ATOM 2712 N N . ASP A 1 331 ? -18.123 -10.628 -2.617 1.00 94.81 331 ASP A N 1
ATOM 2713 C CA . ASP A 1 331 ? -17.555 -9.796 -1.556 1.00 94.81 331 ASP A CA 1
ATOM 2714 C C . ASP A 1 331 ? -16.304 -9.058 -2.054 1.00 94.81 331 ASP A C 1
ATOM 2716 O O . ASP A 1 331 ? -16.124 -7.867 -1.791 1.00 94.81 331 ASP A O 1
ATOM 2720 N N . LEU A 1 332 ? -15.460 -9.735 -2.837 1.00 95.81 332 LEU A N 1
ATOM 2721 C CA . LEU A 1 332 ? -14.263 -9.139 -3.424 1.00 95.81 332 LEU A CA 1
ATOM 2722 C C . LEU A 1 332 ? -14.616 -8.019 -4.404 1.00 95.81 332 LEU A C 1
ATOM 2724 O O . LEU A 1 332 ? -14.038 -6.939 -4.313 1.00 95.81 332 LEU A O 1
ATOM 2728 N N . HIS A 1 333 ? -15.591 -8.231 -5.292 1.00 94.81 333 HIS A N 1
ATOM 2729 C CA . HIS A 1 333 ? -16.048 -7.207 -6.239 1.00 94.81 333 HIS A CA 1
ATOM 2730 C C . HIS A 1 333 ? -16.532 -5.934 -5.533 1.00 94.81 333 HIS A C 1
ATOM 2732 O O . HIS A 1 333 ? -16.164 -4.826 -5.929 1.00 94.81 333 HIS A O 1
ATOM 2738 N N . ARG A 1 334 ? -17.297 -6.084 -4.442 1.00 93.94 334 ARG A N 1
ATOM 2739 C CA . ARG A 1 334 ? -17.732 -4.963 -3.590 1.00 93.94 334 ARG A CA 1
ATOM 2740 C C . ARG A 1 334 ? -16.549 -4.257 -2.942 1.00 93.94 334 ARG A C 1
ATOM 2742 O O . ARG A 1 334 ? -16.446 -3.036 -3.010 1.00 93.94 334 ARG A O 1
ATOM 2749 N N . PHE A 1 335 ? -15.628 -5.017 -2.351 1.00 95.31 335 PHE A N 1
ATOM 2750 C CA . PHE A 1 335 ? -14.449 -4.454 -1.697 1.00 95.31 335 PHE A CA 1
ATOM 2751 C C . PHE A 1 335 ? -13.563 -3.661 -2.667 1.00 95.31 335 PHE A C 1
ATOM 2753 O O . PHE A 1 335 ? -13.099 -2.567 -2.341 1.00 95.31 335 PHE A O 1
ATOM 2760 N N . LEU A 1 336 ? -13.388 -4.167 -3.889 1.00 94.31 336 LEU A N 1
ATOM 2761 C CA . LEU A 1 336 ? -12.561 -3.547 -4.921 1.00 94.31 336 LEU A CA 1
ATOM 2762 C C . LEU A 1 336 ? -13.063 -2.170 -5.379 1.00 94.31 336 LEU A C 1
ATOM 2764 O O . LEU A 1 336 ? -12.247 -1.395 -5.871 1.00 94.31 336 LEU A O 1
ATOM 2768 N N . GLN A 1 337 ? -14.336 -1.817 -5.160 1.00 91.38 337 GLN A N 1
ATOM 2769 C CA . GLN A 1 337 ? -14.843 -0.461 -5.429 1.00 91.38 337 GLN A CA 1
ATOM 2770 C C . GLN A 1 337 ? -14.182 0.609 -4.543 1.00 91.38 337 GLN A C 1
ATOM 2772 O O . GLN A 1 337 ? -14.149 1.788 -4.899 1.00 91.38 337 GLN A O 1
ATOM 2777 N N . HIS A 1 338 ? -13.624 0.207 -3.397 1.00 92.62 338 HIS A N 1
ATOM 2778 C CA . HIS A 1 338 ? -12.957 1.101 -2.446 1.00 92.62 338 HIS A CA 1
ATOM 2779 C C . HIS A 1 338 ? -11.426 0.996 -2.478 1.00 92.62 338 HIS A C 1
ATOM 2781 O O . HIS A 1 338 ? -10.744 1.761 -1.785 1.00 92.62 338 HIS A O 1
ATOM 2787 N N . VAL A 1 339 ? -10.882 0.068 -3.273 1.00 94.38 339 VAL A N 1
ATOM 2788 C CA . VAL A 1 339 ? -9.440 -0.112 -3.462 1.00 94.38 339 VAL A CA 1
ATOM 2789 C C . VAL A 1 339 ? -8.966 0.777 -4.608 1.00 94.38 339 VAL A C 1
ATOM 2791 O O . VAL A 1 339 ? -9.446 0.668 -5.732 1.00 94.38 339 VAL A O 1
ATOM 2794 N N . VAL A 1 340 ? -7.998 1.650 -4.331 1.00 93.00 340 VAL A N 1
ATOM 2795 C CA . VAL A 1 340 ? -7.532 2.675 -5.283 1.00 93.00 340 VAL A CA 1
ATOM 2796 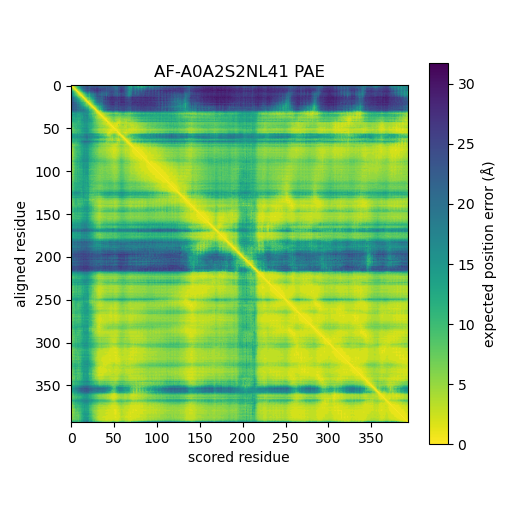C C . VAL A 1 340 ? -6.151 2.393 -5.867 1.00 93.00 340 VAL A C 1
ATOM 2798 O O . VAL A 1 340 ? -5.767 3.016 -6.855 1.00 93.00 340 VAL A O 1
ATOM 2801 N N . GLY A 1 341 ? -5.391 1.457 -5.296 1.00 93.25 341 GLY A N 1
ATOM 2802 C CA . GLY A 1 341 ? -4.055 1.168 -5.797 1.00 93.25 341 GLY A CA 1
ATOM 2803 C C . GLY A 1 341 ? -3.343 0.018 -5.106 1.00 93.25 341 GLY A C 1
ATOM 2804 O O . GLY A 1 341 ? -3.807 -0.535 -4.108 1.00 93.25 341 GLY A O 1
ATOM 2805 N N . PHE A 1 342 ? -2.181 -0.305 -5.664 1.00 94.31 342 PHE A N 1
ATOM 2806 C CA . PHE A 1 342 ? -1.244 -1.286 -5.141 1.00 94.31 342 PHE A CA 1
ATOM 2807 C C . PHE A 1 342 ? 0.017 -0.593 -4.645 1.00 94.31 342 PHE A C 1
ATOM 2809 O O . PHE A 1 342 ? 0.484 0.369 -5.256 1.00 94.31 342 PHE A O 1
ATOM 2816 N N . ASP A 1 343 ? 0.581 -1.119 -3.567 1.00 93.56 343 ASP A N 1
ATOM 2817 C CA . ASP A 1 343 ? 1.866 -0.700 -3.024 1.00 93.56 343 ASP A CA 1
ATOM 2818 C C . ASP A 1 343 ? 2.770 -1.928 -2.859 1.00 93.56 343 ASP A C 1
ATOM 2820 O O . ASP A 1 343 ? 2.303 -2.989 -2.456 1.00 93.56 343 ASP A O 1
ATOM 2824 N N . SER A 1 344 ? 4.055 -1.831 -3.184 1.00 90.50 344 SER A N 1
ATOM 2825 C CA . SER A 1 344 ? 5.001 -2.943 -3.022 1.00 90.50 344 SER A CA 1
ATOM 2826 C C . SER A 1 344 ? 6.032 -2.562 -1.977 1.00 90.50 344 SER A C 1
ATOM 2828 O O . SER A 1 344 ? 6.732 -1.566 -2.140 1.00 90.50 344 SER A O 1
ATOM 2830 N N . VAL A 1 345 ? 6.128 -3.355 -0.908 1.00 85.62 345 VAL A N 1
ATOM 2831 C CA . VAL A 1 345 ? 6.891 -2.990 0.295 1.00 85.62 345 VAL A CA 1
ATOM 2832 C C . VAL A 1 345 ? 7.922 -4.057 0.660 1.00 85.62 345 VAL A C 1
ATOM 2834 O O . VAL A 1 345 ? 7.629 -5.246 0.621 1.00 85.62 345 VAL A O 1
ATOM 2837 N N . ASP A 1 346 ? 9.128 -3.651 1.039 1.00 81.94 346 ASP A N 1
ATOM 2838 C CA . ASP A 1 346 ? 10.095 -4.454 1.803 1.00 81.94 346 ASP A CA 1
ATOM 2839 C C . ASP A 1 346 ? 11.170 -3.514 2.382 1.00 81.94 346 ASP A C 1
ATOM 2841 O O . ASP A 1 346 ? 11.107 -2.295 2.225 1.00 81.94 346 ASP A O 1
ATOM 2845 N N . ASP A 1 347 ? 12.146 -4.072 3.088 1.00 77.31 347 ASP A N 1
ATOM 2846 C CA . ASP A 1 347 ? 13.347 -3.376 3.530 1.00 77.31 347 ASP A CA 1
ATOM 2847 C C . ASP A 1 347 ? 14.255 -3.027 2.338 1.00 77.31 347 ASP A C 1
ATOM 2849 O O . ASP A 1 347 ? 15.062 -3.839 1.885 1.00 77.31 347 ASP A O 1
ATOM 2853 N N . GLU A 1 348 ? 14.136 -1.786 1.861 1.00 82.56 348 GLU A N 1
ATOM 2854 C CA . GLU A 1 348 ? 14.917 -1.235 0.744 1.00 82.56 348 GLU A CA 1
ATOM 2855 C C . GLU A 1 348 ? 16.427 -1.114 1.040 1.00 82.56 348 GLU A C 1
ATOM 2857 O O . GLU A 1 348 ? 17.201 -0.740 0.161 1.00 82.56 348 GLU A O 1
ATOM 2862 N N . SER A 1 349 ? 16.871 -1.390 2.275 1.00 79.38 349 SER A N 1
ATOM 2863 C CA . SER A 1 349 ? 18.296 -1.413 2.628 1.00 79.38 349 SER A CA 1
ATOM 2864 C C . SER A 1 349 ? 18.964 -2.770 2.397 1.00 79.38 349 SER A C 1
ATOM 2866 O O . SER A 1 349 ? 20.197 -2.853 2.432 1.00 79.38 349 SER A O 1
ATOM 2868 N N . LYS A 1 350 ? 18.183 -3.835 2.157 1.00 79.00 350 LYS A N 1
ATOM 2869 C CA . LYS A 1 350 ? 18.733 -5.157 1.848 1.00 79.00 350 LYS A CA 1
ATOM 2870 C C . LYS A 1 350 ? 19.502 -5.098 0.523 1.00 79.00 350 LYS A C 1
ATOM 2872 O O . LYS A 1 350 ? 18.971 -4.596 -0.467 1.00 79.00 350 LYS A O 1
ATOM 2877 N N . PRO A 1 351 ? 20.741 -5.613 0.477 1.00 80.94 351 PRO A N 1
ATOM 2878 C CA . PRO A 1 351 ? 21.478 -5.675 -0.770 1.00 80.94 351 PRO A CA 1
ATOM 2879 C C . PRO A 1 351 ? 20.788 -6.655 -1.721 1.00 80.94 351 PRO A C 1
ATOM 2881 O O . PRO A 1 351 ? 20.472 -7.781 -1.344 1.00 80.94 351 PRO A O 1
ATOM 2884 N N . GLU A 1 352 ? 20.601 -6.235 -2.964 1.00 82.81 352 GLU A N 1
ATOM 2885 C CA . GLU A 1 352 ? 20.096 -7.070 -4.049 1.00 82.81 352 GLU A CA 1
ATOM 2886 C C . GLU A 1 352 ? 20.970 -6.897 -5.292 1.00 82.81 352 GLU A C 1
ATOM 2888 O O . GLU A 1 352 ? 21.697 -5.908 -5.423 1.00 82.81 352 GLU A O 1
ATOM 2893 N N . ASN A 1 353 ? 20.906 -7.856 -6.218 1.00 78.12 353 ASN A N 1
ATOM 2894 C CA . ASN A 1 353 ? 21.502 -7.687 -7.536 1.00 78.12 353 ASN A CA 1
ATOM 2895 C C . ASN A 1 353 ? 20.515 -6.916 -8.432 1.00 78.12 353 ASN A C 1
ATOM 2897 O O . ASN A 1 353 ? 19.504 -7.488 -8.834 1.00 78.12 353 ASN A O 1
ATOM 2901 N N . PRO A 1 354 ? 20.778 -5.643 -8.780 1.00 71.69 354 PRO A N 1
ATOM 2902 C CA . PRO A 1 354 ? 19.811 -4.818 -9.500 1.00 71.69 354 PRO A CA 1
ATOM 2903 C C . PRO A 1 354 ? 19.694 -5.188 -10.988 1.00 71.69 354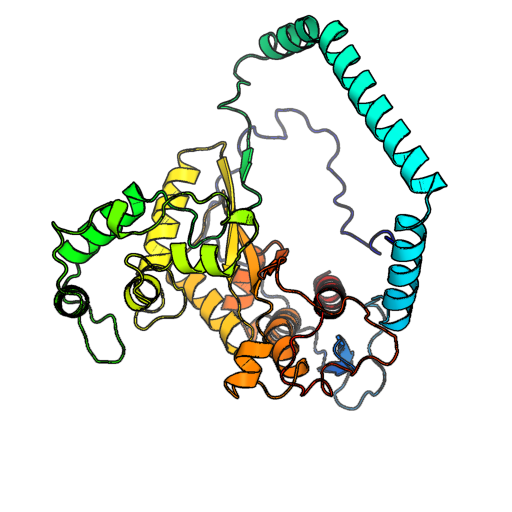 PRO A C 1
ATOM 2905 O O . PRO A 1 354 ? 18.817 -4.673 -11.686 1.00 71.69 354 PRO A O 1
ATOM 2908 N N . PHE A 1 355 ? 20.591 -6.032 -11.511 1.00 69.81 355 PHE A N 1
ATOM 2909 C CA . PHE A 1 355 ? 20.600 -6.380 -12.927 1.00 69.81 355 PHE A CA 1
ATOM 2910 C C . PHE A 1 355 ? 19.509 -7.398 -13.258 1.00 69.81 355 PHE A C 1
ATOM 2912 O O . PHE A 1 355 ? 19.621 -8.585 -12.964 1.00 69.81 355 PHE A O 1
ATOM 2919 N N . VAL A 1 356 ? 18.473 -6.918 -13.947 1.00 74.31 356 VAL A N 1
ATOM 2920 C CA . VAL A 1 356 ? 17.486 -7.755 -14.634 1.00 74.31 356 VAL A CA 1
ATOM 2921 C C . VAL A 1 356 ? 17.795 -7.708 -16.125 1.00 74.31 356 VAL A C 1
ATOM 2923 O O . VAL A 1 356 ? 17.578 -6.682 -16.775 1.00 74.31 356 VAL A O 1
ATOM 2926 N N . ASP A 1 357 ? 18.324 -8.807 -16.654 1.00 76.62 357 ASP A N 1
ATOM 2927 C CA . ASP A 1 357 ? 18.576 -8.972 -18.087 1.00 76.62 357 ASP A CA 1
ATOM 2928 C C . ASP A 1 357 ? 17.429 -9.729 -18.772 1.00 76.62 357 ASP A C 1
ATOM 2930 O O . ASP A 1 357 ? 16.544 -10.289 -18.123 1.00 76.62 357 ASP A O 1
ATOM 2934 N N . ARG A 1 358 ? 17.435 -9.763 -20.104 1.00 73.38 358 ARG A N 1
ATOM 2935 C CA . ARG A 1 358 ? 16.434 -10.460 -20.913 1.00 73.38 358 ARG A CA 1
ATOM 2936 C C . ARG A 1 358 ? 16.418 -11.971 -20.662 1.00 73.38 358 ARG A C 1
ATOM 2938 O O . ARG A 1 358 ? 15.361 -12.590 -20.795 1.00 73.38 358 ARG A O 1
ATOM 2945 N N . ASP A 1 359 ? 17.565 -12.521 -20.273 1.00 80.00 359 ASP A N 1
ATOM 2946 C CA . ASP A 1 359 ? 17.772 -13.945 -19.999 1.00 80.00 359 ASP A CA 1
ATOM 2947 C C . ASP A 1 359 ? 17.447 -14.327 -18.545 1.00 80.00 359 ASP A C 1
ATOM 2949 O O . ASP A 1 359 ? 17.666 -15.465 -18.131 1.00 80.00 359 ASP A O 1
ATOM 2953 N N . VAL A 1 360 ? 16.899 -13.390 -17.758 1.00 86.06 360 VAL A N 1
ATOM 2954 C CA . VAL A 1 360 ? 16.438 -13.684 -16.401 1.00 86.06 360 VAL A CA 1
ATOM 2955 C C . VAL A 1 360 ? 15.360 -14.786 -16.432 1.00 86.06 360 VAL A C 1
ATOM 2957 O O . VAL A 1 360 ? 14.477 -14.757 -17.306 1.00 86.06 360 VAL A O 1
ATOM 2960 N N . PRO A 1 361 ? 15.378 -15.747 -15.487 1.00 89.81 361 PRO A N 1
ATOM 2961 C CA . PRO A 1 361 ? 14.378 -16.806 -15.436 1.00 89.81 361 PRO A CA 1
ATOM 2962 C C . PRO A 1 361 ? 12.951 -16.252 -15.405 1.00 89.81 361 PRO A C 1
ATOM 2964 O O . PRO A 1 361 ? 12.656 -15.268 -14.717 1.00 89.81 361 PRO A O 1
ATOM 2967 N N . LYS A 1 362 ? 12.034 -16.893 -16.135 1.00 92.25 362 LYS A N 1
ATOM 2968 C CA . LYS A 1 362 ? 10.602 -16.551 -16.074 1.00 92.25 362 LYS A CA 1
ATOM 2969 C C . LYS A 1 362 ? 10.016 -16.910 -14.699 1.00 92.25 362 LYS A C 1
ATOM 2971 O O . LYS A 1 362 ? 10.559 -17.798 -14.041 1.00 92.25 362 LYS A O 1
ATOM 2976 N N . PRO A 1 363 ? 8.878 -16.330 -14.275 1.00 93.69 363 PRO A N 1
ATOM 2977 C CA . PRO A 1 363 ? 8.327 -16.569 -12.937 1.00 93.69 363 PRO A CA 1
ATOM 2978 C C . PRO A 1 363 ? 8.095 -18.040 -12.588 1.00 93.69 363 PRO A C 1
ATOM 2980 O O . PRO A 1 363 ? 8.337 -18.455 -11.459 1.00 93.69 363 PRO A O 1
ATOM 2983 N N . ALA A 1 364 ? 7.684 -18.859 -13.560 1.00 93.69 364 ALA A N 1
ATOM 2984 C CA . ALA A 1 364 ? 7.482 -20.297 -13.363 1.00 93.69 364 ALA A CA 1
ATOM 2985 C C . ALA A 1 364 ? 8.799 -21.088 -13.194 1.00 93.69 364 ALA A C 1
ATOM 2987 O O . ALA A 1 364 ? 8.815 -22.181 -12.619 1.00 93.69 364 ALA A O 1
ATOM 2988 N N . GLN A 1 365 ? 9.900 -20.540 -13.712 1.00 92.81 365 GLN A N 1
ATOM 2989 C CA . GLN A 1 365 ? 11.244 -21.117 -13.663 1.00 92.81 365 GLN A CA 1
ATOM 2990 C C . GLN A 1 365 ? 12.049 -20.603 -12.466 1.00 92.81 365 GLN A C 1
ATOM 2992 O O . GLN A 1 365 ? 12.976 -21.285 -12.035 1.00 92.81 365 GLN A O 1
ATOM 2997 N N . TRP A 1 366 ? 11.684 -19.448 -11.898 1.00 91.94 366 TRP A N 1
ATOM 2998 C CA . TRP A 1 366 ? 12.305 -18.915 -10.689 1.00 91.94 366 TRP A CA 1
ATOM 2999 C C . TRP A 1 366 ? 11.947 -19.784 -9.480 1.00 91.94 366 TRP A C 1
ATOM 3001 O O . TRP A 1 366 ? 10.907 -19.609 -8.845 1.00 91.94 366 TRP A O 1
ATOM 3011 N N . ARG A 1 367 ? 12.808 -20.764 -9.200 1.00 91.25 367 ARG A N 1
ATOM 3012 C CA . ARG A 1 367 ? 12.679 -21.744 -8.109 1.00 91.25 367 ARG A CA 1
ATOM 3013 C C . ARG A 1 367 ? 13.814 -21.648 -7.093 1.00 91.25 367 ARG A C 1
ATOM 3015 O O . ARG A 1 367 ? 13.883 -22.478 -6.189 1.00 91.25 367 ARG A O 1
ATOM 3022 N N . GLU A 1 368 ? 14.704 -20.683 -7.268 1.00 87.44 368 GLU A N 1
ATOM 3023 C CA . GLU A 1 368 ? 15.812 -20.430 -6.354 1.00 87.44 368 GLU A CA 1
ATOM 3024 C C . GLU A 1 368 ? 15.294 -19.844 -5.037 1.00 87.44 368 GLU A C 1
ATOM 3026 O O . GLU A 1 368 ? 14.192 -19.295 -4.974 1.00 87.44 368 GLU A O 1
ATOM 3031 N N . THR A 1 369 ? 16.073 -20.012 -3.969 1.00 86.31 369 THR A N 1
ATOM 3032 C CA . THR A 1 369 ? 15.761 -19.467 -2.638 1.00 86.31 369 THR A CA 1
ATOM 3033 C C . THR A 1 369 ? 15.971 -17.962 -2.557 1.00 86.31 369 THR A C 1
ATOM 3035 O O . THR A 1 369 ? 15.415 -17.319 -1.669 1.00 86.31 369 THR A O 1
ATOM 3038 N N . ASP A 1 370 ? 16.757 -17.410 -3.479 1.00 86.94 370 ASP A N 1
ATOM 3039 C CA . ASP A 1 370 ? 17.070 -15.992 -3.523 1.00 86.94 370 ASP A CA 1
ATOM 3040 C C . ASP A 1 370 ? 15.836 -15.179 -3.930 1.00 86.94 370 ASP A C 1
ATOM 3042 O O . ASP A 1 370 ? 15.059 -15.555 -4.820 1.00 86.94 370 ASP A O 1
ATOM 3046 N N . ASN A 1 371 ? 15.651 -14.041 -3.258 1.00 87.69 371 ASN A N 1
ATOM 3047 C CA . ASN A 1 371 ? 14.552 -13.132 -3.556 1.00 87.69 371 ASN A CA 1
ATOM 3048 C C . ASN A 1 371 ? 14.770 -12.506 -4.946 1.00 87.69 371 ASN A C 1
ATOM 3050 O O . ASN A 1 371 ? 15.875 -12.021 -5.214 1.00 87.69 371 ASN A O 1
ATOM 3054 N N . PRO A 1 372 ? 13.750 -12.456 -5.824 1.00 91.00 372 PRO A N 1
ATOM 3055 C CA . PRO A 1 372 ? 13.870 -11.722 -7.075 1.00 91.00 372 PRO A CA 1
ATOM 3056 C C . PRO A 1 372 ? 14.218 -10.243 -6.837 1.00 91.00 372 PRO A C 1
ATOM 3058 O O . PRO A 1 372 ? 13.717 -9.652 -5.877 1.00 91.00 372 PRO A O 1
ATOM 3061 N N . PRO A 1 373 ? 15.010 -9.609 -7.720 1.00 91.38 373 PRO A N 1
ATOM 3062 C CA . PRO A 1 373 ? 15.338 -8.190 -7.600 1.00 91.38 373 PRO A CA 1
ATOM 3063 C C . PRO A 1 373 ? 14.101 -7.286 -7.625 1.00 91.38 373 PRO A C 1
ATOM 3065 O O . PRO A 1 373 ? 13.104 -7.607 -8.281 1.00 91.38 373 PRO A O 1
ATOM 3068 N N . TYR A 1 374 ? 14.189 -6.096 -7.030 1.00 90.94 374 TYR A N 1
ATOM 3069 C CA . TYR A 1 374 ? 13.129 -5.085 -7.046 1.00 90.94 374 TYR A CA 1
ATOM 3070 C C . TYR A 1 374 ? 12.545 -4.858 -8.442 1.00 90.94 374 TYR A C 1
ATOM 3072 O O . TYR A 1 374 ? 11.333 -4.929 -8.643 1.00 90.94 374 TYR A O 1
ATOM 3080 N N . ALA A 1 375 ? 13.403 -4.636 -9.441 1.00 91.31 375 ALA A N 1
ATOM 3081 C CA . ALA A 1 375 ? 12.967 -4.377 -10.810 1.00 91.31 375 ALA A CA 1
ATOM 3082 C C . ALA A 1 375 ? 12.162 -5.545 -11.413 1.00 91.31 375 ALA A C 1
ATOM 3084 O O . ALA A 1 375 ? 11.258 -5.312 -12.217 1.00 91.31 375 ALA A O 1
ATOM 3085 N N . TYR A 1 376 ? 12.450 -6.782 -10.995 1.00 92.75 376 TYR A N 1
ATOM 3086 C CA . TYR A 1 376 ? 11.718 -7.974 -11.415 1.00 92.75 376 TYR A CA 1
ATOM 3087 C C . TYR A 1 376 ? 10.298 -7.969 -10.841 1.00 92.75 376 TYR A C 1
ATOM 3089 O O . TYR A 1 376 ? 9.335 -8.081 -11.601 1.00 92.75 376 TYR A O 1
ATOM 3097 N N . TYR A 1 377 ? 10.156 -7.750 -9.526 1.00 93.19 377 TYR A N 1
ATOM 3098 C CA . TYR A 1 377 ? 8.848 -7.562 -8.888 1.00 93.19 377 TYR A CA 1
ATOM 3099 C C . TYR A 1 377 ? 8.059 -6.457 -9.585 1.00 93.19 377 TYR A C 1
ATOM 3101 O O . TYR A 1 377 ? 6.946 -6.694 -10.050 1.00 93.19 377 TYR A O 1
ATOM 3109 N N . GLN A 1 378 ? 8.653 -5.272 -9.732 1.00 92.88 378 GLN A N 1
ATOM 3110 C CA . GLN A 1 378 ? 7.953 -4.124 -10.298 1.00 92.88 378 GLN A CA 1
ATOM 3111 C C . GLN A 1 378 ? 7.491 -4.364 -11.732 1.00 92.88 378 GLN A C 1
ATOM 3113 O O . GLN A 1 378 ? 6.384 -3.951 -12.070 1.00 92.88 378 GLN A O 1
ATOM 3118 N N . TYR A 1 379 ? 8.276 -5.055 -12.564 1.00 93.94 379 TYR A N 1
ATOM 3119 C CA . TYR A 1 379 ? 7.854 -5.394 -13.922 1.00 93.94 379 TYR A CA 1
ATOM 3120 C C . TYR A 1 379 ? 6.615 -6.300 -13.932 1.00 93.94 379 TYR A C 1
ATOM 3122 O O . TYR A 1 379 ? 5.620 -5.947 -14.567 1.00 93.94 379 TYR A O 1
ATOM 3130 N N . TYR A 1 380 ? 6.639 -7.439 -13.229 1.00 95.31 380 TYR A N 1
ATOM 3131 C CA . TYR A 1 380 ? 5.511 -8.383 -13.259 1.00 95.31 380 TYR A CA 1
ATOM 3132 C C . TYR A 1 380 ? 4.278 -7.834 -12.546 1.00 95.31 380 TYR A C 1
ATOM 3134 O O . TYR A 1 380 ? 3.160 -8.041 -13.020 1.00 95.31 380 TYR A O 1
ATOM 3142 N N . MET A 1 381 ? 4.466 -7.082 -11.460 1.00 94.75 381 MET A N 1
ATOM 3143 C CA . MET A 1 381 ? 3.380 -6.370 -10.791 1.00 94.75 381 MET A CA 1
ATOM 3144 C C . MET A 1 381 ? 2.744 -5.338 -11.731 1.00 94.75 381 MET A C 1
ATOM 3146 O O . MET A 1 381 ? 1.525 -5.315 -11.897 1.00 94.75 381 MET A O 1
ATOM 3150 N N . TYR A 1 382 ? 3.561 -4.523 -12.406 1.00 94.25 382 TYR A N 1
ATOM 3151 C CA . TYR A 1 382 ? 3.091 -3.508 -13.346 1.00 94.25 382 TYR A CA 1
ATOM 3152 C C . TYR A 1 382 ? 2.395 -4.110 -14.572 1.00 94.25 382 TYR A C 1
ATOM 3154 O O . TYR A 1 382 ? 1.326 -3.636 -14.954 1.00 94.25 382 TYR A O 1
ATOM 3162 N N . ALA A 1 383 ? 2.972 -5.142 -15.192 1.00 94.12 383 ALA A N 1
ATOM 3163 C CA . ALA A 1 383 ? 2.419 -5.768 -16.390 1.00 94.12 383 ALA A CA 1
ATOM 3164 C C . ALA A 1 383 ? 1.038 -6.380 -16.112 1.00 94.12 383 ALA A C 1
ATOM 3166 O O . ALA A 1 383 ? 0.082 -6.085 -16.829 1.00 94.12 383 ALA A O 1
ATOM 3167 N N . ASN A 1 384 ? 0.908 -7.149 -15.026 1.00 95.38 384 ASN A N 1
ATOM 3168 C CA . ASN A 1 384 ? -0.366 -7.749 -14.631 1.00 95.38 384 ASN A CA 1
ATOM 3169 C C . ASN A 1 384 ? -1.404 -6.698 -14.233 1.00 95.38 384 ASN A C 1
ATOM 3171 O O . ASN A 1 384 ? -2.544 -6.767 -14.688 1.00 95.38 384 ASN A O 1
ATOM 3175 N N . MET A 1 385 ? -1.008 -5.683 -13.460 1.00 94.00 385 MET A N 1
ATOM 3176 C CA . MET A 1 385 ? -1.893 -4.570 -13.111 1.00 94.00 385 MET A CA 1
ATOM 3177 C C . MET A 1 385 ? -2.359 -3.801 -14.355 1.00 94.00 385 MET A C 1
ATOM 3179 O O . MET A 1 385 ? -3.515 -3.399 -14.432 1.00 94.00 385 MET A O 1
ATOM 3183 N N . THR A 1 386 ? -1.488 -3.618 -15.349 1.00 91.94 386 THR A N 1
ATOM 3184 C CA . THR A 1 386 ? -1.840 -2.935 -16.600 1.00 91.94 386 THR A CA 1
ATOM 3185 C C . THR A 1 386 ? -2.892 -3.726 -17.370 1.00 91.94 386 THR A C 1
ATOM 3187 O O . THR A 1 386 ? -3.898 -3.145 -17.771 1.00 91.94 386 THR A O 1
ATOM 3190 N N . VAL A 1 387 ? -2.708 -5.038 -17.542 1.00 93.00 387 VAL A N 1
ATOM 3191 C CA . VAL A 1 387 ? -3.701 -5.894 -18.214 1.00 93.00 387 VAL A CA 1
ATOM 3192 C C . VAL A 1 387 ? -5.024 -5.908 -17.444 1.00 93.00 387 VAL A C 1
ATOM 3194 O O . VAL A 1 387 ? -6.077 -5.715 -18.046 1.00 93.00 387 VAL A O 1
ATOM 3197 N N . LEU A 1 388 ? -4.975 -6.063 -16.118 1.00 93.38 388 LEU A N 1
ATOM 3198 C CA . LEU A 1 388 ? -6.160 -6.053 -15.258 1.00 93.38 388 LEU A CA 1
ATOM 3199 C C . LEU A 1 388 ? -6.936 -4.737 -15.370 1.00 93.38 388 LEU A C 1
ATOM 3201 O O . LEU A 1 388 ? -8.157 -4.746 -15.493 1.00 93.38 388 LEU A O 1
ATOM 3205 N N . ASN A 1 389 ? -6.237 -3.603 -15.360 1.00 91.69 389 ASN A N 1
ATOM 3206 C CA . ASN A 1 389 ? -6.871 -2.295 -15.483 1.00 91.69 389 ASN A CA 1
ATOM 3207 C C . ASN A 1 389 ? -7.531 -2.106 -16.852 1.00 91.69 389 ASN A C 1
ATOM 3209 O O . ASN A 1 389 ? -8.610 -1.532 -16.907 1.00 91.69 389 ASN A O 1
ATOM 3213 N N . HIS A 1 390 ? -6.931 -2.609 -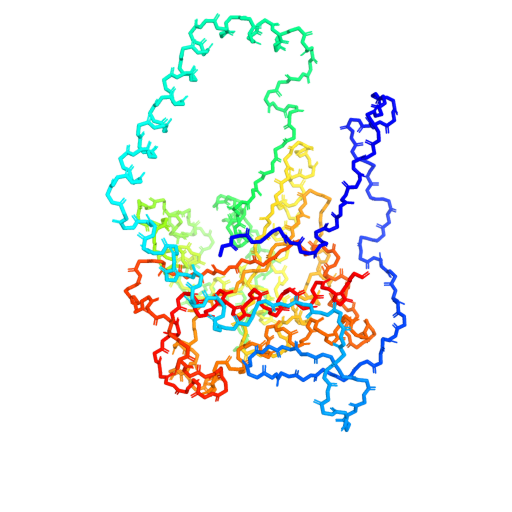17.935 1.00 89.25 390 HIS A N 1
ATOM 3214 C CA . HIS A 1 390 ? -7.576 -2.594 -19.252 1.00 89.25 390 HIS A CA 1
ATOM 3215 C C . HIS A 1 390 ? -8.804 -3.509 -19.317 1.00 89.25 390 HIS A C 1
ATOM 3217 O O . HIS A 1 390 ? -9.737 -3.185 -20.034 1.00 89.25 390 HIS A O 1
ATOM 3223 N N . LEU A 1 391 ? -8.833 -4.618 -18.569 1.00 89.06 391 LEU A N 1
ATOM 3224 C CA . LEU A 1 391 ? -10.016 -5.485 -18.471 1.00 89.06 391 LEU A CA 1
ATOM 3225 C C . LEU A 1 391 ? -11.172 -4.835 -17.697 1.00 89.06 391 LEU A C 1
ATOM 3227 O O . LEU A 1 391 ? -12.329 -5.148 -17.947 1.00 89.06 391 LEU A O 1
ATOM 3231 N N . ARG A 1 392 ? -10.858 -3.947 -16.750 1.00 87.25 392 ARG A N 1
ATOM 3232 C CA . ARG A 1 392 ? -11.845 -3.207 -15.946 1.00 87.25 392 ARG A CA 1
ATOM 3233 C C . ARG A 1 392 ? -12.380 -1.944 -16.625 1.00 87.25 392 ARG A C 1
ATOM 3235 O O . ARG A 1 392 ? -13.296 -1.328 -16.080 1.00 87.25 392 ARG A O 1
ATOM 3242 N N . MET A 1 393 ? -11.767 -1.521 -17.732 1.00 78.50 393 MET A N 1
ATOM 3243 C CA . MET A 1 393 ? -12.202 -0.380 -18.546 1.00 78.50 393 MET A CA 1
ATOM 3244 C C . MET A 1 393 ? -13.206 -0.835 -19.593 1.00 78.50 393 MET A C 1
ATOM 3246 O O . MET A 1 393 ? -14.182 -0.075 -19.787 1.00 78.50 393 MET A O 1
#

Organism: Schizaphis graminum (NCBI:txid13262)

Mean predicted aligned error: 8.84 Å

Secondary structure (DSSP, 8-state):
--PPPTT-----PPP---TTTS-SSPPP--S-TT----PPP--PEEEEETTEEEEESSTT--SPPSS-----HHHHHHHHHHHHHHHH-HHHHHHHHHHHHHHHHHHHHHHHHHHHHHHHHHHTSTT-SSSSS-EEEEEEEGGGSS-HHHHHHHHHHHHHHSTTSB-STT--BHHHHHHHTT--TTT--TGGGT----GGGGT-HHHHHHTTSGGG-HHHHHHHH-SSSTTTTHHHHHHHHHHHHHHHHSTTEEEEEEEE---S-TTHHHHHHHHHHHTT---TTEEEEEEEE--HHHHHHTTS-SSHHHHHHHHHHHHHHHHH-TTTSHHHHHHHTTEEEEEEE--TTS-------TTSPPTTT--SSSPPPHHHHHHHHHHHHHHHHHHT-

Radius of gyration: 24.57 Å; Cα contacts (8 Å, |Δi|>4): 478; chains: 1; bounding box: 56×64×64 Å

Sequence (393 aa):
IRQPYPSARVIKHEDRQSIADHPVHPPASVGDPWQCDFPPSLGYTIRARDGVFQMYSSPDSEIPVQGFPYPNLETFCRDMQRLCTMISDGPLKSFCYRRLSYLSSKFQLHVLLNELRELASQKAIPHRDFYNIRKVDTHIHAASCMNQKHLLRFIKKTLKNHSDEVVSAGGMTLKQVFESMKLTSYDLTVDMLDVHADRNTFHRFDKFNSKYNPIGESRLREVFLKTDNYTGGKYFARVINEVASDLEESKYQNAELRLSIYGKSRDEWDKLAKWAISNRVYSDNVRWLVQIPRLFDIFKSNNILDNFQQLLDNVFLPLFEATNDPNSHPDLHRFLQHVVGFDSVDDESKPENPFVDRDVPKPAQWRETDNPPYAYYQYYMYANMTVLNHLRM

Solvent-accessible surface area (backbone atoms only — not comparable to full-atom values): 22556 Å² total; per-residue (Å²): 102,93,67,79,66,88,75,60,80,77,73,73,72,71,74,94,66,53,74,87,77,48,59,98,56,77,79,75,87,85,74,67,90,68,71,72,88,75,65,78,63,72,68,60,36,80,46,72,55,84,58,33,63,42,45,14,80,40,88,84,50,89,62,63,58,84,87,54,77,62,82,52,68,56,58,51,35,54,31,50,53,52,48,53,52,54,69,66,31,64,70,55,48,54,51,52,49,53,50,51,51,49,54,52,52,51,50,53,52,48,47,76,76,36,46,71,61,52,52,51,55,49,68,71,43,77,87,60,48,85,75,65,44,77,44,68,47,78,84,44,46,53,82,62,71,64,54,66,71,55,52,53,51,49,52,48,52,42,53,74,76,46,30,79,46,62,50,39,92,87,68,37,23,45,47,53,53,36,54,74,70,73,49,52,80,80,72,66,47,70,76,51,32,49,63,73,91,55,93,60,42,86,54,30,43,64,59,42,55,50,37,56,17,40,63,75,36,66,64,57,21,39,51,47,60,22,63,81,40,76,60,52,13,52,52,25,38,51,52,50,46,55,53,42,52,56,33,59,75,38,77,33,44,29,38,33,34,31,46,82,48,74,31,81,45,54,63,55,57,50,52,51,18,44,40,34,61,78,59,61,58,73,49,98,45,52,38,33,28,42,28,34,52,78,51,59,28,61,34,36,73,67,69,68,43,75,27,49,33,56,37,52,44,20,58,45,46,58,55,51,49,22,68,37,26,27,80,82,30,52,51,36,44,39,46,51,76,48,48,79,48,78,41,81,42,65,45,81,70,61,90,70,67,83,82,64,56,79,84,53,70,44,28,75,64,38,58,67,60,68,60,78,32,70,69,55,52,52,48,46,52,49,37,35,50,43,28,51,52,51,73,75,104

Foldseek 3Di:
DDDPQPDPPPPPPPDPDDCVVVPLADPDPDDQLLDDDFDAFPCWDWDDDLLAIFTDNDPPDPDGDPQQDDDDPQRLQVVVVVVVVCVVDPVNVVVVVVVVVVVVVVVVVCCVVCVVVVVVVQVVDPPDDPLSAADEAEDAALLGLDDLVLLLVLLLVCCVPQQQCQFAPVRDGVVNVCVVVVHDNVNRDSVQQQLDDDPCCVQAVVVVVCSLCRNSHVSVCQRAPDCDGPVNNLNSLVSLVVSQVVVVVSSRYAYAYEDEDALLALCSLLSNLCSCVVSVSDHPRYAYEYEYELCVLVCLVVVSDQWQSSSSCSPQVNLLVCLSGVVVRVSSVSNVVRYDYYHYDDNPPDDDDQNDHPPPRRRVRHRDSDGDHPSVVCSSVVSNVSSSVSSND

Nearest PDB structures (foldseek):
  8hu6-assembly1_B  TM=9.600E-01  e=2.500E-41  Homo sapiens
  8hu6-assembly1_A  TM=9.591E-01  e=2.545E-40  Homo sapiens
  8hu6-assembly1_C  TM=9.449E-01  e=1.216E-40  Homo sapiens
  8hu6-assembly1_D  TM=9.458E-01  e=3.555E-39  Homo sapiens
  8hub-assembly1_C  TM=8.839E-01  e=9.050E-31  Homo sapiens

InterPro domains:
  IPR006329 AMP deaminase [PF19326] (20-392)
  IPR006329 AMP deaminase [PTHR11359] (17-392)
  IPR032466 Metal-dependent hydrolase [SSF51556] (16-392)